Protein AF-Q08QF4-F1 (afdb_monomer_lite)

Structure (mmCIF, N/CA/C/O backbone):
data_AF-Q08QF4-F1
#
_entry.id   AF-Q08QF4-F1
#
loop_
_atom_site.group_PDB
_atom_site.id
_atom_site.type_symbol
_atom_site.label_atom_id
_atom_site.label_alt_id
_atom_site.label_comp_id
_atom_site.label_asym_id
_atom_site.label_entity_id
_atom_site.label_seq_id
_atom_site.pdbx_PDB_ins_code
_atom_site.Cartn_x
_atom_site.Cartn_y
_atom_site.Cartn_z
_atom_site.occupancy
_atom_site.B_iso_or_equiv
_atom_site.auth_seq_id
_atom_site.auth_comp_id
_atom_site.auth_asym_id
_atom_site.auth_atom_id
_atom_site.pdbx_PDB_model_num
ATOM 1 N N . MET A 1 1 ? -25.103 13.523 -52.549 1.00 41.84 1 MET A N 1
ATOM 2 C CA . MET A 1 1 ? -26.493 13.071 -52.297 1.00 41.84 1 MET A CA 1
ATOM 3 C C . MET A 1 1 ? -26.810 11.976 -53.314 1.00 41.84 1 MET A C 1
ATOM 5 O O . MET A 1 1 ? -26.203 12.042 -54.378 1.00 41.84 1 MET A O 1
ATOM 9 N N . PRO A 1 2 ? -27.697 11.005 -53.033 1.00 41.06 2 PRO A N 1
ATOM 10 C CA . PRO A 1 2 ? -28.594 10.922 -51.878 1.00 41.06 2 PRO A CA 1
ATOM 11 C C . PRO A 1 2 ? -28.184 9.858 -50.841 1.00 41.06 2 PRO A C 1
ATOM 13 O O . PRO A 1 2 ? -27.290 9.047 -51.066 1.00 41.06 2 PRO A O 1
ATOM 16 N N . ALA A 1 3 ? -28.857 9.886 -49.691 1.00 42.69 3 ALA A N 1
ATOM 17 C CA . ALA A 1 3 ? -28.915 8.760 -48.764 1.00 42.69 3 ALA A CA 1
ATOM 18 C C . ALA A 1 3 ? -29.987 7.750 -49.220 1.00 42.69 3 ALA A C 1
ATOM 20 O O . ALA A 1 3 ? -30.883 8.101 -49.987 1.00 42.69 3 ALA A O 1
ATOM 21 N N . CYS A 1 4 ? -29.951 6.528 -48.686 1.00 28.67 4 CYS A N 1
ATOM 22 C CA . CYS A 1 4 ? -31.119 5.647 -48.655 1.00 28.67 4 CYS A CA 1
ATOM 23 C C . CYS A 1 4 ? -31.286 5.030 -47.255 1.00 28.67 4 CYS A C 1
ATOM 25 O O . CYS A 1 4 ? -30.292 4.927 -46.530 1.00 28.67 4 CYS A O 1
ATOM 27 N N . PRO A 1 5 ? -32.525 4.717 -46.832 1.00 39.03 5 PRO A N 1
ATOM 28 C CA . PRO A 1 5 ? -32.904 4.759 -45.423 1.00 39.03 5 PRO A CA 1
ATOM 29 C C . PRO A 1 5 ? -33.363 3.392 -44.894 1.00 39.03 5 PRO A C 1
ATOM 31 O O . PRO A 1 5 ? -33.313 2.394 -45.607 1.00 39.03 5 PRO A O 1
ATOM 34 N N . THR A 1 6 ? -33.911 3.388 -43.670 1.00 35.53 6 THR A N 1
ATOM 35 C CA . THR A 1 6 ? -34.525 2.229 -42.983 1.00 35.53 6 THR A CA 1
ATOM 36 C C . THR A 1 6 ? -33.522 1.107 -42.658 1.00 35.53 6 THR A C 1
ATOM 38 O O . THR A 1 6 ? -32.454 1.005 -43.243 1.00 35.53 6 THR A O 1
ATOM 41 N N . GLY A 1 7 ? -33.727 0.254 -41.664 1.00 28.98 7 GLY A N 1
ATOM 42 C CA . GLY A 1 7 ? -34.868 0.037 -40.780 1.00 28.98 7 GLY A CA 1
ATOM 43 C C . GLY A 1 7 ? -34.825 -1.433 -40.359 1.00 28.98 7 GLY A C 1
ATOM 44 O O . GLY A 1 7 ? -34.439 -2.285 -41.148 1.00 28.98 7 GLY A O 1
ATOM 45 N N . LEU A 1 8 ? -35.132 -1.707 -39.095 1.00 36.28 8 LEU A N 1
ATOM 46 C CA . LEU A 1 8 ? -35.101 -3.026 -38.448 1.00 36.28 8 LEU A CA 1
ATOM 47 C C . LEU A 1 8 ? -35.517 -4.237 -39.321 1.00 36.28 8 LEU A C 1
ATOM 49 O O . LEU A 1 8 ? -36.585 -4.194 -39.919 1.00 36.28 8 LEU A O 1
ATOM 53 N N . GLN A 1 9 ? -34.754 -5.341 -39.180 1.00 30.97 9 GLN A N 1
ATOM 54 C CA . GLN A 1 9 ? -35.116 -6.785 -39.276 1.00 30.97 9 GLN A CA 1
ATOM 55 C C . GLN A 1 9 ? -34.252 -7.660 -40.237 1.00 30.97 9 GLN A C 1
ATOM 57 O O . GLN A 1 9 ? -33.510 -7.110 -41.051 1.00 30.97 9 GLN A O 1
ATOM 62 N N . PRO A 1 10 ? -34.161 -9.000 -40.017 1.00 42.47 10 PRO A N 1
ATOM 63 C CA . PRO A 1 10 ? -32.910 -9.743 -40.245 1.00 42.47 10 PRO A CA 1
ATOM 64 C C . PRO A 1 10 ? -32.880 -10.732 -41.432 1.00 42.47 10 PRO A C 1
ATOM 66 O O . PRO A 1 10 ? -33.903 -11.205 -41.903 1.00 42.47 10 PRO A O 1
ATOM 69 N N . MET A 1 11 ? -31.648 -11.137 -41.776 1.00 44.34 11 MET A N 1
ATOM 70 C CA . MET A 1 11 ? -31.238 -12.305 -42.585 1.00 44.34 11 MET A CA 1
ATOM 71 C C . MET A 1 11 ? -31.811 -12.473 -44.008 1.00 44.34 11 MET A C 1
ATOM 73 O O . MET A 1 11 ? -32.863 -13.068 -44.208 1.00 44.34 11 MET A O 1
ATOM 77 N N . ALA A 1 12 ? -30.971 -12.184 -45.009 1.00 33.22 12 ALA A N 1
ATOM 78 C CA . ALA A 1 12 ? -30.944 -12.931 -46.271 1.00 33.22 12 ALA A CA 1
ATOM 79 C C . ALA A 1 12 ? -29.510 -12.997 -46.837 1.00 33.22 12 ALA A C 1
ATOM 81 O O . ALA A 1 12 ? -28.703 -12.083 -46.652 1.00 33.22 12 ALA A O 1
ATOM 82 N N . LEU A 1 13 ? -29.178 -14.109 -47.495 1.00 48.22 13 LEU A N 1
ATOM 83 C CA . LEU A 1 13 ? -27.836 -14.431 -47.990 1.00 48.22 13 LEU A CA 1
ATOM 84 C C . LEU A 1 13 ? -27.493 -13.657 -49.277 1.00 48.22 13 LEU A C 1
ATOM 86 O O . LEU A 1 13 ? -28.022 -13.968 -50.338 1.00 48.22 13 LEU A O 1
ATOM 90 N N . CYS A 1 14 ? -26.523 -12.738 -49.222 1.00 33.28 14 CYS A N 1
ATOM 91 C CA . CYS A 1 14 ? -25.853 -12.209 -50.419 1.00 33.28 14 CYS A CA 1
ATOM 92 C C . CYS A 1 14 ? -24.468 -12.861 -50.581 1.00 33.28 14 CYS A C 1
ATOM 94 O O . CYS A 1 14 ? -23.457 -12.371 -50.079 1.00 33.28 14 CYS A O 1
ATOM 96 N N . GLY A 1 15 ? -24.429 -14.011 -51.257 1.00 44.53 15 GLY A N 1
ATOM 97 C CA . GLY A 1 15 ? -23.229 -14.838 -51.441 1.00 44.53 15 GLY A CA 1
ATOM 98 C C . GLY A 1 15 ? -22.377 -14.499 -52.672 1.00 44.53 15 GLY A C 1
ATOM 99 O O . GLY A 1 15 ? -21.827 -15.418 -53.267 1.00 44.53 15 GLY A O 1
ATOM 100 N N . GLY A 1 16 ? -22.298 -13.227 -53.088 1.00 42.19 16 GLY A N 1
ATOM 101 C CA . GLY A 1 16 ? -21.829 -12.846 -54.436 1.00 42.19 16 GLY A CA 1
ATOM 102 C C . GLY A 1 16 ? -20.759 -11.748 -54.536 1.00 42.19 16 GLY A C 1
ATOM 103 O O . GLY A 1 16 ? -20.582 -11.181 -55.606 1.00 42.19 16 GLY A O 1
ATOM 104 N N . CYS A 1 17 ? -20.052 -11.405 -53.454 1.00 37.75 17 CYS A N 1
ATOM 105 C CA . CYS A 1 17 ? -19.046 -10.331 -53.450 1.00 37.75 17 CYS A CA 1
ATOM 106 C C . CYS A 1 17 ? -17.627 -10.867 -53.190 1.00 37.75 17 CYS A C 1
ATOM 108 O O . CYS A 1 17 ? -17.416 -11.662 -52.273 1.00 37.75 17 CYS A O 1
ATOM 110 N N . ALA A 1 18 ? -16.627 -10.370 -53.932 1.00 43.38 18 ALA A N 1
ATOM 111 C CA . ALA A 1 18 ? -15.224 -10.796 -53.829 1.00 43.38 18 ALA A CA 1
ATOM 112 C C . ALA A 1 18 ? -14.609 -10.645 -52.416 1.00 43.38 18 ALA A C 1
ATOM 114 O O . ALA A 1 18 ? -13.664 -11.356 -52.073 1.00 43.38 18 ALA A O 1
ATOM 115 N N . ARG A 1 19 ? -15.176 -9.792 -51.547 1.00 44.31 19 ARG A N 1
ATOM 116 C CA . ARG A 1 19 ? -14.773 -9.699 -50.129 1.00 44.31 19 ARG A CA 1
ATOM 117 C C . ARG A 1 19 ? -15.109 -10.953 -49.309 1.00 44.31 19 ARG A C 1
ATOM 119 O O . ARG A 1 19 ? -14.430 -11.213 -48.322 1.00 44.31 19 ARG A O 1
ATOM 126 N N . CYS A 1 20 ? -16.103 -11.748 -49.709 1.00 37.00 20 CYS A N 1
ATOM 127 C CA . CYS A 1 20 ? -16.469 -12.987 -49.015 1.00 37.00 20 CYS A CA 1
ATOM 128 C C . CYS A 1 20 ? -15.503 -14.148 -49.316 1.00 37.00 20 CYS A C 1
ATOM 130 O O . CYS A 1 20 ? -15.352 -15.045 -48.486 1.00 37.00 20 CYS A O 1
ATOM 132 N N . ALA A 1 21 ? -14.814 -14.129 -50.463 1.00 37.09 21 ALA A N 1
ATOM 133 C CA . ALA A 1 21 ? -13.841 -15.162 -50.832 1.00 37.09 21 ALA A CA 1
ATOM 134 C C . ALA A 1 21 ? -12.573 -15.110 -49.956 1.00 37.09 21 ALA A C 1
ATOM 136 O O . ALA A 1 21 ? -12.067 -16.148 -49.530 1.00 37.09 21 ALA A O 1
ATOM 137 N N . ALA A 1 22 ? -12.122 -13.903 -49.594 1.00 39.97 22 ALA A N 1
ATOM 138 C CA . ALA A 1 22 ? -10.943 -13.678 -48.751 1.00 39.97 22 ALA A CA 1
ATOM 139 C C . ALA A 1 22 ? -11.076 -14.211 -47.306 1.00 39.97 22 ALA A C 1
ATOM 141 O O . ALA A 1 22 ? -10.091 -14.260 -46.574 1.00 39.97 22 ALA A O 1
ATOM 142 N N . MET A 1 23 ? -12.277 -14.624 -46.881 1.00 37.28 23 MET A N 1
ATOM 143 C CA . MET A 1 23 ? -12.546 -15.090 -45.514 1.00 37.28 23 MET A CA 1
ATOM 144 C C . MET A 1 23 ? -12.516 -16.623 -45.356 1.00 37.28 23 MET A C 1
ATOM 146 O O . MET A 1 23 ? -12.633 -17.117 -44.238 1.00 37.28 23 MET A O 1
ATOM 150 N N . LYS A 1 24 ? -12.343 -17.388 -46.449 1.00 35.53 24 LYS A N 1
ATOM 151 C CA . LYS A 1 24 ? -12.410 -18.867 -46.449 1.00 35.53 24 LYS A CA 1
ATOM 152 C C . LYS A 1 24 ? -11.062 -19.606 -46.353 1.00 35.53 24 LYS A C 1
ATOM 154 O O . LYS A 1 24 ? -11.065 -20.830 -46.362 1.00 35.53 24 LYS A O 1
ATOM 159 N N . GLN A 1 25 ? -9.923 -18.913 -46.246 1.00 37.56 25 GLN A N 1
ATOM 160 C CA . GLN A 1 25 ? -8.590 -19.551 -46.308 1.00 37.56 25 GLN A CA 1
ATOM 161 C C . GLN A 1 25 ? -7.866 -19.757 -44.960 1.00 37.56 25 GLN A C 1
ATOM 163 O O . GLN A 1 25 ? -6.747 -20.258 -44.951 1.00 37.56 25 GLN A O 1
ATOM 168 N N . PHE A 1 26 ? -8.485 -19.446 -43.813 1.00 42.53 26 PHE A N 1
ATOM 169 C CA . PHE A 1 26 ? -7.876 -19.672 -42.489 1.00 42.53 26 PHE A CA 1
ATOM 170 C C . PHE A 1 26 ? -8.820 -20.367 -41.495 1.00 42.53 26 PHE A C 1
ATOM 172 O O . PHE A 1 26 ? -9.200 -19.808 -40.468 1.00 42.53 26 PHE A O 1
ATOM 179 N N . THR A 1 27 ? -9.151 -21.631 -41.770 1.00 36.97 27 THR A N 1
ATOM 180 C CA . THR A 1 27 ? -9.816 -22.535 -40.811 1.00 36.97 27 THR A CA 1
ATOM 181 C C . THR A 1 27 ? -8.965 -23.774 -40.530 1.00 36.97 27 THR A C 1
ATOM 183 O O . THR A 1 27 ? -9.340 -24.898 -40.853 1.00 36.97 27 THR A O 1
ATOM 186 N N . GLY A 1 28 ? -7.808 -23.565 -39.895 1.00 32.91 28 GLY A N 1
ATOM 187 C CA . GLY A 1 28 ? -7.103 -24.629 -39.175 1.00 32.91 28 GLY A CA 1
ATOM 188 C C . GLY A 1 28 ? -7.802 -24.907 -37.839 1.00 32.91 28 GLY A C 1
ATOM 189 O O . GLY A 1 28 ? -8.152 -23.975 -37.111 1.00 32.91 28 GLY A O 1
ATOM 190 N N . ALA A 1 29 ? -8.049 -26.177 -37.516 1.00 42.62 29 ALA A N 1
ATOM 191 C CA . ALA A 1 29 ? -8.864 -26.552 -36.360 1.00 42.62 29 ALA A CA 1
ATOM 192 C C . ALA A 1 29 ? -8.253 -26.106 -35.010 1.00 42.62 29 ALA A C 1
ATOM 194 O O . ALA A 1 29 ? -7.067 -26.312 -34.759 1.00 42.62 29 ALA A O 1
ATOM 195 N N . ARG A 1 30 ? -9.114 -25.603 -34.104 1.00 47.78 30 ARG A N 1
ATOM 196 C CA . ARG A 1 30 ? -8.823 -25.121 -32.726 1.00 47.78 30 ARG A CA 1
ATOM 197 C C . ARG A 1 30 ? -8.232 -23.702 -32.575 1.00 47.78 30 ARG A C 1
ATOM 199 O O . ARG A 1 30 ? -7.441 -23.459 -31.667 1.00 47.78 30 ARG A O 1
ATOM 206 N N . GLY A 1 31 ? -8.691 -22.732 -33.372 1.00 35.97 31 GLY A N 1
ATOM 207 C CA . GLY A 1 31 ? -8.450 -21.297 -33.134 1.00 35.97 31 GLY A CA 1
ATOM 208 C C . GLY A 1 31 ? -9.698 -20.535 -32.664 1.00 35.97 31 GLY A C 1
ATOM 209 O O . GLY A 1 31 ? -10.625 -20.343 -33.445 1.00 35.97 31 GLY A O 1
ATOM 210 N N . VAL A 1 32 ? -9.721 -20.038 -31.419 1.00 40.94 32 VAL A N 1
ATOM 211 C CA . VAL A 1 32 ? -10.751 -19.076 -30.971 1.00 40.94 32 VAL A CA 1
ATOM 212 C C . VAL A 1 32 ? -10.412 -17.695 -31.535 1.00 40.94 32 VAL A C 1
ATOM 214 O O . VAL A 1 32 ? -9.489 -17.030 -31.062 1.00 40.94 32 VAL A O 1
ATOM 217 N N . TYR A 1 33 ? -11.158 -17.258 -32.546 1.00 36.91 33 TYR A N 1
ATOM 218 C CA . TYR A 1 33 ? -10.986 -15.948 -33.171 1.00 36.91 33 TYR A CA 1
ATOM 219 C C . TYR A 1 33 ? -11.383 -14.826 -32.191 1.00 36.91 33 TYR A C 1
ATOM 221 O O . TYR A 1 33 ? -12.546 -14.712 -31.809 1.00 36.91 33 TYR A O 1
ATOM 229 N N . GLN A 1 34 ? -10.423 -13.991 -31.772 1.00 47.25 34 GLN A N 1
ATOM 230 C CA . GLN A 1 34 ? -10.670 -12.798 -30.946 1.00 47.25 34 GLN A CA 1
ATOM 231 C C . GLN A 1 34 ? -10.383 -11.511 -31.745 1.00 47.25 34 GLN A C 1
ATOM 233 O O . GLN A 1 34 ? -9.274 -10.978 -31.654 1.00 47.25 34 GLN A O 1
ATOM 238 N N . PRO A 1 35 ? -11.361 -10.973 -32.502 1.00 43.06 35 PRO A N 1
ATOM 239 C CA . PRO A 1 35 ? -11.136 -9.868 -33.446 1.00 43.06 35 PRO A CA 1
ATOM 240 C C . PRO A 1 35 ? -10.785 -8.503 -32.823 1.00 43.06 35 PRO A C 1
ATOM 242 O O . PRO A 1 35 ? -10.539 -7.551 -33.555 1.00 43.06 35 PRO A O 1
ATOM 245 N N . TRP A 1 36 ? -10.739 -8.385 -31.491 1.00 48.31 36 TRP A N 1
ATOM 246 C CA . TRP A 1 36 ? -10.613 -7.101 -30.782 1.00 48.31 36 TRP A CA 1
ATOM 247 C C . TRP A 1 36 ? -9.480 -7.053 -29.747 1.00 48.31 36 TRP A C 1
ATOM 249 O O . TRP A 1 36 ? -9.473 -6.186 -28.871 1.00 48.31 36 TRP A O 1
ATOM 259 N N . ARG A 1 37 ? -8.507 -7.975 -29.801 1.00 60.03 37 ARG A N 1
ATOM 260 C CA . ARG A 1 37 ? -7.398 -7.985 -28.834 1.00 60.03 37 ARG A CA 1
ATOM 261 C C . ARG A 1 37 ? -6.398 -6.859 -29.121 1.00 60.03 37 ARG A C 1
ATOM 263 O O . ARG A 1 37 ? -5.383 -7.058 -29.785 1.00 60.03 37 ARG A O 1
ATOM 270 N N . VAL A 1 38 ? -6.678 -5.675 -28.574 1.00 69.44 38 VAL A N 1
ATOM 271 C CA . VAL A 1 38 ? -5.763 -4.524 -28.576 1.00 69.44 38 VAL A CA 1
ATOM 272 C C . VAL A 1 38 ? -4.421 -4.952 -27.978 1.00 69.44 38 VAL A C 1
ATOM 274 O O . VAL A 1 38 ? -4.347 -5.316 -26.804 1.00 69.44 38 VAL A O 1
ATOM 277 N N . MET A 1 39 ? -3.356 -4.902 -28.784 1.00 80.00 39 MET A N 1
ATOM 278 C CA . MET A 1 39 ? -2.005 -5.243 -28.332 1.00 80.00 39 MET A CA 1
ATOM 279 C C . MET A 1 39 ? -1.589 -4.385 -27.142 1.00 80.00 39 MET A C 1
ATOM 281 O O . MET A 1 39 ? -1.649 -3.150 -27.181 1.00 80.00 39 MET A O 1
ATOM 285 N N . THR A 1 40 ? -1.110 -5.056 -26.100 1.00 86.38 40 THR A N 1
ATOM 286 C CA . THR A 1 40 ? -0.555 -4.410 -24.916 1.00 86.38 40 THR A CA 1
ATOM 287 C C . THR A 1 40 ? 0.693 -3.599 -25.278 1.00 86.38 40 THR A C 1
ATOM 289 O O . THR A 1 40 ? 1.392 -3.881 -26.252 1.00 86.38 40 THR A O 1
ATOM 292 N N . HIS A 1 41 ? 1.038 -2.607 -24.451 1.00 83.56 41 HIS A N 1
ATOM 293 C CA . HIS A 1 41 ? 2.306 -1.882 -24.605 1.00 83.56 41 HIS A CA 1
ATOM 294 C C . HIS A 1 41 ? 3.538 -2.797 -24.535 1.00 83.56 41 HIS A C 1
ATOM 296 O O . HIS A 1 41 ? 4.570 -2.457 -25.106 1.00 83.56 41 HIS A O 1
ATOM 302 N N . LEU A 1 42 ? 3.428 -3.941 -23.850 1.00 88.06 42 LEU A N 1
ATOM 303 C CA . LEU A 1 42 ? 4.483 -4.943 -23.774 1.00 88.06 42 LEU A CA 1
ATOM 304 C C . LEU A 1 42 ? 4.672 -5.639 -25.125 1.00 88.06 42 LEU A C 1
ATOM 306 O O . LEU A 1 42 ? 5.769 -5.604 -25.665 1.00 88.06 42 LEU A O 1
ATOM 310 N N . GLU A 1 43 ? 3.600 -6.184 -25.701 1.00 88.19 43 GLU A N 1
ATOM 311 C CA . GLU A 1 43 ? 3.636 -6.854 -27.011 1.00 88.19 43 GLU A CA 1
ATOM 312 C C . GLU A 1 43 ? 4.064 -5.892 -28.121 1.00 88.19 43 GLU A C 1
ATOM 314 O O . GLU A 1 43 ? 4.874 -6.252 -28.969 1.00 88.19 43 GLU A O 1
ATOM 319 N N . ARG A 1 44 ? 3.592 -4.638 -28.071 1.00 90.06 44 ARG A N 1
ATOM 320 C CA . ARG A 1 44 ? 4.010 -3.600 -29.017 1.00 90.06 44 ARG A CA 1
ATOM 321 C C . ARG A 1 44 ? 5.508 -3.315 -28.926 1.00 90.06 44 ARG A C 1
ATOM 323 O O . ARG A 1 44 ? 6.184 -3.346 -29.945 1.00 90.06 44 ARG A O 1
ATOM 330 N N . LEU A 1 45 ? 6.051 -3.100 -27.723 1.00 91.88 45 LEU A N 1
ATOM 331 C CA . LEU A 1 45 ? 7.498 -2.913 -27.552 1.00 91.88 45 LEU A CA 1
ATOM 332 C C . LEU A 1 45 ? 8.296 -4.159 -27.948 1.00 91.88 45 LEU A C 1
ATOM 334 O O . LEU A 1 45 ? 9.364 -4.018 -28.526 1.00 91.88 45 LEU A O 1
ATOM 338 N N . GLN A 1 46 ? 7.791 -5.367 -27.687 1.00 92.25 46 GLN A N 1
ATOM 339 C CA . GLN A 1 46 ? 8.449 -6.600 -28.126 1.00 92.25 46 GLN A CA 1
ATOM 340 C C . GLN A 1 46 ? 8.450 -6.805 -29.650 1.00 92.25 46 GLN A C 1
ATOM 342 O O . GLN A 1 46 ? 9.222 -7.638 -30.117 1.00 92.25 46 GLN A O 1
ATOM 347 N N . ARG A 1 47 ? 7.610 -6.085 -30.403 1.00 91.00 47 ARG A N 1
ATOM 348 C CA . ARG A 1 47 ? 7.505 -6.179 -31.867 1.00 91.00 47 ARG A CA 1
ATOM 349 C C . ARG A 1 47 ? 8.153 -5.010 -32.612 1.00 91.00 47 ARG A C 1
ATOM 351 O O . ARG A 1 47 ? 8.708 -5.212 -33.680 1.00 91.00 47 ARG A O 1
ATOM 358 N N . GLU A 1 48 ? 8.026 -3.799 -32.078 1.00 92.69 48 GLU A N 1
ATOM 359 C CA . GLU A 1 48 ? 8.371 -2.527 -32.743 1.00 92.69 48 GLU A CA 1
ATOM 360 C C . GLU A 1 48 ? 9.485 -1.759 -32.007 1.00 92.69 48 GLU A C 1
ATOM 362 O O . GLU A 1 48 ? 9.812 -0.626 -32.357 1.00 92.69 48 GLU A O 1
ATOM 367 N N . GLY A 1 49 ? 10.019 -2.323 -30.922 1.00 93.94 49 GLY A N 1
ATOM 368 C CA . GLY A 1 49 ? 11.029 -1.681 -30.089 1.00 93.94 49 GLY A CA 1
ATOM 369 C C . GLY A 1 49 ? 12.462 -1.899 -30.570 1.00 93.94 49 GLY A C 1
ATOM 370 O O . GLY A 1 49 ? 12.766 -2.768 -31.380 1.00 93.94 49 GLY A O 1
ATOM 371 N N . ILE A 1 50 ? 13.374 -1.138 -29.972 1.00 96.94 50 ILE A N 1
ATOM 372 C CA . ILE A 1 50 ? 14.812 -1.388 -30.044 1.00 96.94 50 ILE A CA 1
ATOM 373 C C . ILE A 1 50 ? 15.147 -2.553 -29.106 1.00 96.94 50 ILE A C 1
ATOM 375 O O . ILE A 1 50 ? 14.880 -2.496 -27.903 1.00 96.94 50 ILE A O 1
ATOM 379 N N . HIS A 1 51 ? 15.773 -3.600 -29.630 1.00 97.25 51 HIS A N 1
ATOM 380 C CA . HIS A 1 51 ? 16.117 -4.815 -28.901 1.00 97.25 51 HIS A CA 1
ATOM 381 C C . HIS A 1 51 ? 17.569 -4.825 -28.430 1.00 97.25 51 HIS A C 1
ATOM 383 O O . HIS A 1 51 ? 18.496 -4.598 -29.211 1.00 97.25 51 HIS A O 1
ATOM 389 N N . ARG A 1 52 ? 17.790 -5.187 -27.159 1.00 96.88 52 ARG A N 1
ATOM 390 C CA . ARG A 1 52 ? 19.140 -5.457 -26.640 1.00 96.88 52 ARG A CA 1
ATOM 391 C C . ARG A 1 52 ? 19.572 -6.882 -26.988 1.00 96.88 52 ARG A C 1
ATOM 393 O O . ARG A 1 52 ? 18.874 -7.844 -26.675 1.00 96.88 52 ARG A O 1
ATOM 400 N N . LYS A 1 53 ? 20.757 -7.023 -27.575 1.00 94.75 53 LYS A N 1
ATOM 401 C CA . LYS A 1 53 ? 21.442 -8.295 -27.855 1.00 94.75 53 LYS A CA 1
ATOM 402 C C . LYS A 1 53 ? 22.810 -8.308 -27.162 1.00 94.75 53 LYS A C 1
ATOM 404 O O . LYS A 1 53 ? 23.377 -7.252 -26.892 1.00 94.75 53 LYS A O 1
ATOM 409 N N . GLY A 1 54 ? 23.367 -9.492 -26.909 1.00 91.81 54 GLY A N 1
ATOM 410 C CA . GLY A 1 54 ? 24.654 -9.650 -26.215 1.00 91.81 54 GLY A CA 1
ATOM 411 C C . GLY A 1 54 ? 24.516 -9.822 -24.700 1.00 91.81 54 GLY A C 1
ATOM 412 O O . GLY A 1 54 ? 23.428 -10.084 -24.189 1.00 91.81 54 GLY A O 1
ATOM 413 N N . THR A 1 55 ? 25.634 -9.725 -23.980 1.00 89.88 55 THR A N 1
ATOM 414 C CA . THR A 1 55 ? 25.716 -9.989 -22.533 1.00 89.88 55 THR A CA 1
ATOM 415 C C . THR A 1 55 ? 26.687 -9.026 -21.863 1.00 89.88 55 THR A C 1
ATOM 417 O O . THR A 1 55 ? 27.589 -8.501 -22.507 1.00 89.88 55 THR A O 1
ATOM 420 N N . ALA A 1 56 ? 26.582 -8.863 -20.542 1.00 87.50 56 ALA A N 1
ATOM 421 C 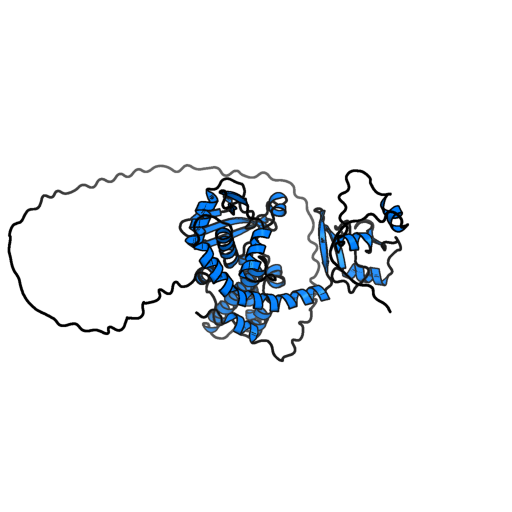CA . ALA A 1 56 ? 27.480 -7.996 -19.775 1.00 87.50 56 ALA A CA 1
ATOM 422 C C . ALA A 1 56 ? 28.980 -8.296 -19.992 1.00 87.50 56 ALA A C 1
ATOM 424 O O . ALA A 1 56 ? 29.792 -7.382 -19.941 1.00 87.50 56 ALA A O 1
ATOM 425 N N . LYS A 1 57 ? 29.341 -9.561 -20.267 1.00 89.69 57 LYS A N 1
ATOM 426 C CA . LYS A 1 57 ? 30.727 -9.991 -20.526 1.00 89.69 57 LYS A CA 1
ATOM 427 C C . LYS A 1 57 ? 31.222 -9.689 -21.947 1.00 89.69 57 LYS A C 1
ATOM 429 O O . LYS A 1 57 ? 32.421 -9.571 -22.143 1.00 89.69 57 LYS A O 1
ATOM 434 N N . ARG A 1 58 ? 30.324 -9.630 -22.939 1.00 90.88 58 ARG A N 1
ATOM 435 C CA . ARG A 1 58 ? 30.654 -9.439 -24.370 1.00 90.88 58 ARG A CA 1
ATOM 436 C C . ARG A 1 58 ? 30.250 -8.059 -24.906 1.00 90.88 58 ARG A C 1
ATOM 438 O O . ARG A 1 58 ? 30.364 -7.810 -26.101 1.00 90.88 58 ARG A O 1
ATOM 445 N N . GLY A 1 59 ? 29.734 -7.190 -24.038 1.00 91.50 59 GLY A N 1
ATOM 446 C CA . GLY A 1 59 ? 29.065 -5.955 -24.425 1.00 91.50 59 GLY A CA 1
ATOM 447 C C . GLY A 1 59 ? 27.630 -6.175 -24.918 1.00 91.50 59 GLY A C 1
ATOM 448 O O . GLY A 1 59 ? 27.200 -7.286 -25.253 1.00 91.50 59 GLY A O 1
ATOM 449 N N . PHE A 1 60 ? 26.877 -5.077 -24.958 1.00 95.06 60 PHE A N 1
ATOM 450 C CA . PHE A 1 60 ? 25.522 -5.038 -25.496 1.00 95.06 60 PHE A CA 1
ATOM 451 C C . PHE A 1 60 ? 25.499 -4.335 -26.852 1.00 95.06 60 PHE A C 1
ATOM 453 O O . PHE A 1 60 ? 26.184 -3.337 -27.066 1.00 95.06 60 PHE A O 1
ATOM 460 N N . ARG A 1 61 ? 24.668 -4.847 -27.757 1.00 94.75 61 ARG A N 1
ATOM 461 C CA . ARG A 1 61 ? 24.301 -4.199 -29.019 1.00 94.75 61 ARG A CA 1
ATOM 462 C C . ARG A 1 61 ? 22.811 -3.894 -28.988 1.00 94.75 61 ARG A C 1
ATOM 464 O O . ARG A 1 61 ? 22.039 -4.668 -28.422 1.00 94.75 61 ARG A O 1
ATOM 471 N N . TYR A 1 62 ? 22.422 -2.789 -29.605 1.00 97.00 62 TYR A N 1
ATOM 472 C CA . TYR A 1 62 ? 21.034 -2.361 -29.717 1.00 97.00 62 TYR A CA 1
ATOM 473 C C . TYR A 1 62 ? 20.679 -2.277 -31.197 1.00 97.00 62 TYR A C 1
ATOM 475 O O . TYR A 1 62 ? 21.411 -1.645 -31.962 1.00 97.00 62 TYR A O 1
ATOM 483 N N . LEU A 1 63 ? 19.601 -2.955 -31.581 1.00 96.88 63 LEU A N 1
ATOM 484 C CA . LEU A 1 63 ? 19.106 -3.039 -32.954 1.00 96.88 63 LEU A CA 1
ATOM 485 C C . LEU A 1 63 ? 17.643 -2.601 -32.980 1.00 96.88 63 LEU A C 1
ATOM 487 O O . LEU A 1 63 ? 16.904 -2.928 -32.051 1.00 96.88 63 LEU A O 1
ATOM 491 N N . HIS A 1 64 ? 17.225 -1.904 -34.028 1.00 95.81 64 HIS A N 1
ATOM 492 C CA . HIS A 1 64 ? 15.818 -1.641 -34.323 1.00 95.81 64 HIS A CA 1
ATOM 493 C C . HIS A 1 64 ? 15.077 -2.936 -34.701 1.00 95.81 64 HIS A C 1
ATOM 495 O O . HIS A 1 64 ? 15.687 -3.998 -34.859 1.00 95.81 64 HIS A O 1
ATOM 501 N N . ALA A 1 65 ? 13.747 -2.874 -34.801 1.00 91.94 65 ALA A N 1
ATOM 502 C CA . ALA A 1 65 ? 12.909 -4.036 -35.121 1.00 91.94 65 ALA A CA 1
ATOM 503 C C . ALA A 1 65 ? 13.158 -4.602 -36.537 1.00 91.94 65 ALA A C 1
ATOM 505 O O . ALA A 1 65 ? 12.940 -5.788 -36.772 1.00 91.94 65 ALA A O 1
ATOM 506 N N . ASP A 1 66 ? 13.663 -3.769 -37.449 1.00 91.00 66 ASP A N 1
ATOM 507 C CA . ASP A 1 66 ? 14.137 -4.122 -38.795 1.00 91.00 66 ASP A CA 1
ATOM 508 C C . ASP A 1 66 ? 15.543 -4.767 -38.813 1.00 91.00 66 ASP A C 1
ATOM 510 O O . ASP A 1 66 ? 15.989 -5.269 -39.842 1.00 91.00 66 ASP A O 1
ATOM 514 N N . GLY A 1 67 ? 16.240 -4.788 -37.671 1.00 90.44 67 GLY A N 1
ATOM 515 C CA . GLY A 1 67 ? 17.595 -5.315 -37.524 1.00 90.44 67 GLY A CA 1
ATOM 516 C C . GLY A 1 67 ? 18.720 -4.289 -37.700 1.00 90.44 67 GLY A C 1
ATOM 517 O O . GLY A 1 67 ? 19.872 -4.630 -37.412 1.00 90.44 67 GLY A O 1
ATOM 518 N N . HIS A 1 68 ? 18.437 -3.044 -38.098 1.00 93.75 68 HIS A N 1
ATOM 519 C CA . HIS A 1 68 ? 19.469 -2.018 -38.254 1.00 93.75 68 HIS A CA 1
ATOM 520 C C . HIS A 1 68 ? 20.051 -1.574 -36.896 1.00 93.75 68 HIS A C 1
ATOM 522 O O . HIS A 1 68 ? 19.340 -1.527 -35.886 1.00 93.75 68 HIS A O 1
ATOM 528 N N . PRO A 1 69 ? 21.358 -1.254 -36.820 1.00 95.25 69 PRO A N 1
ATOM 529 C CA . PRO A 1 69 ? 21.974 -0.773 -35.588 1.00 95.25 69 PRO A CA 1
ATOM 530 C C . PRO A 1 69 ? 21.452 0.617 -35.212 1.00 95.25 69 PRO A C 1
ATOM 532 O O . PRO A 1 69 ? 21.285 1.478 -36.072 1.00 95.25 69 PRO A O 1
ATOM 535 N N . VAL A 1 70 ? 21.255 0.859 -33.913 1.00 96.00 70 VAL A N 1
ATOM 536 C CA . VAL A 1 70 ? 20.907 2.206 -33.428 1.00 96.00 70 VAL A CA 1
ATOM 537 C C . VAL A 1 70 ? 22.026 3.211 -33.703 1.00 96.00 70 VAL A C 1
ATOM 539 O O . VAL A 1 70 ? 23.216 2.880 -33.627 1.00 96.00 70 VAL A O 1
ATOM 542 N N . SER A 1 71 ? 21.634 4.460 -33.936 1.00 94.94 71 SER A N 1
ATOM 543 C CA . SER A 1 71 ? 22.548 5.598 -34.051 1.00 94.94 71 SER A CA 1
ATOM 544 C C . SER A 1 71 ? 23.274 5.908 -32.729 1.00 94.94 71 SER A C 1
ATOM 546 O O . SER A 1 71 ? 22.923 5.409 -31.654 1.00 94.94 71 SER A O 1
ATOM 548 N N . ARG A 1 72 ? 24.307 6.762 -32.790 1.00 93.81 72 ARG A N 1
ATOM 549 C CA . ARG A 1 72 ? 25.066 7.189 -31.601 1.00 93.81 72 ARG A CA 1
ATOM 550 C C . ARG A 1 72 ? 24.178 7.909 -30.580 1.00 93.81 72 ARG A C 1
ATOM 552 O O . ARG A 1 72 ? 24.188 7.537 -29.414 1.00 93.81 72 ARG A O 1
ATOM 559 N N . THR A 1 73 ? 23.356 8.856 -31.028 1.00 93.75 73 THR A N 1
ATOM 560 C CA . THR A 1 73 ? 22.442 9.625 -30.165 1.00 93.75 73 THR A CA 1
ATOM 561 C C . THR A 1 73 ? 21.384 8.738 -29.503 1.00 93.75 73 THR A C 1
ATOM 563 O O . THR A 1 73 ? 21.068 8.910 -28.325 1.00 93.75 73 THR A O 1
ATOM 566 N N . GLU A 1 74 ? 20.873 7.731 -30.216 1.00 94.62 74 GLU A N 1
ATOM 567 C CA . GLU A 1 74 ? 19.981 6.726 -29.634 1.00 94.62 74 GLU A CA 1
ATOM 568 C C . GLU A 1 74 ? 20.679 5.854 -28.590 1.00 94.62 74 GLU A C 1
ATOM 570 O O . GLU A 1 74 ? 20.073 5.552 -27.561 1.00 94.62 74 GLU A O 1
ATOM 575 N N . ARG A 1 75 ? 21.940 5.464 -28.821 1.00 93.81 75 ARG A N 1
ATOM 576 C CA . ARG A 1 75 ? 22.735 4.710 -27.842 1.00 93.81 75 ARG A CA 1
ATOM 577 C C . ARG A 1 75 ? 22.973 5.519 -26.573 1.00 93.81 75 ARG A C 1
ATOM 579 O O . ARG A 1 75 ? 22.677 5.015 -25.493 1.00 93.81 75 ARG A O 1
ATOM 586 N N . ASP A 1 76 ? 23.410 6.768 -26.712 1.00 93.56 76 ASP A N 1
ATOM 587 C CA . ASP A 1 76 ? 23.653 7.667 -25.583 1.00 93.56 76 ASP A CA 1
ATOM 588 C C . ASP A 1 76 ? 22.373 7.807 -24.734 1.00 93.56 76 ASP A C 1
ATOM 590 O O . ASP A 1 76 ? 22.399 7.607 -23.516 1.00 93.56 76 ASP A O 1
ATOM 594 N N . ARG A 1 77 ? 21.209 8.009 -25.381 1.00 94.56 77 ARG A N 1
ATOM 595 C CA . ARG A 1 77 ? 19.891 7.996 -24.719 1.00 94.56 77 ARG A CA 1
ATOM 596 C C . ARG A 1 77 ? 19.607 6.671 -24.006 1.00 94.56 77 ARG A C 1
ATOM 598 O O . ARG A 1 77 ? 19.160 6.693 -22.859 1.00 94.56 77 ARG A O 1
ATOM 605 N N . ILE A 1 78 ? 19.830 5.526 -24.653 1.00 95.12 78 ILE A N 1
ATOM 606 C CA . ILE A 1 78 ? 19.587 4.197 -24.064 1.00 95.12 78 ILE A CA 1
ATOM 607 C C . ILE A 1 78 ? 20.429 3.990 -22.801 1.00 95.12 78 ILE A C 1
ATOM 609 O O . ILE A 1 78 ? 19.915 3.482 -21.800 1.00 95.12 78 ILE A O 1
ATOM 613 N N . ASP A 1 79 ? 21.685 4.428 -22.811 1.00 92.62 79 ASP A N 1
ATOM 614 C CA . ASP A 1 79 ? 22.579 4.278 -21.667 1.00 92.62 79 ASP A CA 1
ATOM 615 C C . ASP A 1 79 ? 22.151 5.178 -20.486 1.00 92.62 79 ASP A C 1
ATOM 617 O O . ASP A 1 79 ? 22.231 4.745 -19.328 1.00 92.62 79 ASP A O 1
ATOM 621 N N . THR A 1 80 ? 21.535 6.350 -20.736 1.00 93.25 80 THR A N 1
ATOM 622 C CA . THR A 1 80 ? 20.897 7.147 -19.659 1.00 93.25 80 THR A CA 1
ATOM 623 C C . THR A 1 80 ? 19.766 6.409 -18.931 1.00 93.25 80 THR A C 1
ATOM 625 O O . THR A 1 80 ? 19.563 6.638 -17.736 1.00 93.25 80 THR A O 1
ATOM 628 N N . LEU A 1 81 ? 19.074 5.460 -19.582 1.00 93.31 81 LEU A N 1
ATOM 629 C CA . LEU A 1 81 ? 18.008 4.666 -18.949 1.00 93.31 81 LEU A CA 1
ATOM 630 C C . LEU A 1 81 ? 18.543 3.696 -17.877 1.00 93.31 81 LEU A C 1
ATOM 632 O O . LEU A 1 81 ? 17.749 3.139 -17.107 1.00 93.31 81 LEU A O 1
ATOM 636 N N . ARG A 1 82 ? 19.868 3.469 -17.832 1.00 93.62 82 ARG A N 1
ATOM 637 C CA . ARG A 1 82 ? 20.577 2.607 -16.864 1.00 93.62 82 ARG A CA 1
ATOM 638 C C . ARG A 1 82 ? 19.885 1.247 -16.688 1.00 93.62 82 ARG A C 1
ATOM 640 O O . ARG A 1 82 ? 19.542 0.818 -15.578 1.00 93.62 82 ARG A O 1
ATOM 647 N N . LEU A 1 83 ? 19.624 0.580 -17.816 1.00 94.75 83 LEU A N 1
ATOM 648 C CA . LEU A 1 83 ? 18.948 -0.718 -17.857 1.00 94.75 83 LEU A CA 1
ATOM 649 C C . LEU A 1 83 ? 19.846 -1.804 -17.240 1.00 94.75 83 LEU A C 1
ATOM 651 O O . LEU A 1 83 ? 20.937 -2.036 -17.763 1.00 94.75 83 LEU A O 1
ATOM 655 N N . PRO A 1 84 ? 19.415 -2.513 -16.177 1.00 94.69 84 PRO A N 1
ATOM 656 C CA . PRO A 1 84 ? 20.260 -3.492 -15.503 1.00 94.69 84 PRO A CA 1
ATOM 657 C C . PRO A 1 84 ? 20.852 -4.527 -16.476 1.00 94.69 84 PRO A C 1
ATOM 659 O O . PRO A 1 84 ? 20.122 -5.066 -17.316 1.00 94.69 84 PRO A O 1
ATOM 662 N N . PRO A 1 85 ? 22.156 -4.843 -16.379 1.00 93.50 85 PRO A N 1
ATOM 663 C CA . PRO A 1 85 ? 22.820 -5.750 -17.317 1.00 93.50 85 PRO A CA 1
ATOM 664 C C . PRO A 1 85 ? 22.285 -7.187 -17.227 1.00 93.50 85 PRO A C 1
ATOM 666 O O . PRO A 1 85 ? 22.312 -7.915 -18.210 1.00 93.50 85 PRO A O 1
ATOM 669 N N . ALA A 1 86 ? 21.734 -7.575 -16.074 1.00 93.00 86 ALA A N 1
ATOM 670 C CA . ALA A 1 86 ? 21.115 -8.880 -15.853 1.00 93.00 86 ALA A CA 1
ATOM 671 C C . ALA A 1 86 ? 19.710 -9.041 -16.474 1.00 93.00 86 ALA A C 1
ATOM 673 O O . ALA A 1 86 ? 19.127 -10.112 -16.344 1.00 93.00 86 ALA A O 1
ATOM 674 N N . TRP A 1 87 ? 19.128 -8.002 -17.094 1.00 95.69 87 TRP A N 1
ATOM 675 C CA . TRP A 1 87 ? 17.820 -8.146 -17.748 1.00 95.69 87 TRP A CA 1
ATOM 676 C C . TRP A 1 87 ? 17.917 -8.879 -19.093 1.00 95.69 87 TRP A C 1
ATOM 678 O O . TRP A 1 87 ? 18.758 -8.539 -19.932 1.00 95.69 87 TRP A O 1
ATOM 688 N N . THR A 1 88 ? 17.008 -9.823 -19.322 1.00 94.56 88 THR A N 1
ATOM 689 C CA . THR A 1 88 ? 16.801 -10.510 -20.608 1.00 94.56 88 THR A CA 1
ATOM 690 C C . THR A 1 88 ? 15.564 -9.960 -21.324 1.00 94.56 88 THR A C 1
ATOM 692 O O . THR A 1 88 ? 14.834 -9.141 -20.765 1.00 94.56 88 THR A O 1
ATOM 695 N N . ASP A 1 89 ? 15.353 -10.349 -22.585 1.00 94.38 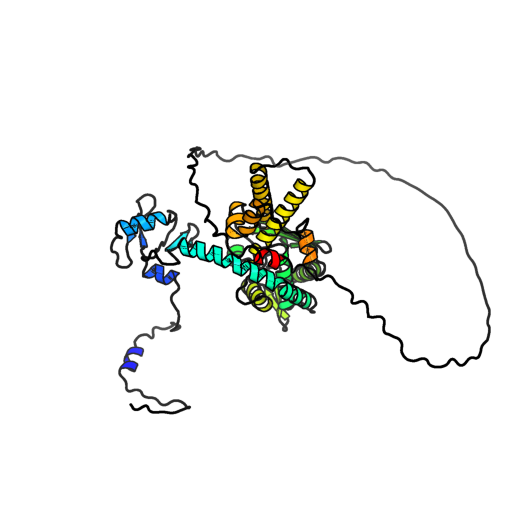89 ASP A N 1
ATOM 696 C CA . ASP A 1 89 ? 14.207 -9.945 -23.421 1.00 94.38 89 ASP A CA 1
ATOM 697 C C . ASP A 1 89 ? 13.928 -8.431 -23.415 1.00 94.38 89 ASP A C 1
ATOM 699 O O . ASP A 1 89 ? 12.782 -7.979 -23.365 1.00 94.38 89 ASP A O 1
ATOM 703 N N . VAL A 1 90 ? 15.000 -7.632 -23.411 1.00 97.12 90 VAL A N 1
ATOM 704 C CA . VAL A 1 90 ? 14.899 -6.177 -23.291 1.00 97.12 90 VAL A CA 1
ATOM 705 C C . VAL A 1 90 ? 14.456 -5.569 -24.615 1.00 97.12 90 VAL A C 1
ATOM 707 O O . VAL A 1 90 ? 15.124 -5.738 -25.640 1.00 97.12 90 VAL A O 1
ATOM 710 N N . ALA A 1 91 ? 13.366 -4.810 -24.550 1.00 97.12 91 ALA A N 1
ATOM 711 C CA . ALA A 1 91 ? 12.855 -3.998 -25.642 1.00 97.12 91 ALA A CA 1
ATOM 712 C C . ALA A 1 91 ? 12.631 -2.557 -25.165 1.00 97.12 91 ALA A C 1
ATOM 714 O O . ALA A 1 91 ? 12.123 -2.319 -24.066 1.00 97.12 91 ALA A O 1
ATOM 715 N N . ILE A 1 92 ? 13.046 -1.594 -25.980 1.00 97.50 92 ILE A N 1
ATOM 716 C CA . ILE A 1 92 ? 13.155 -0.176 -25.637 1.00 97.50 92 ILE A CA 1
ATOM 717 C C . ILE A 1 92 ? 12.320 0.624 -26.638 1.00 97.50 92 ILE A C 1
ATOM 719 O O . ILE A 1 92 ? 12.291 0.308 -27.823 1.00 97.50 92 ILE A O 1
ATOM 723 N N . SER A 1 93 ? 11.626 1.663 -26.183 1.00 96.25 93 SER A N 1
ATOM 724 C CA . SER A 1 93 ? 10.898 2.551 -27.085 1.00 96.25 93 SER A CA 1
ATOM 725 C C . SER A 1 93 ? 11.879 3.320 -27.980 1.00 96.25 93 SER A C 1
ATOM 727 O O . SER A 1 93 ? 12.824 3.915 -27.444 1.00 96.25 93 SER A O 1
ATOM 729 N N . PRO A 1 94 ? 11.652 3.382 -29.307 1.00 92.00 94 PRO A N 1
ATOM 730 C CA . PRO A 1 94 ? 12.412 4.278 -30.176 1.00 92.00 94 PRO A CA 1
ATOM 731 C C . PRO A 1 94 ? 12.139 5.752 -29.828 1.00 92.00 94 PRO A C 1
ATOM 733 O O . PRO A 1 94 ? 13.036 6.584 -29.901 1.00 92.00 94 PRO A O 1
ATOM 736 N N . SER A 1 95 ? 10.933 6.080 -29.343 1.00 91.50 95 SER A N 1
ATOM 737 C CA . SER A 1 95 ? 10.573 7.445 -28.951 1.00 91.50 95 SER A CA 1
ATOM 738 C C . SER A 1 95 ? 10.995 7.780 -27.516 1.00 91.50 95 SER A C 1
ATOM 740 O O . SER A 1 95 ? 10.496 7.216 -26.541 1.00 91.50 95 SER A O 1
ATOM 742 N N . GLU A 1 96 ? 11.833 8.803 -27.366 1.00 89.94 96 GLU A N 1
ATOM 743 C CA . GLU A 1 96 ? 12.175 9.408 -26.071 1.00 89.94 96 GLU A CA 1
ATOM 744 C C . GLU A 1 96 ? 10.947 9.962 -25.322 1.00 89.94 96 GLU A C 1
ATOM 746 O O . GLU A 1 96 ? 10.851 9.877 -24.097 1.00 89.94 96 GLU A O 1
ATOM 751 N N . LYS A 1 97 ? 9.948 10.470 -26.055 1.00 89.50 97 LYS A N 1
ATOM 752 C CA . LYS A 1 97 ? 8.721 11.044 -25.476 1.00 89.50 97 LYS A CA 1
ATOM 753 C C . LYS A 1 97 ? 7.754 9.974 -24.938 1.00 89.50 97 LYS A C 1
ATOM 755 O O . LYS A 1 97 ? 6.759 10.313 -24.294 1.00 89.50 97 LYS A O 1
ATOM 760 N N . ALA A 1 98 ? 8.016 8.684 -25.170 1.00 91.38 98 ALA A N 1
ATOM 761 C CA . ALA A 1 98 ? 7.145 7.605 -24.713 1.00 91.38 98 ALA A CA 1
ATOM 762 C C . ALA A 1 98 ? 7.085 7.503 -23.178 1.00 91.38 98 ALA A C 1
ATOM 764 O O . ALA A 1 98 ? 8.095 7.571 -22.474 1.00 91.38 98 ALA A O 1
ATOM 765 N N . LYS A 1 99 ? 5.877 7.271 -22.646 1.00 91.75 99 LYS A N 1
ATOM 766 C CA . LYS A 1 99 ? 5.634 7.092 -21.200 1.00 91.75 99 LYS A CA 1
ATOM 767 C C . LYS A 1 99 ? 6.384 5.876 -20.649 1.00 91.75 99 LYS A C 1
ATOM 769 O O . LYS A 1 99 ? 6.973 5.956 -19.575 1.00 91.75 99 LYS A O 1
ATOM 774 N N . LEU A 1 100 ? 6.357 4.767 -21.390 1.00 93.88 100 LEU A N 1
ATOM 775 C CA . LEU A 1 100 ? 7.113 3.546 -21.122 1.00 93.88 100 LEU A CA 1
ATOM 776 C C . LEU A 1 100 ? 8.346 3.543 -22.035 1.00 93.88 100 LEU A C 1
ATOM 778 O O . LEU A 1 100 ? 8.204 3.478 -23.252 1.00 93.88 100 LEU A O 1
ATOM 782 N N . GLN A 1 101 ? 9.530 3.648 -21.436 1.00 96.38 101 GLN A N 1
ATOM 783 C CA . GLN A 1 101 ? 10.813 3.743 -22.131 1.00 96.38 101 GLN A CA 1
ATOM 784 C C . GLN A 1 101 ? 11.437 2.378 -22.407 1.00 96.38 101 GLN A C 1
ATOM 786 O O . GLN A 1 101 ? 12.006 2.195 -23.474 1.00 96.38 101 GLN A O 1
ATOM 791 N N . ALA A 1 102 ? 11.327 1.411 -21.492 1.00 96.50 102 ALA A N 1
ATOM 792 C CA . ALA A 1 102 ? 11.824 0.057 -21.734 1.00 96.50 102 ALA A CA 1
ATOM 793 C C . ALA A 1 102 ? 11.076 -1.004 -20.923 1.00 96.50 102 ALA A C 1
ATOM 795 O O . ALA A 1 102 ? 10.507 -0.721 -19.865 1.00 96.50 102 ALA A O 1
ATOM 796 N N . ILE A 1 103 ? 11.159 -2.240 -21.398 1.00 97.00 103 ILE A N 1
ATOM 797 C CA . ILE A 1 103 ? 10.780 -3.465 -20.698 1.00 97.00 103 ILE A CA 1
ATOM 798 C C . ILE A 1 103 ? 11.939 -4.464 -20.731 1.00 97.00 103 ILE A C 1
ATOM 800 O O . ILE A 1 103 ? 12.848 -4.341 -21.547 1.00 97.00 103 ILE A O 1
ATOM 804 N N . GLY A 1 104 ? 11.906 -5.452 -19.844 1.00 95.88 104 GLY A N 1
ATOM 805 C CA . GLY A 1 104 ? 12.823 -6.594 -19.836 1.00 95.88 104 GLY A CA 1
ATOM 806 C C . GLY A 1 104 ? 12.493 -7.537 -18.686 1.00 95.88 104 GLY A C 1
ATOM 807 O O . GLY A 1 104 ? 11.849 -7.122 -17.724 1.00 95.88 104 GLY A O 1
ATOM 808 N N . LYS A 1 105 ? 12.905 -8.798 -18.757 1.00 94.88 105 LYS A N 1
ATOM 809 C CA . LYS A 1 105 ? 12.748 -9.753 -17.653 1.00 94.88 105 LYS A CA 1
ATOM 810 C C . LYS A 1 105 ? 13.913 -9.624 -16.676 1.00 94.88 105 LYS A C 1
ATOM 812 O O . LYS A 1 105 ? 15.054 -9.471 -17.100 1.00 94.88 105 LYS A O 1
ATOM 817 N N . ASP A 1 106 ? 13.647 -9.679 -15.373 1.00 93.12 106 ASP A N 1
ATOM 818 C CA . ASP A 1 106 ? 14.708 -9.804 -14.368 1.00 93.12 106 ASP A CA 1
ATOM 819 C C . ASP A 1 106 ? 15.273 -11.235 -14.289 1.00 93.12 106 ASP A C 1
ATOM 821 O O . ASP A 1 106 ? 14.796 -12.147 -14.960 1.00 93.12 106 ASP A O 1
ATOM 825 N N . ALA A 1 107 ? 16.281 -11.446 -13.436 1.00 88.06 107 ALA A N 1
ATOM 826 C CA . ALA A 1 107 ? 16.897 -12.760 -13.222 1.00 88.06 107 ALA A CA 1
ATOM 827 C C . ALA A 1 107 ? 15.932 -13.837 -12.670 1.00 88.06 107 ALA A C 1
ATOM 829 O O . ALA A 1 107 ? 16.286 -15.009 -12.649 1.00 88.06 107 ALA A O 1
ATOM 830 N N . ALA A 1 108 ? 14.723 -13.457 -12.237 1.00 83.38 108 ALA A N 1
ATOM 831 C CA . ALA A 1 108 ? 13.646 -14.368 -11.845 1.00 83.38 108 ALA A CA 1
ATOM 832 C C . ALA A 1 108 ? 12.569 -14.508 -12.947 1.00 83.38 108 ALA A C 1
ATOM 834 O O . ALA A 1 108 ? 11.452 -14.935 -12.671 1.00 83.38 108 ALA A O 1
ATOM 835 N N . GLY A 1 109 ? 12.869 -14.096 -14.186 1.00 86.12 109 GLY A N 1
ATOM 836 C CA . GLY A 1 109 ? 11.978 -14.186 -15.346 1.00 86.12 109 GLY A CA 1
ATOM 837 C C . GLY A 1 109 ? 10.834 -13.166 -15.376 1.00 86.12 109 GLY A C 1
ATOM 838 O O . GLY A 1 109 ? 10.003 -13.208 -16.284 1.00 86.12 109 GLY A O 1
ATOM 839 N N . ARG A 1 110 ? 10.758 -12.237 -14.413 1.00 87.81 110 ARG A N 1
ATOM 840 C CA . ARG A 1 110 ? 9.602 -11.339 -14.257 1.00 87.81 110 ARG A CA 1
ATOM 841 C C . ARG A 1 110 ? 9.765 -10.077 -15.085 1.00 87.81 110 ARG A C 1
ATOM 843 O O . ARG A 1 110 ? 10.791 -9.407 -14.985 1.00 87.81 110 ARG A O 1
ATOM 850 N N . TRP A 1 111 ? 8.717 -9.692 -15.807 1.00 92.94 111 TRP A N 1
ATOM 851 C CA . TRP A 1 111 ? 8.682 -8.431 -16.546 1.00 92.94 111 TRP A CA 1
ATOM 852 C C . TRP A 1 111 ? 8.848 -7.209 -15.633 1.00 92.94 111 TRP A C 1
ATOM 854 O O . TRP A 1 111 ? 8.029 -6.938 -14.752 1.00 92.94 111 TRP A O 1
ATOM 864 N N . GLN A 1 112 ? 9.907 -6.455 -15.899 1.00 95.19 112 GLN A N 1
ATOM 865 C CA . GLN A 1 112 ? 10.234 -5.157 -15.337 1.00 95.19 112 GLN A CA 1
ATOM 866 C C . GLN A 1 112 ? 10.011 -4.059 -16.379 1.00 95.19 112 GLN A C 1
ATOM 868 O O . GLN A 1 112 ? 10.046 -4.298 -17.585 1.00 95.19 112 GLN A O 1
ATOM 873 N N . TYR A 1 113 ? 9.788 -2.839 -15.891 1.00 95.00 113 TYR A N 1
ATOM 874 C CA . TYR A 1 113 ? 9.373 -1.690 -16.694 1.00 95.00 113 TYR A CA 1
ATOM 875 C C . TYR A 1 113 ? 10.189 -0.455 -16.295 1.00 95.00 113 TYR A C 1
ATOM 877 O O . TYR A 1 113 ? 10.365 -0.181 -15.104 1.00 95.00 113 TYR A O 1
ATOM 885 N N . ARG A 1 114 ? 10.647 0.325 -17.276 1.00 94.81 114 ARG A N 1
ATOM 886 C CA . ARG A 1 114 ? 11.218 1.666 -17.093 1.00 94.81 114 ARG A CA 1
ATOM 887 C C . ARG A 1 114 ? 10.315 2.691 -17.750 1.00 94.81 114 ARG A C 1
ATOM 889 O O . ARG A 1 114 ? 10.019 2.584 -18.934 1.00 94.81 114 ARG A O 1
ATOM 896 N N . TYR A 1 115 ? 9.896 3.683 -16.979 1.00 93.12 115 TYR A N 1
ATOM 897 C CA . TYR A 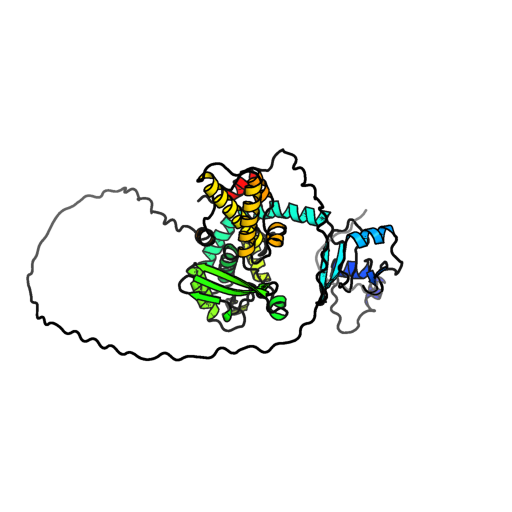1 115 ? 9.082 4.801 -17.445 1.00 93.12 115 TYR A CA 1
ATOM 898 C C . TYR A 1 115 ? 9.949 6.051 -17.597 1.00 93.12 115 TYR A C 1
ATOM 900 O O . TYR A 1 115 ? 10.982 6.150 -16.936 1.00 93.12 115 TYR A O 1
ATOM 908 N N . SER A 1 116 ? 9.526 7.006 -18.427 1.00 91.12 116 SER A N 1
ATOM 909 C CA . SER A 1 116 ? 10.221 8.293 -18.541 1.00 91.12 116 SER A CA 1
ATOM 910 C C . SER A 1 116 ? 10.151 9.091 -17.234 1.00 91.12 116 SER A C 1
ATOM 912 O O . SER A 1 116 ? 9.216 8.948 -16.432 1.00 91.12 116 SER A O 1
ATOM 914 N N . GLU A 1 117 ? 11.139 9.958 -17.007 1.00 86.62 117 GLU A N 1
ATOM 915 C CA . GLU A 1 117 ? 11.183 10.811 -15.815 1.00 86.62 117 GLU A CA 1
ATOM 916 C C . GLU A 1 117 ? 9.997 11.777 -15.773 1.00 86.62 117 GLU A C 1
ATOM 918 O O . GLU A 1 117 ? 9.344 11.904 -14.739 1.00 86.62 117 GLU A O 1
ATOM 923 N N . ALA A 1 118 ? 9.638 12.371 -16.917 1.00 86.06 118 ALA A N 1
ATOM 924 C CA . ALA A 1 118 ? 8.480 13.253 -17.046 1.00 86.06 118 ALA A CA 1
ATOM 925 C C . ALA A 1 118 ? 7.167 12.557 -16.639 1.00 86.06 118 ALA A C 1
ATOM 927 O O . ALA A 1 118 ? 6.397 13.108 -15.849 1.00 86.06 118 ALA A O 1
ATOM 928 N N . PHE A 1 119 ? 6.931 11.320 -17.101 1.00 86.69 119 PHE A N 1
ATOM 929 C CA . PHE A 1 119 ? 5.763 10.538 -16.681 1.00 86.69 119 PHE A CA 1
ATOM 930 C C . PHE A 1 119 ? 5.833 10.167 -15.196 1.00 86.69 119 PHE A C 1
ATOM 932 O O . PHE A 1 119 ? 4.833 10.253 -14.485 1.00 86.69 119 PHE A O 1
ATOM 939 N N . THR A 1 120 ? 7.014 9.799 -14.697 1.00 83.50 120 THR A N 1
ATOM 940 C CA . THR A 1 120 ? 7.217 9.474 -13.278 1.00 83.50 120 THR A CA 1
ATOM 941 C C . THR A 1 120 ? 6.910 10.679 -12.383 1.00 83.50 120 THR A C 1
ATOM 943 O O . THR A 1 120 ? 6.161 10.531 -11.417 1.00 83.50 120 THR A O 1
ATOM 946 N N . ARG A 1 121 ? 7.387 11.877 -12.745 1.00 80.38 121 ARG A N 1
ATOM 947 C CA . ARG A 1 121 ? 7.095 13.155 -12.079 1.00 80.38 121 ARG A CA 1
ATOM 948 C C . ARG A 1 121 ? 5.603 13.485 -12.125 1.00 80.38 121 ARG A C 1
ATOM 950 O O . ARG A 1 121 ? 5.005 13.722 -11.081 1.00 80.38 121 ARG A O 1
ATOM 957 N N . GLN A 1 122 ? 4.963 13.390 -13.292 1.00 82.94 122 GLN A N 1
ATOM 958 C CA . GLN A 1 122 ? 3.516 13.615 -13.428 1.00 82.94 122 GLN A CA 1
ATOM 959 C C . GLN A 1 122 ? 2.691 12.637 -12.570 1.00 82.94 122 GLN A C 1
ATOM 961 O O . GLN A 1 122 ? 1.694 13.023 -11.964 1.00 82.94 122 GLN A O 1
ATOM 966 N N . ARG A 1 123 ? 3.108 11.367 -12.465 1.00 81.81 123 ARG A N 1
ATOM 967 C CA . ARG A 1 123 ? 2.454 10.364 -11.604 1.00 81.81 123 ARG A CA 1
ATOM 968 C C . ARG A 1 123 ? 2.727 10.574 -10.113 1.00 81.81 123 ARG A C 1
ATOM 970 O O . ARG A 1 123 ? 1.892 10.168 -9.305 1.00 81.81 123 ARG A O 1
ATOM 977 N N . GLN A 1 124 ? 3.859 11.174 -9.746 1.00 74.00 124 GLN A N 1
ATOM 978 C CA . GLN A 1 124 ? 4.130 11.617 -8.376 1.00 74.00 124 GLN A CA 1
ATOM 979 C C . GLN A 1 124 ? 3.258 12.820 -8.002 1.00 74.00 124 GLN A C 1
ATOM 981 O O . GLN A 1 124 ? 2.707 12.815 -6.907 1.00 74.00 124 GLN A O 1
ATOM 986 N N . GLU A 1 125 ? 3.045 13.772 -8.912 1.00 75.50 125 GLU A N 1
ATOM 987 C CA . GLU A 1 125 ? 2.166 14.921 -8.668 1.00 75.50 125 GLU A CA 1
ATOM 988 C C . GLU A 1 125 ? 0.686 14.512 -8.619 1.00 75.50 125 GLU A C 1
ATOM 990 O O . GLU A 1 125 ? -0.008 14.774 -7.644 1.00 75.50 125 GLU A O 1
ATOM 995 N N . ALA A 1 126 ? 0.203 13.717 -9.581 1.00 79.12 126 ALA A N 1
ATOM 996 C CA . ALA A 1 126 ? -1.178 13.213 -9.576 1.00 79.12 126 ALA A CA 1
ATOM 997 C C . ALA A 1 126 ? -1.537 12.388 -8.315 1.00 79.12 126 ALA A C 1
ATOM 999 O O . ALA A 1 126 ? -2.712 12.235 -7.971 1.00 79.12 126 ALA A O 1
ATOM 1000 N N . LYS A 1 127 ? -0.535 11.860 -7.595 1.00 75.56 127 LYS A N 1
ATOM 1001 C CA . LYS A 1 127 ? -0.708 11.193 -6.294 1.00 75.56 127 LYS A CA 1
ATOM 1002 C C . LYS A 1 127 ? -1.200 12.163 -5.205 1.00 75.56 127 LYS A C 1
ATOM 1004 O O . LYS A 1 127 ? -1.862 11.697 -4.280 1.00 75.56 127 LYS A O 1
ATOM 1009 N N . TYR A 1 128 ? -0.909 13.465 -5.301 1.00 72.00 128 TYR A N 1
ATOM 1010 C CA . TYR A 1 128 ? -1.377 14.485 -4.358 1.00 72.00 128 TYR A CA 1
ATOM 1011 C C . TYR A 1 128 ? -2.901 14.632 -4.394 1.00 72.00 128 TYR A C 1
ATOM 1013 O O . TYR A 1 128 ? -3.572 14.299 -3.417 1.00 72.00 128 TYR A O 1
ATOM 1021 N N . GLN A 1 129 ? -3.466 15.054 -5.528 1.00 78.44 129 GLN A N 1
ATOM 1022 C CA . GLN A 1 129 ? -4.915 15.266 -5.640 1.00 78.44 129 GLN A CA 1
ATOM 1023 C C . GLN A 1 129 ? -5.695 13.983 -5.322 1.00 78.44 129 GLN A C 1
ATOM 1025 O O . GLN A 1 129 ? -6.690 13.999 -4.599 1.00 78.44 129 GLN A O 1
ATOM 1030 N N . ARG A 1 130 ? -5.154 12.836 -5.747 1.00 88.38 130 ARG A N 1
ATOM 1031 C CA . ARG A 1 130 ? -5.673 11.510 -5.409 1.00 88.38 130 ARG A CA 1
ATOM 1032 C C . ARG A 1 130 ? -5.700 11.224 -3.905 1.00 88.38 130 ARG A C 1
ATOM 1034 O O . ARG A 1 130 ? -6.658 10.608 -3.445 1.00 88.38 130 ARG A O 1
ATOM 1041 N N . ILE A 1 131 ? -4.687 11.624 -3.127 1.00 88.88 131 ILE A N 1
ATOM 1042 C CA . ILE A 1 131 ? -4.684 11.359 -1.679 1.00 88.88 131 ILE A CA 1
ATOM 1043 C C . ILE A 1 131 ? -5.614 12.307 -0.909 1.00 88.88 131 ILE A C 1
ATOM 1045 O O . ILE A 1 131 ? -6.204 11.893 0.087 1.00 88.88 131 ILE A O 1
ATOM 1049 N N . VAL A 1 132 ? -5.823 13.529 -1.412 1.00 87.81 132 VAL A N 1
ATOM 1050 C CA . VAL A 1 132 ? -6.844 14.464 -0.902 1.00 87.81 132 VAL A CA 1
ATOM 1051 C C . VAL A 1 132 ? -8.255 13.929 -1.168 1.00 87.81 132 VAL A C 1
ATOM 1053 O O . VAL A 1 132 ? -9.071 13.878 -0.248 1.00 87.81 132 VAL A O 1
ATOM 1056 N N . GLY A 1 133 ? -8.536 13.472 -2.394 1.00 91.19 133 GLY A N 1
ATOM 1057 C CA . GLY A 1 133 ? -9.806 12.825 -2.745 1.00 91.19 133 GLY A CA 1
ATOM 1058 C C . GLY A 1 133 ? -10.077 11.580 -1.896 1.00 91.19 133 GLY A C 1
ATOM 1059 O O . GLY A 1 133 ? -11.138 11.465 -1.282 1.00 91.19 133 GLY A O 1
ATOM 1060 N N . PHE A 1 134 ? -9.070 10.712 -1.742 1.00 93.06 134 PHE A N 1
ATOM 1061 C CA . PHE A 1 134 ? -9.157 9.526 -0.887 1.00 93.06 134 PHE A CA 1
ATOM 1062 C C . PHE A 1 134 ? -9.521 9.886 0.561 1.00 93.06 134 PHE A C 1
ATOM 1064 O O . PHE A 1 134 ? -10.423 9.272 1.129 1.00 93.06 134 PHE A O 1
ATOM 1071 N N . ALA A 1 135 ? -8.876 10.905 1.144 1.00 90.50 135 ALA A N 1
ATOM 1072 C CA . ALA A 1 135 ? -9.177 11.380 2.495 1.00 90.50 135 ALA A CA 1
ATOM 1073 C C . ALA A 1 135 ? -10.631 11.867 2.633 1.00 90.50 135 ALA A C 1
ATOM 1075 O O . ALA A 1 135 ? -11.318 11.485 3.582 1.00 90.50 135 ALA A O 1
ATOM 1076 N N . ARG A 1 136 ? -11.133 12.630 1.650 1.00 90.81 136 ARG A N 1
ATOM 1077 C CA . ARG A 1 136 ? -12.534 13.092 1.589 1.00 90.81 136 ARG A CA 1
ATOM 1078 C C . ARG A 1 136 ? -13.542 11.942 1.449 1.00 90.81 136 ARG A C 1
ATOM 1080 O O . ARG A 1 136 ? -14.657 12.053 1.949 1.00 90.81 136 ARG A O 1
ATOM 1087 N N . ALA A 1 137 ? -13.159 10.823 0.831 1.00 92.75 137 ALA A N 1
ATOM 1088 C CA . ALA A 1 137 ? -14.004 9.632 0.706 1.00 92.75 137 ALA A CA 1
ATOM 1089 C C . ALA A 1 137 ? -14.058 8.761 1.986 1.00 92.75 137 ALA A C 1
ATOM 1091 O O . ALA A 1 137 ? -15.017 8.001 2.175 1.00 92.75 137 ALA A O 1
ATOM 1092 N N . LEU A 1 138 ? -13.082 8.874 2.902 1.00 91.25 138 LEU A N 1
ATOM 1093 C CA . LEU A 1 138 ? -13.011 8.043 4.117 1.00 91.25 138 LEU A CA 1
ATOM 1094 C C . LEU A 1 138 ? -14.275 8.098 5.004 1.00 91.25 138 LEU A C 1
ATOM 1096 O O . LEU A 1 138 ? -14.705 7.027 5.437 1.00 91.25 138 LEU A O 1
ATOM 1100 N N . PRO A 1 139 ? -14.928 9.249 5.277 1.00 90.06 139 PRO A N 1
ATOM 1101 C CA . PRO A 1 139 ? -16.142 9.284 6.103 1.00 90.06 139 PRO A CA 1
ATOM 1102 C C . PRO A 1 139 ? -17.334 8.529 5.489 1.00 90.06 139 PRO A C 1
ATOM 1104 O O . PRO A 1 139 ? -18.102 7.888 6.212 1.00 90.06 139 PRO A O 1
ATOM 1107 N N . LYS A 1 140 ? -17.493 8.550 4.155 1.00 92.06 140 LYS A N 1
ATOM 1108 C CA . LYS A 1 140 ? -18.510 7.750 3.440 1.00 92.06 140 LYS A CA 1
ATOM 1109 C C . LYS A 1 140 ? -18.211 6.255 3.590 1.00 92.06 140 LYS A C 1
ATOM 1111 O O . LYS A 1 140 ? -19.075 5.495 4.031 1.00 92.06 140 LYS A O 1
ATOM 1116 N N . MET A 1 141 ? -16.967 5.859 3.321 1.00 94.06 141 MET A N 1
ATOM 1117 C CA . MET A 1 141 ? -16.506 4.474 3.446 1.00 94.06 141 MET A CA 1
ATOM 1118 C C . MET A 1 141 ? -16.651 3.934 4.871 1.00 94.06 141 MET A C 1
ATOM 1120 O O . MET A 1 141 ? -17.225 2.862 5.056 1.00 94.06 141 MET A O 1
ATOM 1124 N N . ARG A 1 142 ? -16.224 4.692 5.891 1.00 91.81 142 ARG A N 1
ATOM 1125 C CA . ARG A 1 142 ? -16.369 4.323 7.310 1.00 91.81 142 ARG A CA 1
ATOM 1126 C C . ARG A 1 142 ? -17.832 4.049 7.663 1.00 91.81 142 ARG A C 1
ATOM 1128 O O . ARG A 1 142 ? -18.119 3.021 8.275 1.00 91.81 142 ARG A O 1
ATOM 1135 N N . ARG A 1 143 ? -18.772 4.910 7.245 1.00 92.19 143 ARG A N 1
ATOM 1136 C CA . ARG A 1 143 ? -20.219 4.700 7.462 1.00 92.19 143 ARG A CA 1
ATOM 1137 C C . ARG A 1 143 ? -20.715 3.394 6.825 1.00 92.19 143 ARG A C 1
ATOM 1139 O O . ARG A 1 143 ? -21.362 2.610 7.519 1.00 92.19 143 ARG A O 1
ATOM 1146 N N . ARG A 1 144 ? -20.351 3.117 5.566 1.00 95.44 144 ARG A N 1
ATOM 1147 C CA . ARG A 1 144 ? -20.712 1.873 4.853 1.00 95.44 144 ARG A CA 1
ATOM 1148 C C . ARG A 1 144 ? -20.097 0.626 5.504 1.00 95.44 144 ARG A C 1
ATOM 1150 O O . ARG A 1 144 ? -20.829 -0.294 5.851 1.00 95.44 144 ARG A O 1
ATOM 1157 N N . VAL A 1 145 ? -18.795 0.635 5.800 1.00 95.00 145 VAL A N 1
ATOM 1158 C CA . VAL A 1 145 ? -18.097 -0.442 6.534 1.00 95.00 145 VAL A CA 1
ATOM 1159 C C . VAL A 1 145 ? -18.757 -0.727 7.888 1.00 95.00 145 VAL A C 1
ATOM 1161 O O . VAL A 1 145 ? -18.930 -1.884 8.268 1.00 95.00 145 VAL A O 1
ATOM 1164 N N . ASN A 1 146 ? -19.176 0.310 8.616 1.00 92.56 146 ASN A N 1
ATOM 1165 C CA . ASN A 1 146 ? -19.860 0.153 9.899 1.00 92.56 146 ASN A CA 1
ATOM 1166 C C . ASN A 1 146 ? -21.270 -0.439 9.774 1.00 92.56 146 ASN A C 1
ATOM 1168 O O . ASN A 1 146 ? -21.703 -1.123 10.703 1.00 92.56 146 ASN A O 1
ATOM 1172 N N . ALA A 1 147 ? -21.977 -0.185 8.670 1.00 95.88 147 ALA A N 1
ATOM 1173 C CA . ALA A 1 147 ? -23.248 -0.833 8.366 1.00 95.88 147 ALA A CA 1
ATOM 1174 C C . ALA A 1 147 ? -23.048 -2.308 8.006 1.00 95.88 147 ALA A C 1
ATOM 1176 O O . ALA A 1 147 ? -23.700 -3.177 8.584 1.00 95.88 147 ALA A O 1
ATOM 1177 N N . ASP A 1 148 ? -22.077 -2.604 7.150 1.00 97.69 148 ASP A N 1
ATOM 1178 C CA . ASP A 1 148 ? -21.895 -3.949 6.608 1.00 97.69 148 ASP A CA 1
ATOM 1179 C C . ASP A 1 148 ? -21.315 -4.925 7.637 1.00 97.69 148 ASP A C 1
ATOM 1181 O O . ASP A 1 148 ? -21.740 -6.079 7.706 1.00 97.69 148 ASP A O 1
ATOM 1185 N N . LEU A 1 149 ? -20.485 -4.437 8.567 1.00 96.12 149 LEU A N 1
ATOM 1186 C CA . LEU A 1 149 ? -20.073 -5.186 9.761 1.00 96.12 149 LEU A CA 1
ATOM 1187 C C . LEU A 1 149 ? -21.237 -5.577 10.696 1.00 96.12 149 LEU A C 1
ATOM 1189 O O . LEU A 1 149 ? -21.057 -6.480 11.518 1.00 96.12 149 LEU A O 1
ATOM 1193 N N . ARG A 1 150 ? -22.412 -4.929 10.606 1.00 95.62 150 ARG A N 1
ATOM 1194 C CA . ARG A 1 150 ? -23.615 -5.280 11.394 1.00 95.62 150 ARG A CA 1
ATOM 1195 C C . ARG A 1 150 ? -24.507 -6.333 10.727 1.00 95.62 150 ARG A C 1
ATOM 1197 O O . ARG A 1 150 ? -25.378 -6.865 11.410 1.00 95.62 150 ARG A O 1
ATOM 1204 N N . ARG A 1 151 ? -24.311 -6.658 9.441 1.00 96.00 151 ARG A N 1
ATOM 1205 C CA . ARG A 1 151 ? -25.132 -7.661 8.731 1.00 96.00 151 ARG A CA 1
ATOM 1206 C C . ARG A 1 151 ? -25.046 -9.039 9.412 1.00 96.00 151 ARG A C 1
ATOM 1208 O O . ARG A 1 151 ? -24.058 -9.358 10.083 1.00 96.00 151 ARG A O 1
ATOM 1215 N N . LYS A 1 152 ? -26.065 -9.889 9.240 1.00 94.19 152 LYS A N 1
ATOM 1216 C CA . LYS A 1 152 ? -26.040 -11.299 9.688 1.00 94.19 152 LYS A CA 1
ATOM 1217 C C . LYS A 1 152 ? -25.083 -12.136 8.806 1.00 94.19 152 LYS A C 1
ATOM 1219 O O . LYS A 1 152 ? -24.411 -11.597 7.930 1.00 94.19 152 LYS A O 1
ATOM 1224 N N . GLY A 1 153 ? -24.929 -13.429 9.102 1.00 94.44 153 GLY A N 1
ATOM 1225 C CA . GLY A 1 153 ? -24.130 -14.353 8.276 1.00 94.44 153 GLY A CA 1
ATOM 1226 C C . GLY A 1 153 ? -22.638 -14.001 8.126 1.00 94.44 153 GLY A C 1
ATOM 1227 O O . GLY A 1 153 ? -22.047 -13.358 9.008 1.00 94.44 153 GLY A O 1
ATOM 1228 N N . LEU A 1 154 ? -22.059 -14.470 7.011 1.00 97.00 154 LEU A N 1
ATOM 1229 C CA . LEU A 1 154 ? -20.670 -14.290 6.548 1.00 97.00 154 LEU A CA 1
ATOM 1230 C C . LEU A 1 154 ? -20.610 -13.907 5.046 1.00 97.00 154 LEU A C 1
ATOM 1232 O O . LEU A 1 154 ? -19.661 -14.264 4.352 1.00 97.00 154 LEU A O 1
ATOM 1236 N N . GLY A 1 155 ? -21.633 -13.212 4.541 1.00 97.69 155 GLY A N 1
ATOM 1237 C CA . GLY A 1 155 ? -21.712 -12.800 3.134 1.00 97.69 155 GLY A CA 1
ATOM 1238 C C . GLY A 1 155 ? -20.651 -11.770 2.724 1.00 97.69 155 GLY A C 1
ATOM 1239 O O . GLY A 1 155 ? -20.044 -11.112 3.580 1.00 97.69 155 GLY A O 1
ATOM 1240 N N . ARG A 1 156 ? -20.462 -11.619 1.403 1.00 97.69 156 ARG A N 1
ATOM 1241 C CA . ARG A 1 156 ? -19.434 -10.788 0.736 1.00 97.69 156 ARG A CA 1
ATOM 1242 C C . ARG A 1 156 ? -19.153 -9.466 1.451 1.00 97.69 156 ARG A C 1
ATOM 1244 O O . ARG A 1 156 ? -18.073 -9.299 2.018 1.00 97.69 156 ARG A O 1
ATOM 1251 N N . ASP A 1 157 ? -20.124 -8.555 1.470 1.00 97.88 157 ASP A N 1
ATOM 1252 C CA . ASP A 1 157 ? -19.960 -7.182 1.967 1.00 97.88 157 ASP A CA 1
ATOM 1253 C C . ASP A 1 157 ? -19.480 -7.123 3.421 1.00 97.88 157 ASP A C 1
ATOM 1255 O O . ASP A 1 157 ? -18.644 -6.296 3.773 1.00 97.88 157 ASP A O 1
ATOM 1259 N N . LYS A 1 158 ? -19.942 -8.035 4.282 1.00 98.25 158 LYS A N 1
ATOM 1260 C CA . LYS A 1 158 ? -19.533 -8.076 5.693 1.00 98.25 158 LYS A CA 1
ATOM 1261 C C . LYS A 1 158 ? -18.066 -8.472 5.853 1.00 98.25 158 LYS A C 1
ATOM 1263 O O . LYS A 1 158 ? -17.353 -7.918 6.694 1.00 98.25 158 LYS A O 1
ATOM 1268 N N . VAL A 1 159 ? -17.613 -9.430 5.047 1.00 98.31 159 VAL A N 1
ATOM 1269 C CA . VAL A 1 159 ? -16.213 -9.869 5.020 1.00 98.31 159 VAL A CA 1
ATOM 1270 C C . VAL A 1 159 ? -15.340 -8.790 4.384 1.00 98.31 159 VAL A C 1
ATOM 1272 O O . VAL A 1 159 ? -14.293 -8.462 4.940 1.00 98.31 159 VAL A O 1
ATOM 1275 N N . MET A 1 160 ? -15.790 -8.158 3.295 1.00 98.31 160 MET A N 1
ATOM 1276 C CA . MET A 1 160 ? -15.081 -7.029 2.686 1.00 98.31 160 MET A CA 1
ATOM 1277 C C . MET A 1 160 ? -14.975 -5.839 3.648 1.00 98.31 160 MET A C 1
ATOM 1279 O O . MET A 1 160 ? -13.893 -5.286 3.821 1.00 98.31 160 MET A O 1
ATOM 1283 N N . ALA A 1 161 ? -16.039 -5.495 4.374 1.00 97.62 161 ALA A N 1
ATOM 1284 C CA . ALA A 1 161 ? -16.021 -4.449 5.393 1.00 97.62 161 ALA A CA 1
ATOM 1285 C C . ALA A 1 161 ? -15.015 -4.738 6.522 1.00 97.62 161 ALA A C 1
ATOM 1287 O O . ALA A 1 161 ? -14.295 -3.840 6.964 1.00 97.62 161 ALA A O 1
ATOM 1288 N N . CYS A 1 162 ? -14.900 -5.997 6.952 1.00 97.62 162 CYS A N 1
ATOM 1289 C CA . CYS A 1 162 ? -13.864 -6.432 7.890 1.00 97.62 162 CYS A CA 1
ATOM 1290 C C . CYS A 1 162 ? -12.450 -6.288 7.312 1.00 97.62 162 CYS A C 1
ATOM 1292 O O . CYS A 1 162 ? -11.537 -5.849 8.010 1.00 97.62 162 CYS A O 1
ATOM 1294 N N . ILE A 1 163 ? -12.261 -6.620 6.037 1.00 97.31 163 ILE A N 1
ATOM 1295 C CA . ILE A 1 163 ? -10.983 -6.465 5.337 1.00 97.31 163 ILE A CA 1
ATOM 1296 C C . ILE A 1 163 ? -10.606 -4.988 5.206 1.00 97.31 163 ILE A C 1
ATOM 1298 O O . ILE A 1 163 ? -9.478 -4.635 5.532 1.00 97.31 163 ILE A O 1
ATOM 1302 N N . LEU A 1 164 ? -11.529 -4.106 4.809 1.00 95.81 164 LEU A N 1
ATOM 1303 C CA . LEU A 1 164 ? -11.263 -2.666 4.712 1.00 95.81 164 LEU A CA 1
ATOM 1304 C C . LEU A 1 164 ? -10.987 -2.045 6.084 1.00 95.81 164 LEU A C 1
ATOM 1306 O O . LEU A 1 164 ? -10.100 -1.202 6.193 1.00 95.81 164 LEU A O 1
ATOM 1310 N N . ARG A 1 165 ? -11.656 -2.514 7.145 1.00 93.44 165 ARG A N 1
ATOM 1311 C CA . ARG A 1 165 ? -11.325 -2.159 8.533 1.00 93.44 165 ARG A CA 1
ATOM 1312 C C . ARG A 1 165 ? -9.880 -2.545 8.891 1.00 93.44 165 ARG A C 1
ATOM 1314 O O . ARG A 1 165 ? -9.171 -1.738 9.481 1.00 93.44 165 ARG A O 1
ATOM 1321 N N . ILE A 1 166 ? -9.413 -3.730 8.489 1.00 94.56 166 ILE A N 1
ATOM 1322 C CA . ILE A 1 166 ? -8.017 -4.161 8.695 1.00 94.56 166 ILE A CA 1
ATOM 1323 C C . ILE A 1 166 ? -7.038 -3.358 7.816 1.00 94.56 166 ILE A C 1
ATOM 1325 O O . ILE A 1 166 ? -5.965 -2.984 8.287 1.00 94.56 166 ILE A O 1
ATOM 1329 N N . LEU A 1 167 ? -7.384 -3.050 6.561 1.00 92.94 167 LEU A N 1
ATOM 1330 C CA . LEU A 1 167 ? -6.555 -2.228 5.666 1.00 92.94 167 LEU A CA 1
ATOM 1331 C C . LEU A 1 167 ? -6.407 -0.786 6.171 1.00 92.94 167 LEU A C 1
ATOM 1333 O O . LEU A 1 167 ? -5.306 -0.239 6.101 1.00 92.94 167 LEU A O 1
ATOM 1337 N N . GLY A 1 168 ? -7.490 -0.198 6.691 1.00 89.62 168 GLY A N 1
ATOM 1338 C CA . GLY A 1 168 ? -7.537 1.160 7.239 1.00 89.62 168 GLY A CA 1
ATOM 1339 C C . GLY A 1 168 ? -6.660 1.369 8.467 1.00 89.62 168 GLY A C 1
ATOM 1340 O O . GLY A 1 168 ? -6.096 2.446 8.620 1.00 89.62 168 GLY A O 1
ATOM 1341 N N . THR A 1 169 ? -6.489 0.334 9.293 1.00 87.50 169 THR A N 1
ATOM 1342 C CA . THR A 1 169 ? -5.708 0.422 10.534 1.00 87.50 169 THR A CA 1
ATOM 1343 C C . THR A 1 169 ? -4.321 -0.222 10.434 1.00 87.50 169 THR A C 1
ATOM 1345 O O . THR A 1 169 ? -3.317 0.376 10.815 1.00 87.50 169 THR A O 1
ATOM 1348 N N . CYS A 1 170 ? -4.231 -1.461 9.942 1.00 90.25 170 CYS A N 1
ATOM 1349 C CA . CYS A 1 170 ? -2.983 -2.232 9.948 1.00 90.25 170 CYS A CA 1
ATOM 1350 C C . CYS A 1 170 ? -2.124 -1.996 8.695 1.00 90.25 170 CYS A C 1
ATOM 1352 O O . CYS A 1 170 ? -1.003 -2.500 8.622 1.00 90.25 170 CYS A O 1
ATOM 1354 N N . PHE A 1 171 ? -2.662 -1.305 7.681 1.00 90.75 171 PHE A N 1
ATOM 1355 C CA . PHE A 1 171 ? -2.014 -1.002 6.396 1.00 90.75 171 PHE A CA 1
ATOM 1356 C C . PHE A 1 171 ? -1.397 -2.220 5.683 1.00 90.75 171 PHE A C 1
ATOM 1358 O O . PHE A 1 171 ? -0.453 -2.090 4.895 1.00 90.75 171 PHE A O 1
ATOM 1365 N N . ILE A 1 172 ? -1.916 -3.424 5.941 1.00 92.19 172 ILE A N 1
ATOM 1366 C CA . ILE A 1 172 ? -1.422 -4.671 5.350 1.00 92.19 172 ILE A CA 1
ATOM 1367 C C . ILE A 1 172 ? -1.574 -4.604 3.820 1.00 92.19 172 ILE A C 1
ATOM 1369 O O . ILE A 1 172 ? -2.511 -4.018 3.285 1.00 92.19 172 ILE A O 1
ATOM 1373 N N . ARG A 1 173 ? -0.626 -5.181 3.073 1.00 93.25 173 ARG A N 1
ATOM 1374 C CA . ARG A 1 173 ? -0.747 -5.281 1.608 1.00 93.25 173 ARG A CA 1
ATOM 1375 C C . ARG A 1 173 ? -1.884 -6.252 1.257 1.00 93.25 173 ARG A C 1
ATOM 1377 O O . ARG A 1 173 ? -1.926 -7.317 1.863 1.00 93.25 173 ARG A O 1
ATOM 1384 N N . PRO A 1 174 ? -2.736 -5.981 0.249 1.00 89.00 174 PRO A N 1
ATOM 1385 C CA . PRO A 1 174 ? -3.856 -6.867 -0.095 1.00 89.00 174 PRO A CA 1
ATOM 1386 C C . PRO A 1 174 ? -3.417 -8.294 -0.467 1.00 89.00 174 PRO A C 1
ATOM 1388 O O . PRO A 1 174 ? -4.170 -9.232 -0.247 1.00 89.00 174 PRO A O 1
ATOM 1391 N N . GLY A 1 175 ? -2.188 -8.469 -0.966 1.00 81.56 175 GLY A N 1
ATOM 1392 C CA . GLY A 1 175 ? -1.635 -9.763 -1.375 1.00 81.56 175 GLY A CA 1
ATOM 1393 C C . GLY A 1 175 ? -1.886 -10.094 -2.848 1.00 81.56 175 GLY A C 1
ATOM 1394 O O . GLY A 1 175 ? -2.646 -9.415 -3.539 1.00 81.56 175 GLY A O 1
ATOM 1395 N N . SER A 1 176 ? -1.202 -11.128 -3.328 1.00 78.12 176 SER A N 1
ATOM 1396 C CA . SER A 1 176 ? -1.473 -11.809 -4.597 1.00 78.12 176 SER A CA 1
ATOM 1397 C C . SER A 1 176 ? -1.204 -13.288 -4.377 1.00 78.12 176 SER A C 1
ATOM 1399 O O . SER A 1 176 ? -0.212 -13.617 -3.728 1.00 78.12 176 SER A O 1
ATOM 1401 N N . GLN A 1 177 ? -2.055 -14.154 -4.919 1.00 77.75 177 GLN A N 1
ATOM 1402 C CA . GLN A 1 177 ? -1.914 -15.599 -4.758 1.00 77.75 177 GLN A CA 1
ATOM 1403 C C . GLN A 1 177 ? -0.587 -16.101 -5.355 1.00 77.75 177 GLN A C 1
ATOM 1405 O O . GLN A 1 177 ? 0.172 -16.761 -4.655 1.00 77.75 177 GLN A O 1
ATOM 1410 N N . VAL A 1 178 ? -0.246 -15.626 -6.559 1.00 72.94 178 VAL A N 1
ATOM 1411 C CA . VAL A 1 178 ? 1.033 -15.873 -7.251 1.00 72.94 178 VAL A CA 1
ATOM 1412 C C . VAL A 1 178 ? 2.245 -15.592 -6.344 1.00 72.94 178 VAL A C 1
ATOM 1414 O O . VAL A 1 178 ? 3.057 -16.474 -6.088 1.00 72.94 178 VAL A O 1
ATOM 1417 N N . TYR A 1 179 ? 2.324 -14.400 -5.732 1.00 68.19 179 TYR A N 1
ATOM 1418 C CA . TYR A 1 179 ? 3.435 -14.058 -4.825 1.00 68.19 179 TYR A CA 1
ATOM 1419 C C . TYR A 1 179 ? 3.470 -14.911 -3.541 1.00 68.19 179 TYR A C 1
ATOM 1421 O O . TYR A 1 179 ? 4.550 -15.132 -2.989 1.00 68.19 179 TYR A O 1
ATOM 1429 N N . ALA A 1 180 ? 2.316 -15.377 -3.058 1.00 72.06 180 ALA A N 1
ATOM 1430 C CA . ALA A 1 180 ? 2.221 -16.224 -1.870 1.00 72.06 180 ALA A CA 1
ATOM 1431 C C . ALA A 1 180 ? 2.587 -17.695 -2.146 1.00 72.06 180 ALA A C 1
ATOM 1433 O O . ALA A 1 180 ? 2.938 -18.416 -1.212 1.00 72.06 180 ALA A O 1
ATOM 1434 N N . GLU A 1 181 ? 2.496 -18.130 -3.404 1.00 76.56 181 GLU A N 1
ATOM 1435 C CA . GLU A 1 181 ? 2.892 -19.459 -3.881 1.00 76.56 181 GLU A CA 1
ATOM 1436 C C . GLU A 1 181 ? 4.379 -19.498 -4.229 1.00 76.56 181 GLU A C 1
ATOM 1438 O O . GLU A 1 181 ? 5.118 -20.270 -3.630 1.00 76.56 181 GLU A O 1
ATOM 1443 N N . GLU A 1 182 ? 4.832 -18.603 -5.104 1.00 75.12 182 GLU A N 1
ATOM 1444 C CA . GLU A 1 182 ? 6.210 -18.572 -5.611 1.00 75.12 182 GLU A CA 1
ATOM 1445 C C . GLU A 1 182 ? 7.252 -18.109 -4.578 1.00 75.12 182 GLU A C 1
ATOM 1447 O O . GLU A 1 182 ? 8.385 -18.574 -4.584 1.00 75.12 182 GLU A O 1
ATOM 1452 N N . ASN A 1 183 ? 6.909 -17.134 -3.723 1.00 73.19 183 ASN A N 1
ATOM 1453 C CA . ASN A 1 183 ? 7.893 -16.402 -2.904 1.00 73.19 183 ASN A CA 1
ATOM 1454 C C . ASN A 1 183 ? 7.646 -16.549 -1.390 1.00 73.19 183 ASN A C 1
ATOM 1456 O O . ASN A 1 183 ? 8.184 -15.763 -0.604 1.00 73.19 183 ASN A O 1
ATOM 1460 N N . GLY A 1 184 ? 6.739 -17.445 -0.973 1.00 80.62 184 GLY A N 1
ATOM 1461 C CA . GLY A 1 184 ? 6.327 -17.617 0.430 1.00 80.62 184 GLY A CA 1
ATOM 1462 C C . GLY A 1 184 ? 5.851 -16.330 1.129 1.00 80.62 184 GLY A C 1
ATOM 1463 O O . GLY A 1 184 ? 5.860 -16.255 2.355 1.00 80.62 184 GLY A O 1
ATOM 1464 N N . SER A 1 185 ? 5.486 -15.297 0.360 1.00 87.06 185 SER A N 1
ATOM 1465 C CA . SER A 1 185 ? 5.296 -13.921 0.830 1.00 87.06 185 SER A CA 1
ATOM 1466 C C . SER A 1 185 ? 3.812 -13.561 0.840 1.00 87.06 185 SER A C 1
ATOM 1468 O O . SER A 1 185 ? 3.195 -13.410 -0.215 1.00 87.06 185 SER A O 1
ATOM 1470 N N . PHE A 1 186 ? 3.226 -13.380 2.022 1.00 92.12 186 PHE A N 1
ATOM 1471 C CA . PHE A 1 186 ? 1.778 -13.228 2.170 1.00 92.12 186 PHE A CA 1
ATOM 1472 C C . PHE A 1 186 ? 1.312 -11.762 2.192 1.00 92.12 186 PHE A C 1
ATOM 1474 O O . PHE A 1 186 ? 2.040 -10.833 2.554 1.00 92.12 186 PHE A O 1
ATOM 1481 N N . GLY A 1 187 ? 0.049 -11.557 1.816 1.00 93.06 187 GLY A N 1
ATOM 1482 C CA . GLY A 1 187 ? -0.731 -10.356 2.115 1.00 93.06 187 GLY A CA 1
ATOM 1483 C C . GLY A 1 187 ? -2.123 -10.735 2.619 1.00 93.06 187 GLY A C 1
ATOM 1484 O O . GLY A 1 187 ? -2.419 -11.914 2.780 1.00 93.06 187 GLY A O 1
ATOM 1485 N N . LEU A 1 188 ? -2.981 -9.743 2.863 1.00 94.44 188 LEU A N 1
ATOM 1486 C CA . LEU A 1 188 ? -4.247 -9.907 3.586 1.00 94.44 188 LEU A CA 1
ATOM 1487 C C . LEU A 1 188 ? -5.159 -11.003 3.003 1.00 94.44 188 LEU A C 1
ATOM 1489 O O . LEU A 1 188 ? -5.630 -11.853 3.749 1.00 94.44 188 LEU A O 1
ATOM 1493 N N . ALA A 1 189 ? -5.343 -11.030 1.679 1.00 94.81 189 ALA A N 1
ATOM 1494 C CA . ALA A 1 189 ? -6.166 -12.023 0.980 1.00 94.81 189 ALA A CA 1
ATOM 1495 C C . ALA A 1 189 ? -5.567 -13.444 0.953 1.00 94.81 189 ALA A C 1
ATOM 1497 O O . ALA A 1 189 ? -6.253 -14.376 0.562 1.00 94.81 189 ALA A O 1
ATOM 1498 N N . THR A 1 190 ? -4.297 -13.610 1.334 1.00 94.94 190 THR A N 1
ATOM 1499 C CA . THR A 1 190 ? -3.565 -14.890 1.302 1.00 94.94 190 THR A CA 1
ATOM 1500 C C . THR A 1 190 ? -3.040 -15.285 2.688 1.00 94.94 190 THR A C 1
ATOM 1502 O O . THR A 1 190 ? -2.107 -16.083 2.803 1.00 94.94 190 THR A O 1
ATOM 1505 N N . LEU A 1 191 ? -3.527 -14.655 3.765 1.00 96.19 191 LEU A N 1
ATOM 1506 C CA . LEU A 1 191 ? -3.169 -15.070 5.120 1.00 96.19 191 LEU A CA 1
ATOM 1507 C C . LEU A 1 191 ? -3.787 -16.438 5.398 1.00 96.19 191 LEU A C 1
ATOM 1509 O O . LEU A 1 191 ? -4.944 -16.659 5.068 1.00 96.19 191 LEU A O 1
ATOM 1513 N N . ARG A 1 192 ? -3.029 -17.333 6.036 1.00 95.19 192 ARG A N 1
ATOM 1514 C CA . ARG A 1 192 ? -3.464 -18.678 6.443 1.00 95.19 192 ARG A CA 1
ATOM 1515 C C . ARG A 1 192 ? -3.697 -18.707 7.953 1.00 95.19 192 ARG A C 1
ATOM 1517 O O . ARG A 1 192 ? -3.188 -17.832 8.649 1.00 95.19 192 ARG A O 1
ATOM 1524 N N . ALA A 1 193 ? -4.409 -19.710 8.471 1.00 96.19 193 ALA A N 1
ATOM 1525 C CA . ALA A 1 193 ? -4.789 -19.772 9.892 1.00 96.19 193 ALA A CA 1
ATOM 1526 C C . ALA A 1 193 ? -3.603 -19.567 10.859 1.00 96.19 193 ALA A C 1
ATOM 1528 O O . ALA A 1 193 ? -3.684 -18.749 11.769 1.00 96.19 193 ALA A O 1
ATOM 1529 N N . ARG A 1 194 ? -2.453 -20.200 10.585 1.00 95.38 194 ARG A N 1
ATOM 1530 C CA . ARG A 1 194 ? -1.197 -20.036 11.348 1.00 95.38 194 ARG A CA 1
ATOM 1531 C C . ARG A 1 194 ? -0.653 -18.597 11.438 1.00 95.38 194 ARG A C 1
ATOM 1533 O O . ARG A 1 194 ? 0.177 -18.331 12.293 1.00 95.38 194 ARG A O 1
ATOM 1540 N N . HIS A 1 195 ? -1.075 -17.687 10.556 1.00 97.19 195 HIS A N 1
ATOM 1541 C CA . HIS A 1 195 ? -0.639 -16.284 10.545 1.00 97.19 195 HIS A CA 1
ATOM 1542 C C . HIS A 1 195 ? -1.541 -15.365 11.383 1.00 97.19 195 HIS A C 1
ATOM 1544 O O . HIS A 1 195 ? -1.273 -14.166 11.463 1.00 97.19 195 HIS A O 1
ATOM 1550 N N . VAL A 1 196 ? -2.652 -15.876 11.931 1.00 98.12 196 VAL A N 1
ATOM 1551 C CA . VAL A 1 196 ? -3.700 -15.058 12.553 1.00 98.12 196 VAL A CA 1
ATOM 1552 C C . VAL A 1 196 ? -4.117 -15.651 13.896 1.00 98.12 196 VAL A C 1
ATOM 1554 O O . VAL A 1 196 ? -4.691 -16.734 13.956 1.00 98.12 196 VAL A O 1
ATOM 1557 N N . LYS A 1 197 ? -3.887 -14.911 14.984 1.00 98.06 197 LYS A N 1
ATOM 1558 C CA . LYS A 1 197 ? -4.317 -15.288 16.339 1.00 98.06 197 LYS A CA 1
ATOM 1559 C C . LYS A 1 197 ? -5.315 -14.263 16.863 1.00 98.06 197 LYS A C 1
ATOM 1561 O O . LYS A 1 197 ? -5.091 -13.064 16.740 1.00 98.06 197 LYS A O 1
ATOM 1566 N N . VAL A 1 198 ? -6.409 -14.718 17.471 1.00 98.19 198 VAL A N 1
ATOM 1567 C CA . VAL A 1 198 ? -7.394 -13.832 18.111 1.00 98.19 198 VAL A CA 1
ATOM 1568 C C . VAL A 1 198 ? -7.342 -14.036 19.620 1.00 98.19 198 VAL A C 1
ATOM 1570 O O . VAL A 1 198 ? -7.491 -15.159 20.090 1.00 98.19 198 VAL A O 1
ATOM 1573 N N . VAL A 1 199 ? -7.136 -12.955 20.372 1.00 96.56 199 VAL A N 1
ATOM 1574 C CA . VAL A 1 199 ? -7.053 -12.948 21.840 1.00 96.56 199 VAL A CA 1
ATOM 1575 C C . VAL A 1 199 ? -8.014 -11.881 22.357 1.00 96.56 199 VAL A C 1
ATOM 1577 O O . VAL A 1 199 ? -7.793 -10.689 22.148 1.00 96.56 199 VAL A O 1
ATOM 1580 N N . GLY A 1 200 ? -9.123 -12.300 22.972 1.00 96.31 200 GLY A N 1
ATOM 1581 C CA . GLY A 1 200 ? -10.208 -11.392 23.355 1.00 96.31 200 GLY A CA 1
ATOM 1582 C C . GLY A 1 200 ? -10.734 -10.590 22.155 1.00 96.31 200 GLY A C 1
ATOM 1583 O O . GLY A 1 200 ? -11.210 -11.163 21.168 1.00 96.31 200 GLY A O 1
ATOM 1584 N N . GLU A 1 201 ? -10.632 -9.262 22.234 1.00 95.56 201 GLU A N 1
ATOM 1585 C CA . GLU A 1 201 ? -10.987 -8.322 21.157 1.00 95.56 201 GLU A CA 1
ATOM 1586 C C . GLU A 1 201 ? -9.841 -7.999 20.183 1.00 95.56 201 GLU A C 1
ATOM 1588 O O . GLU A 1 201 ? -10.047 -7.244 19.233 1.00 95.56 201 GLU A O 1
ATOM 1593 N N . THR A 1 202 ? -8.640 -8.531 20.408 1.00 95.19 202 THR A N 1
ATOM 1594 C CA . THR A 1 202 ? -7.458 -8.237 19.593 1.00 95.19 202 THR A CA 1
ATOM 1595 C C . THR A 1 202 ? -7.227 -9.327 18.553 1.00 95.19 202 THR A C 1
ATOM 1597 O O . THR A 1 202 ? -7.152 -10.512 18.880 1.00 95.19 202 THR A O 1
ATOM 1600 N N . VAL A 1 203 ? -7.067 -8.926 17.292 1.00 97.06 203 VAL A N 1
ATOM 1601 C CA . VAL A 1 203 ? -6.542 -9.777 16.218 1.00 97.06 203 VAL A CA 1
ATOM 1602 C C . VAL A 1 203 ? -5.067 -9.459 16.019 1.00 97.06 203 VAL A C 1
ATOM 1604 O O . VAL A 1 203 ? -4.708 -8.303 15.810 1.00 97.06 203 VAL A O 1
ATOM 1607 N N . ARG A 1 204 ? -4.229 -10.492 16.079 1.00 97.38 204 ARG A N 1
ATOM 1608 C CA . ARG A 1 204 ? -2.790 -10.457 15.819 1.00 97.38 204 ARG A CA 1
ATOM 1609 C C . ARG A 1 204 ? -2.507 -11.105 14.472 1.00 97.38 204 ARG A C 1
ATOM 1611 O O . ARG A 1 204 ? -2.991 -12.206 14.211 1.00 97.38 204 ARG A O 1
ATOM 1618 N N . PHE A 1 205 ? -1.704 -10.438 13.657 1.00 96.94 205 PHE A N 1
ATOM 1619 C CA . PHE A 1 205 ? -1.205 -10.930 12.381 1.00 96.94 205 PHE A CA 1
ATOM 1620 C C . PHE A 1 205 ? 0.318 -11.062 12.467 1.00 96.94 205 PHE A C 1
ATOM 1622 O O . PHE A 1 205 ? 0.987 -10.070 12.756 1.00 96.94 205 PHE A O 1
ATOM 1629 N N . ASP A 1 206 ? 0.849 -12.256 12.202 1.00 96.25 206 ASP A N 1
ATOM 1630 C CA . ASP A 1 206 ? 2.289 -12.537 12.130 1.00 96.25 206 ASP A CA 1
ATOM 1631 C C . ASP A 1 206 ? 2.579 -13.394 10.892 1.00 96.25 206 ASP A C 1
ATOM 1633 O O . ASP A 1 206 ? 2.095 -14.521 10.768 1.00 96.25 206 ASP A O 1
ATOM 1637 N N . PHE A 1 207 ? 3.290 -12.830 9.915 1.00 94.38 207 PHE A N 1
ATOM 1638 C CA . PHE A 1 207 ? 3.558 -13.494 8.636 1.00 94.38 207 PHE A CA 1
ATOM 1639 C C . PHE A 1 207 ? 4.794 -12.928 7.925 1.00 94.38 207 PHE A C 1
ATOM 1641 O O . PHE A 1 207 ? 5.074 -11.731 8.040 1.00 94.38 207 PHE A O 1
ATOM 1648 N N . PRO A 1 208 ? 5.503 -13.731 7.110 1.00 93.25 208 PRO A N 1
ATOM 1649 C CA . PRO A 1 208 ? 6.468 -13.201 6.154 1.00 93.25 208 PRO A CA 1
ATOM 1650 C C . PRO A 1 208 ? 5.719 -12.425 5.061 1.00 93.25 208 PRO A C 1
ATOM 1652 O O . PRO A 1 208 ? 4.913 -12.977 4.310 1.00 93.25 208 PRO A O 1
ATOM 1655 N N . GLY A 1 209 ? 5.940 -11.111 5.010 1.00 90.50 209 GLY A N 1
ATOM 1656 C CA . GLY A 1 209 ? 5.378 -10.224 3.995 1.00 90.50 209 GLY A CA 1
ATOM 1657 C C . GLY A 1 209 ? 6.215 -10.189 2.715 1.00 90.50 209 GLY A C 1
ATOM 1658 O O . GLY A 1 209 ? 7.067 -11.041 2.476 1.00 90.50 209 GLY A O 1
ATOM 1659 N N . LYS A 1 210 ? 5.995 -9.160 1.883 1.00 85.81 210 LYS A N 1
ATOM 1660 C CA . LYS A 1 210 ? 6.777 -8.943 0.651 1.00 85.81 210 LYS A CA 1
ATOM 1661 C C . LYS A 1 210 ? 8.285 -8.956 0.952 1.00 85.81 210 LYS A C 1
ATOM 1663 O O . LYS A 1 210 ? 8.733 -8.235 1.842 1.00 85.81 210 LYS A O 1
ATOM 1668 N N . SER A 1 211 ? 9.044 -9.704 0.147 1.00 82.50 211 SER A N 1
ATOM 1669 C CA . SER A 1 211 ? 10.502 -9.854 0.283 1.00 82.50 211 SER A CA 1
ATOM 1670 C C . SER A 1 211 ? 10.915 -10.458 1.633 1.00 82.50 211 SER A C 1
ATOM 1672 O O . SER A 1 211 ? 11.905 -10.034 2.217 1.00 82.50 211 SER A O 1
ATOM 1674 N N . GLY A 1 212 ? 10.114 -11.390 2.165 1.00 83.12 212 GLY A N 1
ATOM 1675 C CA . GLY A 1 212 ? 10.383 -12.099 3.422 1.00 83.12 212 GLY A CA 1
ATOM 1676 C C . GLY A 1 212 ? 10.245 -11.262 4.701 1.00 83.12 212 GLY A C 1
ATOM 1677 O O . GLY A 1 212 ? 10.328 -11.813 5.794 1.00 83.12 212 GLY A O 1
ATOM 1678 N N . GLN A 1 213 ? 10.004 -9.948 4.609 1.00 86.12 213 GLN A N 1
ATOM 1679 C CA . GLN A 1 213 ? 9.953 -9.065 5.779 1.00 86.12 213 GLN A CA 1
ATOM 1680 C C . GLN A 1 213 ? 8.796 -9.445 6.710 1.00 86.12 213 GLN A C 1
ATOM 1682 O O . GLN A 1 213 ? 7.630 -9.199 6.375 1.00 86.12 213 GLN A O 1
ATOM 1687 N N . ARG A 1 214 ? 9.113 -9.987 7.894 1.00 91.81 214 ARG A N 1
ATOM 1688 C CA . ARG A 1 214 ? 8.132 -10.328 8.935 1.00 91.81 214 ARG A CA 1
ATOM 1689 C C . ARG A 1 214 ? 7.252 -9.118 9.259 1.00 91.81 214 ARG A C 1
ATOM 1691 O O . ARG A 1 214 ? 7.746 -8.029 9.541 1.00 91.81 214 ARG A O 1
ATOM 1698 N N . GLN A 1 215 ? 5.940 -9.305 9.177 1.00 92.56 215 GLN A N 1
ATOM 1699 C CA . GLN A 1 215 ? 4.934 -8.309 9.520 1.00 92.56 215 GLN A CA 1
ATOM 1700 C C . GLN A 1 215 ? 4.247 -8.741 10.808 1.00 92.56 215 GLN A C 1
ATOM 1702 O O . GLN A 1 215 ? 3.492 -9.707 10.789 1.00 92.56 215 GLN A O 1
ATOM 1707 N N . LEU A 1 216 ? 4.472 -7.990 11.886 1.00 92.75 216 LEU A N 1
ATOM 1708 C CA . LEU A 1 216 ? 3.691 -8.087 13.114 1.00 92.75 216 LEU A CA 1
ATOM 1709 C C . LEU A 1 216 ? 2.711 -6.908 13.156 1.00 92.75 216 LEU A C 1
ATOM 1711 O O . LEU A 1 216 ? 3.136 -5.752 13.085 1.00 92.75 216 LEU A O 1
ATOM 1715 N N . ARG A 1 217 ? 1.405 -7.183 13.209 1.00 92.38 217 ARG A N 1
ATOM 1716 C CA . ARG A 1 217 ? 0.343 -6.161 13.281 1.00 92.38 217 ARG A CA 1
ATOM 1717 C C . ARG A 1 217 ? -0.742 -6.589 14.259 1.00 92.38 217 ARG A C 1
ATOM 1719 O O . ARG A 1 217 ? -1.112 -7.759 14.286 1.00 92.38 217 ARG A O 1
ATOM 1726 N N . GLU A 1 218 ? -1.303 -5.633 14.990 1.00 91.75 218 GLU A N 1
ATOM 1727 C CA . GLU A 1 218 ? -2.447 -5.862 15.875 1.00 91.75 218 GLU A CA 1
ATOM 1728 C C . GLU A 1 218 ? -3.626 -4.944 15.524 1.00 91.75 218 GLU A C 1
ATOM 1730 O O . GLU A 1 218 ? -3.451 -3.865 14.957 1.00 91.75 218 GLU A O 1
ATOM 1735 N N . LEU A 1 219 ? -4.838 -5.390 15.860 1.00 90.56 219 LEU A N 1
ATOM 1736 C CA . LEU A 1 219 ? -6.075 -4.616 15.770 1.00 90.56 219 LEU A CA 1
ATOM 1737 C C . LEU A 1 219 ? -7.017 -5.005 16.912 1.00 90.56 219 LEU A C 1
ATOM 1739 O O . LEU A 1 219 ? -7.532 -6.123 16.933 1.00 90.56 219 LEU A O 1
ATOM 1743 N N . LYS A 1 220 ? -7.283 -4.073 17.835 1.00 92.12 220 LYS A N 1
ATOM 1744 C CA . LYS A 1 220 ? -8.280 -4.242 18.904 1.00 92.12 220 LYS A CA 1
ATOM 1745 C C . LYS A 1 220 ? -9.661 -3.777 18.437 1.00 92.12 220 LYS A C 1
ATOM 1747 O O . LYS A 1 220 ? -10.010 -2.602 18.566 1.00 92.12 220 LYS A O 1
ATOM 1752 N N . ASP A 1 221 ? -10.472 -4.693 17.918 1.00 91.12 221 ASP A N 1
ATOM 1753 C CA . ASP A 1 221 ? -11.857 -4.441 17.508 1.00 91.12 221 ASP A CA 1
ATOM 1754 C C . ASP A 1 221 ? -12.739 -5.681 17.734 1.00 91.12 221 ASP A C 1
ATOM 1756 O O . ASP A 1 221 ? -12.568 -6.714 17.088 1.00 91.12 221 ASP A O 1
ATOM 1760 N N . ARG A 1 222 ? -13.735 -5.556 18.625 1.00 94.31 222 ARG A N 1
ATOM 1761 C CA . ARG A 1 222 ? -14.670 -6.630 19.003 1.00 94.31 222 ARG A CA 1
ATOM 1762 C C . ARG A 1 222 ? -15.388 -7.278 17.817 1.00 94.31 222 ARG A C 1
ATOM 1764 O O . ARG A 1 222 ? -15.590 -8.496 17.823 1.00 94.31 222 ARG A O 1
ATOM 1771 N N . ARG A 1 223 ? -15.803 -6.492 16.814 1.00 94.44 223 ARG A N 1
ATOM 1772 C CA . ARG A 1 223 ? -16.544 -6.993 15.643 1.00 94.44 223 ARG A CA 1
ATOM 1773 C C . ARG A 1 223 ? -15.607 -7.737 14.701 1.00 94.44 223 ARG A C 1
ATOM 1775 O O . ARG A 1 223 ? -15.936 -8.850 14.298 1.00 94.44 223 ARG A O 1
ATOM 1782 N N . VAL A 1 224 ? -14.432 -7.172 14.419 1.00 96.00 224 VAL A N 1
ATOM 1783 C CA . VAL A 1 224 ? -13.399 -7.825 13.598 1.00 96.00 224 VAL A CA 1
ATOM 1784 C C . VAL A 1 224 ? -12.911 -9.107 14.262 1.00 96.00 224 VAL A C 1
ATOM 1786 O O . VAL A 1 224 ? -12.943 -10.157 13.630 1.00 96.00 224 VAL A O 1
ATOM 1789 N N . ALA A 1 225 ? -12.548 -9.069 15.545 1.00 97.50 225 ALA A N 1
ATOM 1790 C CA . ALA A 1 225 ? -12.097 -10.243 16.290 1.00 97.50 225 ALA A CA 1
ATOM 1791 C C . ALA A 1 225 ? -13.143 -11.364 16.301 1.00 97.50 225 ALA A C 1
ATOM 1793 O O . ALA A 1 225 ? -12.802 -12.531 16.115 1.00 97.50 225 ALA A O 1
ATOM 1794 N N . THR A 1 226 ? -14.424 -11.018 16.447 1.00 97.56 226 THR A N 1
ATOM 1795 C CA . THR A 1 226 ? -15.522 -11.993 16.387 1.00 97.56 226 THR A CA 1
ATOM 1796 C C . THR A 1 226 ? -15.723 -12.558 14.983 1.00 97.56 226 THR A C 1
ATOM 1798 O O . THR A 1 226 ? -15.949 -13.761 14.848 1.00 97.56 226 THR A O 1
ATOM 1801 N N . LEU A 1 227 ? -15.599 -11.743 13.930 1.00 98.00 227 LEU A N 1
ATOM 1802 C CA . LEU A 1 227 ? -15.704 -12.234 12.556 1.00 98.00 227 LEU A CA 1
ATOM 1803 C C . LEU A 1 227 ? -14.515 -13.124 12.178 1.00 98.00 227 LEU A C 1
ATOM 1805 O O . LEU A 1 227 ? -14.721 -14.228 11.685 1.00 98.00 227 LEU A O 1
ATOM 1809 N N . VAL A 1 228 ? -13.288 -12.696 12.476 1.00 98.19 228 VAL A N 1
ATOM 1810 C CA . VAL A 1 228 ? -12.062 -13.465 12.219 1.00 98.19 228 VAL A CA 1
ATOM 1811 C C . VAL A 1 228 ? -12.078 -14.790 12.990 1.00 98.19 228 VAL A C 1
ATOM 1813 O O . VAL A 1 228 ? -11.754 -15.820 12.406 1.00 98.19 228 VAL A O 1
ATOM 1816 N N . ARG A 1 229 ? -12.564 -14.822 14.244 1.00 98.06 229 ARG A N 1
ATOM 1817 C CA . ARG A 1 229 ? -12.793 -16.082 14.986 1.00 98.06 229 ARG A CA 1
ATOM 1818 C C . ARG A 1 229 ? -13.747 -17.044 14.275 1.00 98.06 229 ARG A C 1
ATOM 1820 O O . ARG A 1 229 ? -13.558 -18.249 14.384 1.00 98.06 229 ARG A O 1
ATOM 1827 N N . ARG A 1 230 ? -14.767 -16.544 13.568 1.00 97.69 230 ARG A N 1
ATOM 1828 C CA . ARG A 1 230 ? -15.679 -17.382 12.769 1.00 97.69 230 ARG A CA 1
ATOM 1829 C C . ARG A 1 230 ? -15.023 -17.853 11.473 1.00 97.69 230 ARG A C 1
ATOM 1831 O O . ARG A 1 230 ? -15.127 -19.028 11.150 1.00 97.69 230 ARG A O 1
ATOM 1838 N N . LEU A 1 231 ? -14.321 -16.963 10.773 1.00 97.81 231 LEU A N 1
ATOM 1839 C CA . LEU A 1 231 ? -13.610 -17.282 9.532 1.00 97.81 231 LEU A CA 1
ATOM 1840 C C . LEU A 1 231 ? -12.532 -18.359 9.738 1.00 97.81 231 LEU A C 1
ATOM 1842 O O . LEU A 1 231 ? -12.438 -19.286 8.940 1.00 97.81 231 LEU A O 1
ATOM 1846 N N . LEU A 1 232 ? -11.799 -18.305 10.857 1.00 97.44 232 LEU A N 1
ATOM 1847 C CA . LEU A 1 232 ? -10.804 -19.315 11.244 1.00 97.44 232 LEU A CA 1
ATOM 1848 C C . LEU A 1 232 ? -11.386 -20.723 11.483 1.00 97.44 232 LEU A C 1
ATOM 1850 O O . LEU A 1 232 ? -10.625 -21.685 11.463 1.00 97.44 232 LEU A O 1
ATOM 1854 N N . LYS A 1 233 ? -12.704 -20.864 11.693 1.00 95.88 233 LYS A N 1
ATOM 1855 C CA . LYS A 1 233 ? -13.372 -22.173 11.824 1.00 95.88 233 LYS A CA 1
ATOM 1856 C C . LYS A 1 233 ? -13.768 -22.795 10.478 1.00 95.88 233 LYS A C 1
ATOM 1858 O O . LYS A 1 233 ? -14.084 -23.979 10.436 1.00 95.88 233 LYS A O 1
ATOM 1863 N N . ILE A 1 234 ? -13.769 -22.031 9.384 1.00 94.31 234 ILE A N 1
ATOM 1864 C CA . ILE A 1 234 ? -14.129 -22.541 8.053 1.00 94.31 234 ILE A CA 1
ATOM 1865 C C . ILE A 1 234 ? -12.914 -23.260 7.461 1.00 94.31 234 ILE A C 1
ATOM 1867 O O . ILE A 1 234 ? -11.856 -22.645 7.306 1.00 94.31 234 ILE A O 1
ATOM 1871 N N . ARG A 1 235 ? -13.062 -24.532 7.065 1.00 91.06 235 ARG A N 1
ATOM 1872 C CA . ARG A 1 235 ? -11.994 -25.304 6.395 1.00 91.06 235 ARG A CA 1
ATOM 1873 C C . ARG A 1 235 ? -11.561 -24.636 5.082 1.00 91.06 235 ARG A C 1
ATOM 1875 O O . ARG A 1 235 ? -12.333 -23.922 4.448 1.00 91.06 235 ARG A O 1
ATOM 1882 N N . GLY A 1 236 ? -10.298 -24.801 4.695 1.00 88.56 236 GLY A N 1
ATOM 1883 C CA . GLY A 1 236 ? -9.708 -24.205 3.485 1.00 88.56 236 GLY A CA 1
ATOM 1884 C C . GLY A 1 236 ? -8.418 -23.429 3.766 1.00 88.56 236 GLY A C 1
ATOM 1885 O O . GLY A 1 236 ? -8.050 -23.229 4.921 1.00 88.56 236 GLY A O 1
ATOM 1886 N N . ARG A 1 237 ? -7.728 -23.016 2.700 1.00 88.12 237 ARG A N 1
ATOM 1887 C CA . ARG A 1 237 ? -6.322 -22.578 2.732 1.00 88.12 237 ARG A CA 1
ATOM 1888 C C . ARG A 1 237 ? -6.092 -21.197 3.346 1.00 88.12 237 ARG A C 1
ATOM 1890 O O . ARG A 1 237 ? -5.205 -21.047 4.190 1.00 88.12 237 ARG A O 1
ATOM 1897 N N . ASP A 1 238 ? -6.857 -20.208 2.898 1.00 94.00 238 ASP A N 1
ATOM 1898 C CA . ASP A 1 238 ? -6.741 -18.820 3.346 1.00 94.00 238 ASP A CA 1
ATOM 1899 C C . ASP A 1 238 ? -7.720 -18.541 4.504 1.00 94.00 238 ASP A C 1
ATOM 1901 O O . ASP A 1 238 ? -8.598 -19.346 4.797 1.00 94.00 238 ASP A O 1
ATOM 1905 N N . VAL A 1 239 ? -7.560 -17.429 5.225 1.00 96.88 239 VAL A N 1
ATOM 1906 C CA . VAL A 1 239 ? -8.431 -17.046 6.356 1.00 96.88 239 VAL A CA 1
ATOM 1907 C C . VAL A 1 239 ? -9.659 -16.291 5.870 1.00 96.88 239 VAL A C 1
ATOM 1909 O O . VAL A 1 239 ? -10.755 -16.497 6.380 1.00 96.88 239 VAL A O 1
ATOM 1912 N N . PHE A 1 240 ? -9.491 -15.396 4.900 1.00 97.56 240 PHE A N 1
ATOM 1913 C CA . PHE A 1 240 ? -10.566 -14.521 4.452 1.00 97.56 240 PHE A CA 1
ATOM 1914 C C . PHE A 1 240 ? -11.365 -15.181 3.333 1.00 97.56 240 PHE A C 1
ATOM 1916 O O . PHE A 1 240 ? -10.855 -15.397 2.236 1.00 97.56 240 PHE A O 1
ATOM 1923 N N . LYS A 1 241 ? -12.631 -15.468 3.634 1.00 96.75 241 LYS A N 1
ATOM 1924 C CA . LYS A 1 241 ? -13.612 -16.136 2.770 1.00 96.75 241 LYS A CA 1
ATOM 1925 C C . LYS A 1 241 ? -14.968 -15.497 3.005 1.00 96.75 241 LYS A C 1
ATOM 1927 O O . LYS A 1 241 ? -15.211 -15.027 4.116 1.00 96.75 241 LYS A O 1
ATOM 1932 N N . PHE A 1 242 ? -15.851 -15.524 2.022 1.00 97.44 242 PHE A N 1
ATOM 1933 C CA . PHE A 1 242 ? -17.269 -15.239 2.228 1.00 97.44 242 PHE A CA 1
ATOM 1934 C C . PHE A 1 242 ? -18.127 -16.408 1.758 1.00 97.44 242 PHE A C 1
ATOM 1936 O O . PHE A 1 242 ? -17.655 -17.270 1.019 1.00 97.44 242 PHE A O 1
ATOM 1943 N N . LEU A 1 243 ? -19.368 -16.442 2.233 1.00 96.44 243 LEU A N 1
ATOM 1944 C CA . LEU A 1 243 ? -20.383 -17.372 1.750 1.00 96.44 243 LEU A CA 1
ATOM 1945 C C . LEU A 1 243 ? -21.249 -16.673 0.699 1.00 96.44 243 LEU A C 1
ATOM 1947 O O . LEU A 1 243 ? -21.549 -15.483 0.854 1.00 96.44 243 LEU A O 1
ATOM 1951 N N . LEU A 1 244 ? -21.619 -17.409 -0.342 1.00 95.12 244 LEU A N 1
ATOM 1952 C CA . LEU A 1 244 ? -22.749 -17.093 -1.214 1.00 95.12 244 LEU A CA 1
ATOM 1953 C C . LEU A 1 244 ? -24.064 -17.529 -0.541 1.00 95.12 244 LEU A C 1
ATOM 1955 O O . LEU A 1 244 ? -24.043 -18.168 0.516 1.00 95.12 244 LEU A O 1
ATOM 1959 N N . ASP A 1 245 ? -25.201 -17.154 -1.126 1.00 91.56 245 ASP A N 1
ATOM 1960 C CA . ASP A 1 245 ? -26.526 -17.415 -0.542 1.00 91.56 245 ASP A CA 1
ATOM 1961 C C . ASP A 1 245 ? -26.914 -18.908 -0.589 1.00 91.56 245 ASP A C 1
ATOM 1963 O O . ASP A 1 245 ? -27.629 -19.387 0.287 1.00 91.56 245 ASP A O 1
ATOM 1967 N N . ASP A 1 246 ? -26.343 -19.662 -1.534 1.00 92.00 246 ASP A N 1
ATOM 1968 C CA . ASP A 1 246 ? -26.371 -21.134 -1.624 1.00 92.00 246 ASP A CA 1
ATOM 1969 C C . ASP A 1 246 ? -25.439 -21.845 -0.610 1.00 92.00 246 ASP A C 1
ATOM 1971 O O . ASP A 1 246 ? -25.414 -23.072 -0.516 1.00 92.00 246 ASP A O 1
ATOM 1975 N N . GLY A 1 247 ? -24.661 -21.085 0.170 1.00 90.75 247 GLY A N 1
ATOM 1976 C CA . GLY A 1 247 ? -23.697 -21.600 1.141 1.00 90.75 247 GLY A CA 1
ATOM 1977 C C . GLY A 1 247 ? -22.302 -21.915 0.584 1.00 90.75 247 GLY A C 1
ATOM 1978 O O . GLY A 1 247 ? -21.412 -22.251 1.374 1.00 90.75 247 GLY A O 1
ATOM 1979 N N . HIS A 1 248 ? -22.048 -21.769 -0.721 1.00 94.31 248 HIS A N 1
ATOM 1980 C CA . HIS A 1 248 ? -20.722 -21.994 -1.296 1.00 94.31 248 HIS A CA 1
ATOM 1981 C C . HIS A 1 248 ? -19.677 -21.017 -0.732 1.00 94.31 248 HIS A C 1
ATOM 1983 O O . HIS A 1 248 ? -19.892 -19.809 -0.598 1.00 94.31 248 HIS A O 1
ATOM 1989 N N . VAL A 1 249 ? -18.502 -21.561 -0.401 1.00 96.19 249 VAL A N 1
ATOM 1990 C CA . VAL A 1 249 ? -17.384 -20.819 0.194 1.00 96.19 249 VAL A CA 1
ATOM 1991 C C . VAL A 1 249 ? -16.503 -20.232 -0.906 1.00 96.19 249 VAL A C 1
ATOM 1993 O O . VAL A 1 249 ? -15.867 -20.968 -1.657 1.00 96.19 249 VAL A O 1
ATOM 1996 N N . VAL A 1 250 ? -16.386 -18.906 -0.946 1.00 95.88 250 VAL A N 1
ATOM 1997 C CA . VAL A 1 250 ? -15.516 -18.189 -1.885 1.00 95.88 250 VAL A CA 1
ATOM 1998 C C . VAL A 1 250 ? -14.333 -17.578 -1.138 1.00 95.88 250 VAL A C 1
ATOM 2000 O O . VAL A 1 250 ? -14.493 -16.682 -0.304 1.00 95.88 250 VAL A O 1
ATOM 2003 N N . ASP A 1 251 ? -13.122 -18.036 -1.462 1.00 95.25 251 ASP A N 1
ATOM 2004 C CA . ASP A 1 251 ? -11.883 -17.416 -0.988 1.00 95.25 251 ASP A CA 1
ATOM 2005 C C . ASP A 1 251 ? -11.779 -15.959 -1.474 1.00 95.25 251 ASP A C 1
ATOM 2007 O O . ASP A 1 251 ? -12.034 -15.622 -2.638 1.00 95.25 251 ASP A O 1
ATOM 2011 N N . VAL A 1 252 ? -11.315 -15.068 -0.599 1.00 96.19 252 VAL A N 1
ATOM 2012 C CA . VAL A 1 252 ? -11.082 -13.678 -0.981 1.00 96.19 252 VAL A CA 1
ATOM 2013 C C . VAL A 1 252 ? -9.843 -13.567 -1.866 1.00 96.19 252 VAL A C 1
ATOM 2015 O O . VAL A 1 252 ? -8.781 -14.126 -1.598 1.00 96.19 252 VAL A O 1
ATOM 2018 N N . ARG A 1 253 ? -9.968 -12.783 -2.939 1.00 94.00 253 ARG A N 1
ATOM 2019 C CA . ARG A 1 253 ? -8.887 -12.457 -3.869 1.00 94.00 253 ARG A CA 1
ATOM 2020 C C . ARG A 1 253 ? -8.737 -10.942 -3.967 1.00 94.00 253 ARG A C 1
ATOM 2022 O O . ARG A 1 253 ? -9.658 -10.188 -3.658 1.00 94.00 253 ARG A O 1
ATOM 2029 N N . ARG A 1 254 ? -7.572 -10.477 -4.432 1.00 92.75 254 ARG A N 1
ATOM 2030 C CA . ARG A 1 254 ? -7.255 -9.040 -4.559 1.00 92.75 254 ARG A CA 1
ATOM 2031 C C . ARG A 1 254 ? -8.277 -8.259 -5.402 1.00 92.75 254 ARG A C 1
ATOM 2033 O O . ARG A 1 254 ? -8.424 -7.063 -5.164 1.00 92.75 254 ARG A O 1
ATOM 2040 N N . ARG A 1 255 ? -8.944 -8.911 -6.364 1.00 93.88 255 ARG A N 1
ATOM 2041 C CA . ARG A 1 255 ? -10.015 -8.319 -7.181 1.00 93.88 255 ARG A CA 1
ATOM 2042 C C . ARG A 1 255 ? -11.229 -7.938 -6.315 1.00 93.88 255 ARG A C 1
ATOM 2044 O O . ARG A 1 255 ? -11.477 -6.745 -6.195 1.00 93.88 255 ARG A O 1
ATOM 2051 N N . HIS A 1 256 ? -11.777 -8.876 -5.529 1.00 96.31 256 HIS A N 1
ATOM 2052 C CA . HIS A 1 256 ? -12.927 -8.664 -4.630 1.00 96.31 256 HIS A CA 1
ATOM 2053 C C . HIS A 1 256 ? -12.703 -7.492 -3.657 1.00 96.31 256 HIS A C 1
ATOM 2055 O O . HIS A 1 256 ? -13.604 -6.704 -3.387 1.00 96.31 256 HIS A O 1
ATOM 2061 N N . ILE A 1 257 ? -11.467 -7.344 -3.162 1.00 96.94 257 ILE A N 1
ATOM 2062 C CA . ILE A 1 257 ? -11.082 -6.230 -2.285 1.00 96.94 257 ILE A CA 1
ATOM 2063 C C . ILE A 1 257 ? -11.118 -4.883 -3.024 1.00 96.94 257 ILE A C 1
ATOM 2065 O O . ILE A 1 257 ? -11.566 -3.901 -2.442 1.00 96.94 257 ILE A O 1
ATOM 2069 N N . ASN A 1 258 ? -10.625 -4.802 -4.267 1.00 96.06 258 ASN A N 1
ATOM 2070 C CA . ASN A 1 258 ? -10.651 -3.538 -5.013 1.00 96.06 258 ASN A CA 1
ATOM 2071 C C . ASN A 1 258 ? -12.060 -3.220 -5.524 1.00 96.06 258 ASN A C 1
ATOM 2073 O O . ASN A 1 258 ? -12.457 -2.076 -5.375 1.00 96.06 258 ASN A O 1
ATOM 2077 N N . GLU A 1 259 ? -12.812 -4.209 -6.019 1.00 97.00 259 GLU A N 1
ATOM 2078 C CA . GLU A 1 259 ? -14.227 -4.066 -6.411 1.00 97.00 259 GLU A CA 1
ATOM 2079 C C . GLU A 1 259 ? -15.028 -3.395 -5.284 1.00 97.00 259 GLU A C 1
ATOM 2081 O O . GLU A 1 259 ? -15.597 -2.322 -5.464 1.00 97.00 259 GLU A O 1
ATOM 2086 N N . TYR A 1 260 ? -14.952 -3.940 -4.065 1.00 97.75 260 TYR A N 1
ATOM 2087 C CA . TYR A 1 260 ? -15.638 -3.355 -2.915 1.00 97.75 260 TYR A CA 1
ATOM 2088 C C . TYR A 1 260 ? -15.067 -1.989 -2.485 1.00 97.75 260 TYR A C 1
ATOM 2090 O O . TYR A 1 260 ? -15.809 -1.143 -1.999 1.00 97.75 260 TYR A O 1
ATOM 2098 N N . ILE A 1 261 ? -13.766 -1.714 -2.668 1.00 97.00 261 ILE A N 1
ATOM 2099 C CA . ILE A 1 261 ? -13.226 -0.354 -2.458 1.00 97.00 261 ILE A CA 1
ATOM 2100 C C . ILE A 1 261 ? -13.845 0.627 -3.457 1.00 97.00 261 ILE A C 1
ATOM 2102 O O . ILE A 1 261 ? -14.225 1.725 -3.055 1.00 97.00 261 ILE A O 1
ATOM 2106 N N . GLN A 1 262 ? -13.980 0.231 -4.720 1.00 96.12 262 GLN A N 1
ATOM 2107 C CA . GLN A 1 262 ? -14.554 1.057 -5.777 1.00 96.12 262 GLN A CA 1
ATOM 2108 C C . GLN A 1 262 ? -16.044 1.327 -5.512 1.00 96.12 262 GLN A C 1
ATOM 2110 O O . GLN A 1 262 ? -16.452 2.486 -5.513 1.00 96.12 262 GLN A O 1
ATOM 2115 N N . GLU A 1 263 ? -16.813 0.306 -5.118 1.00 96.31 263 GLU A N 1
ATOM 2116 C CA . GLU A 1 263 ? -18.220 0.430 -4.690 1.00 96.31 263 GLU A CA 1
ATOM 2117 C C . GLU A 1 263 ? -18.434 1.443 -3.550 1.00 96.31 263 GLU A C 1
ATOM 2119 O O . GLU A 1 263 ? -19.442 2.153 -3.524 1.00 96.31 263 GLU A O 1
ATOM 2124 N N . VAL A 1 264 ? -17.518 1.510 -2.572 1.00 95.69 264 VAL A N 1
ATOM 2125 C CA . VAL A 1 264 ? -17.716 2.325 -1.355 1.00 95.69 264 VAL A CA 1
ATOM 2126 C C . VAL A 1 264 ? -16.942 3.648 -1.336 1.00 95.69 264 VAL A C 1
ATOM 2128 O O . VAL A 1 264 ? -17.278 4.518 -0.525 1.00 95.69 264 VAL A O 1
ATOM 2131 N N . MET A 1 265 ? -15.934 3.822 -2.201 1.00 93.44 265 MET A N 1
ATOM 2132 C CA . MET A 1 265 ? -15.088 5.026 -2.275 1.00 93.44 265 MET A CA 1
ATOM 2133 C C . MET A 1 265 ? -15.111 5.747 -3.627 1.00 93.44 265 MET A C 1
ATOM 2135 O O . MET A 1 265 ? -14.945 6.963 -3.619 1.00 93.44 265 MET A O 1
ATOM 2139 N N . GLY A 1 266 ? -15.308 5.040 -4.742 1.00 91.62 266 GLY A N 1
ATOM 2140 C CA . GLY A 1 266 ? -15.127 5.555 -6.106 1.00 91.62 266 GLY A CA 1
ATOM 2141 C C . GLY A 1 266 ? -14.146 4.703 -6.920 1.00 91.62 266 GLY A C 1
ATOM 2142 O O . GLY A 1 266 ? -13.174 4.168 -6.373 1.00 91.62 266 GLY A O 1
ATOM 2143 N N . GLU A 1 267 ? -14.413 4.558 -8.223 1.00 87.62 267 GLU A N 1
ATOM 2144 C CA . GLU A 1 267 ? -13.655 3.699 -9.148 1.00 87.62 267 GLU A CA 1
ATOM 2145 C C . GLU A 1 267 ? -12.161 4.014 -9.201 1.00 87.62 267 GLU A C 1
ATOM 2147 O O . GLU A 1 267 ? -11.341 3.133 -9.479 1.00 87.62 267 GLU A O 1
ATOM 2152 N N . GLU A 1 268 ? -11.787 5.259 -8.915 1.00 89.62 268 GLU A N 1
ATOM 2153 C CA . GLU A 1 268 ? -10.406 5.678 -8.947 1.00 89.62 268 GLU A CA 1
ATOM 2154 C C . GLU A 1 268 ? -9.570 5.006 -7.848 1.00 89.62 268 GLU A C 1
ATOM 2156 O O . GLU A 1 268 ? -8.366 4.843 -8.056 1.00 89.62 268 GLU A O 1
ATOM 2161 N N . TYR A 1 269 ? -10.137 4.595 -6.705 1.00 93.81 269 TYR A N 1
ATOM 2162 C CA . TYR A 1 269 ? -9.379 4.136 -5.528 1.00 93.81 269 TYR A CA 1
ATOM 2163 C C . TYR A 1 269 ? -9.098 2.627 -5.481 1.00 93.81 269 TYR A C 1
ATOM 2165 O O . TYR A 1 269 ? -9.719 1.804 -6.143 1.00 93.81 269 TYR A O 1
ATOM 2173 N N . SER A 1 270 ? -8.104 2.244 -4.673 1.00 93.31 270 SER A N 1
ATOM 2174 C CA . SER A 1 270 ? -7.649 0.859 -4.535 1.00 93.31 270 SER A CA 1
ATOM 2175 C C . SER A 1 270 ? -7.056 0.569 -3.153 1.00 93.31 270 SER A C 1
ATOM 2177 O O . SER A 1 270 ? -6.696 1.474 -2.398 1.00 93.31 270 SER A O 1
ATOM 2179 N N . ALA A 1 271 ? -6.802 -0.709 -2.853 1.00 92.38 271 ALA A N 1
ATOM 2180 C CA . ALA A 1 271 ? -6.122 -1.117 -1.618 1.00 92.38 271 ALA A CA 1
ATOM 2181 C C . ALA A 1 271 ? -4.688 -0.547 -1.460 1.00 92.38 271 ALA A C 1
ATOM 2183 O O . ALA A 1 271 ? -4.110 -0.611 -0.374 1.00 92.38 271 ALA A O 1
ATOM 2184 N N . LYS A 1 272 ? -4.083 0.015 -2.521 1.00 90.75 272 LYS A N 1
ATOM 2185 C CA . LYS A 1 272 ? -2.790 0.718 -2.433 1.00 90.75 272 LYS A CA 1
ATOM 2186 C C . LYS A 1 272 ? -2.924 2.056 -1.701 1.00 90.75 272 LYS A C 1
ATOM 2188 O O . LYS A 1 272 ? -2.004 2.443 -0.981 1.00 90.75 272 LYS A O 1
ATOM 2193 N N . ASP A 1 273 ? -4.039 2.753 -1.888 1.00 92.94 273 ASP A N 1
ATOM 2194 C CA . ASP A 1 273 ? -4.209 4.143 -1.461 1.00 92.94 273 ASP A CA 1
ATOM 2195 C C . ASP A 1 273 ? -4.295 4.257 0.068 1.00 92.94 273 ASP A C 1
ATOM 2197 O O . ASP A 1 273 ? -3.643 5.124 0.647 1.00 92.94 273 ASP A O 1
ATOM 2201 N N . PHE A 1 274 ? -4.900 3.264 0.732 1.00 93.06 274 PHE A N 1
ATOM 2202 C CA . PHE A 1 274 ? -4.846 3.066 2.189 1.00 93.06 274 PHE A CA 1
ATOM 2203 C C . PHE A 1 274 ? -3.422 3.123 2.766 1.00 93.06 274 PHE A C 1
ATOM 2205 O O . PHE A 1 274 ? -3.197 3.732 3.808 1.00 93.06 274 PHE A O 1
ATOM 2212 N N . ARG A 1 275 ? -2.432 2.526 2.086 1.00 93.31 275 ARG A N 1
ATOM 2213 C CA . ARG A 1 275 ? -1.029 2.532 2.542 1.00 93.31 275 ARG A CA 1
ATOM 2214 C C . ARG A 1 275 ? -0.339 3.877 2.321 1.00 93.31 275 ARG A C 1
ATOM 2216 O O . ARG A 1 275 ? 0.558 4.228 3.082 1.00 93.31 275 ARG A O 1
ATOM 2223 N N . THR A 1 276 ? -0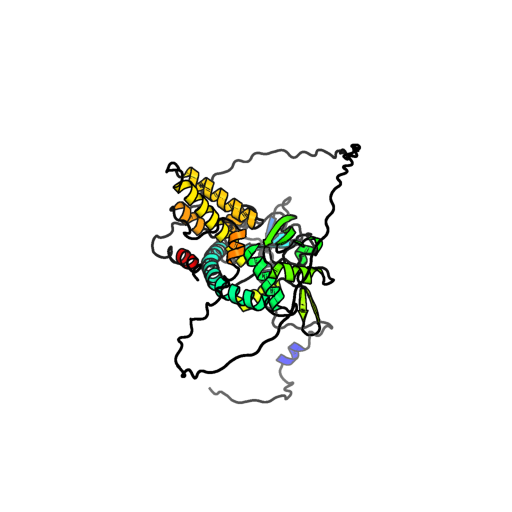.726 4.611 1.281 1.00 92.62 276 THR A N 1
ATOM 2224 C CA . THR A 1 276 ? -0.253 5.985 1.046 1.00 92.62 276 THR A CA 1
ATOM 2225 C C . THR A 1 276 ? -0.833 6.931 2.097 1.00 92.62 276 THR A C 1
ATOM 2227 O O . THR A 1 276 ? -0.103 7.730 2.681 1.00 92.62 276 THR A O 1
ATOM 2230 N N . TRP A 1 277 ? -2.127 6.792 2.396 1.00 93.19 277 TRP A N 1
ATOM 2231 C CA . TRP A 1 277 ? -2.803 7.564 3.434 1.00 93.19 277 TRP A CA 1
ATOM 2232 C C . TRP A 1 277 ? -2.184 7.286 4.802 1.00 93.19 277 TRP A C 1
ATOM 2234 O O . TRP A 1 277 ? -1.697 8.209 5.444 1.00 93.19 277 TRP A O 1
ATOM 2244 N N . GLY A 1 278 ? -2.086 6.010 5.189 1.00 91.50 278 GLY A N 1
ATOM 2245 C CA . GLY A 1 278 ? -1.481 5.589 6.451 1.00 91.50 278 GLY A CA 1
ATOM 2246 C C . GLY A 1 278 ? -0.044 6.070 6.629 1.00 91.50 278 GLY A C 1
ATOM 2247 O O . GLY A 1 278 ? 0.282 6.647 7.660 1.00 91.50 278 GLY A O 1
ATOM 2248 N N . GLY A 1 279 ? 0.811 5.909 5.612 1.00 93.56 279 GLY A N 1
ATOM 2249 C CA . GLY A 1 279 ? 2.192 6.403 5.667 1.00 93.56 279 GLY A CA 1
ATOM 2250 C C . GLY A 1 279 ? 2.285 7.916 5.851 1.00 93.56 279 GLY A C 1
ATOM 2251 O O . GLY A 1 279 ? 3.112 8.397 6.621 1.00 93.56 279 GLY A O 1
ATOM 2252 N N . THR A 1 280 ? 1.417 8.660 5.166 1.00 93.81 280 THR A N 1
ATOM 2253 C CA . THR A 1 280 ? 1.345 10.121 5.265 1.00 93.81 280 THR A CA 1
ATOM 2254 C C . THR A 1 280 ? 0.833 10.569 6.635 1.00 93.81 280 THR A C 1
ATOM 2256 O O . THR A 1 280 ? 1.449 11.430 7.257 1.00 93.81 280 THR A O 1
ATOM 2259 N N . LEU A 1 281 ? -0.246 9.956 7.127 1.00 92.75 281 LEU A N 1
ATOM 2260 C CA . LEU A 1 281 ? -0.873 10.278 8.407 1.00 92.75 281 LEU A CA 1
ATOM 2261 C C . LEU A 1 281 ? 0.046 9.949 9.592 1.00 92.75 281 LEU A C 1
ATOM 2263 O O . LEU A 1 281 ? 0.261 10.808 10.439 1.00 92.75 281 LEU A O 1
ATOM 2267 N N . VAL A 1 282 ? 0.656 8.758 9.617 1.00 93.44 282 VAL A N 1
ATOM 2268 C CA . VAL A 1 282 ? 1.619 8.366 10.666 1.00 93.44 282 VAL A CA 1
ATOM 2269 C C . VAL A 1 282 ? 2.808 9.329 10.699 1.00 93.44 282 VAL A C 1
ATOM 2271 O O . VAL A 1 282 ? 3.188 9.795 11.770 1.00 93.44 282 VAL A O 1
ATOM 2274 N N . CYS A 1 283 ? 3.349 9.703 9.533 1.00 95.38 283 CYS A N 1
ATOM 2275 C CA . CYS A 1 283 ? 4.427 10.689 9.457 1.00 95.38 283 CYS A CA 1
ATOM 2276 C C . CYS A 1 283 ? 3.984 12.065 9.991 1.00 95.38 283 CYS A C 1
ATOM 2278 O O . CYS A 1 283 ? 4.693 12.653 10.805 1.00 95.38 283 CYS A O 1
ATOM 2280 N N . ALA A 1 284 ? 2.799 12.552 9.605 1.00 94.19 284 ALA A N 1
ATOM 2281 C CA . ALA A 1 284 ? 2.259 13.824 10.088 1.00 94.19 284 ALA A CA 1
ATOM 2282 C C . ALA A 1 284 ? 2.053 13.833 11.615 1.00 94.19 284 ALA A C 1
ATOM 2284 O O . ALA A 1 284 ? 2.455 14.788 12.279 1.00 94.19 284 ALA A O 1
ATOM 2285 N N . CYS A 1 285 ? 1.500 12.757 12.188 1.00 93.19 285 CYS A N 1
ATOM 2286 C CA . CYS A 1 285 ? 1.321 12.639 13.636 1.00 93.19 285 CYS A CA 1
ATOM 2287 C C . CYS A 1 285 ? 2.659 12.578 14.387 1.00 93.19 285 CYS A C 1
ATOM 2289 O O . CYS A 1 285 ? 2.813 13.242 15.409 1.00 93.19 285 CYS A O 1
ATOM 2291 N N . ALA A 1 286 ? 3.654 11.852 13.868 1.00 93.38 286 ALA A N 1
ATOM 2292 C CA . ALA A 1 286 ? 4.987 11.794 14.467 1.00 93.38 286 ALA A CA 1
ATOM 2293 C C . ALA A 1 286 ? 5.680 13.170 14.506 1.00 93.38 286 ALA A C 1
ATOM 2295 O O . ALA A 1 286 ? 6.284 13.532 15.518 1.00 93.38 286 ALA A O 1
ATOM 2296 N N . LEU A 1 287 ? 5.542 13.968 13.440 1.00 93.06 287 LEU A N 1
ATOM 2297 C CA . LEU A 1 287 ? 6.053 15.342 13.380 1.00 93.06 287 LEU A CA 1
ATOM 2298 C C . LEU A 1 287 ? 5.321 16.275 14.357 1.00 93.06 287 LEU A C 1
ATOM 2300 O O . LEU A 1 287 ? 5.970 17.063 15.046 1.00 93.06 287 LEU A O 1
ATOM 2304 N N . ALA A 1 288 ? 3.993 16.157 14.468 1.00 91.44 288 ALA A N 1
ATOM 2305 C CA . ALA A 1 288 ? 3.191 16.932 15.416 1.00 91.44 288 ALA A CA 1
ATOM 2306 C C . ALA A 1 288 ? 3.570 16.636 16.879 1.00 91.44 288 ALA A C 1
ATOM 2308 O O . ALA A 1 288 ? 3.869 17.565 17.633 1.00 91.44 288 ALA A O 1
ATOM 2309 N N . ARG A 1 289 ? 3.689 15.352 17.255 1.00 90.62 289 ARG A N 1
ATOM 2310 C CA . ARG A 1 289 ? 4.183 14.930 18.582 1.00 90.62 289 ARG A CA 1
ATOM 2311 C C . ARG A 1 289 ? 5.567 15.487 18.886 1.00 90.62 289 ARG A C 1
ATOM 2313 O O . ARG A 1 289 ? 5.795 16.012 19.974 1.00 90.62 289 ARG A O 1
ATOM 2320 N N . ALA A 1 290 ? 6.494 15.396 17.933 1.00 87.75 290 ALA A N 1
ATOM 2321 C CA . ALA A 1 290 ? 7.842 15.923 18.113 1.00 87.75 290 ALA A CA 1
ATOM 2322 C C . ALA A 1 290 ? 7.841 17.452 18.299 1.00 87.75 290 ALA A C 1
ATOM 2324 O O . ALA A 1 290 ? 8.521 17.958 19.189 1.00 87.75 290 ALA A O 1
ATOM 2325 N N . ARG A 1 291 ? 7.028 18.188 17.527 1.00 83.62 291 ARG A N 1
ATOM 2326 C CA . ARG A 1 291 ? 6.883 19.647 17.665 1.00 83.62 291 ARG A CA 1
ATOM 2327 C C . ARG A 1 291 ? 6.287 20.045 19.017 1.00 83.62 291 ARG A C 1
ATOM 2329 O O . ARG A 1 291 ? 6.757 21.022 19.593 1.00 83.62 291 ARG A O 1
ATOM 2336 N N . ARG A 1 292 ? 5.308 19.292 19.538 1.00 81.50 292 ARG A N 1
ATOM 2337 C CA . ARG A 1 292 ? 4.730 19.517 20.876 1.00 81.50 292 ARG A CA 1
ATOM 2338 C C . ARG A 1 292 ? 5.772 19.331 21.979 1.00 81.50 292 ARG A C 1
ATOM 2340 O O . ARG A 1 292 ? 5.908 20.219 22.809 1.00 81.50 292 ARG A O 1
ATOM 2347 N N . ARG A 1 293 ? 6.555 18.246 21.933 1.00 79.75 293 ARG A N 1
ATOM 2348 C CA . ARG A 1 293 ? 7.631 17.980 22.908 1.00 79.75 293 ARG A CA 1
ATOM 2349 C C . ARG A 1 293 ? 8.693 19.083 22.920 1.00 79.75 293 ARG A C 1
ATOM 2351 O O . ARG A 1 293 ? 9.093 19.510 23.990 1.00 79.75 293 ARG A O 1
ATOM 2358 N N . VAL A 1 294 ? 9.096 19.591 21.750 1.00 73.12 294 VAL A N 1
ATOM 2359 C CA . VAL A 1 294 ? 10.045 20.720 21.661 1.00 73.12 294 VAL A CA 1
ATOM 2360 C C . VAL A 1 294 ? 9.432 22.020 22.196 1.00 73.12 294 VAL A C 1
ATOM 2362 O O . VAL A 1 294 ? 10.096 22.737 22.930 1.00 73.12 294 VAL A O 1
ATOM 2365 N N . LYS A 1 295 ? 8.152 22.311 21.914 1.00 65.38 295 LYS A N 1
ATOM 2366 C CA . LYS A 1 295 ? 7.458 23.476 22.503 1.00 65.38 295 LYS A CA 1
ATOM 2367 C C . LYS A 1 295 ? 7.362 23.430 24.037 1.00 65.38 295 LYS A C 1
ATOM 2369 O O . LYS A 1 295 ? 7.156 24.473 24.638 1.00 65.38 295 LYS A O 1
ATOM 2374 N N . GLN A 1 296 ? 7.472 22.250 24.649 1.00 57.72 296 GLN A N 1
ATOM 2375 C CA . GLN A 1 296 ? 7.408 22.049 26.102 1.00 57.72 296 GLN A CA 1
ATOM 2376 C C . GLN A 1 296 ? 8.788 22.043 26.788 1.00 57.72 296 GLN A C 1
ATOM 2378 O O . GLN A 1 296 ? 8.835 21.917 28.004 1.00 57.72 296 GLN A O 1
ATOM 2383 N N . ALA A 1 297 ? 9.890 22.148 26.035 1.00 57.88 297 ALA A N 1
ATOM 2384 C CA . ALA A 1 297 ? 11.261 21.975 26.536 1.00 57.88 297 ALA A CA 1
ATOM 2385 C C . ALA A 1 297 ? 12.170 23.203 26.297 1.00 57.88 297 ALA A C 1
ATOM 2387 O O . ALA A 1 297 ? 13.389 23.070 26.306 1.00 57.88 297 ALA A O 1
ATOM 2388 N N . GLU A 1 298 ? 11.561 24.367 26.050 1.00 50.97 298 GLU A N 1
ATOM 2389 C CA . GLU A 1 298 ? 12.204 25.626 25.638 1.00 50.97 298 GLU A CA 1
ATOM 2390 C C . GLU A 1 298 ? 13.053 25.570 24.345 1.00 50.97 298 GLU A C 1
ATOM 2392 O O . GLU A 1 298 ? 13.229 24.543 23.684 1.00 50.97 298 GLU A O 1
ATOM 2397 N N . ALA A 1 299 ? 13.429 26.753 23.856 1.00 46.97 299 ALA A N 1
ATOM 2398 C CA . ALA A 1 299 ? 13.605 27.020 22.430 1.00 46.97 299 ALA A CA 1
ATOM 2399 C C . ALA A 1 299 ? 15.055 26.948 21.904 1.00 46.97 299 ALA A C 1
ATOM 2401 O O . ALA A 1 299 ? 15.446 27.765 21.070 1.00 46.97 299 ALA A O 1
ATOM 2402 N N . GLN A 1 300 ? 15.841 25.931 22.272 1.00 49.22 300 GLN A N 1
ATOM 2403 C CA . GLN A 1 300 ? 17.135 25.654 21.622 1.00 49.22 300 GLN A CA 1
ATOM 2404 C C . GLN A 1 300 ? 17.036 24.481 20.635 1.00 49.22 300 GLN A C 1
ATOM 2406 O O . GLN A 1 300 ? 17.354 23.333 20.950 1.00 49.22 300 GLN A O 1
ATOM 2411 N N . SER A 1 301 ? 16.633 24.738 19.382 1.00 51.16 301 SER A N 1
ATOM 2412 C CA . SER A 1 301 ? 16.847 23.765 18.291 1.00 51.16 301 SER A CA 1
ATOM 2413 C C . SER A 1 301 ? 16.919 24.397 16.892 1.00 51.16 301 SER A C 1
ATOM 2415 O O . SER A 1 301 ? 15.903 24.616 16.235 1.00 51.16 301 SER A O 1
ATOM 2417 N N . GLY A 1 302 ? 18.135 24.622 16.385 1.00 57.31 302 GLY A N 1
ATOM 2418 C CA . GLY A 1 302 ? 18.361 25.034 14.992 1.00 57.31 302 GLY A CA 1
ATOM 2419 C C . GLY A 1 302 ? 18.136 23.916 13.956 1.00 57.31 302 GLY A C 1
ATOM 2420 O O . GLY A 1 302 ? 17.838 22.766 14.289 1.00 57.31 302 GLY A O 1
ATOM 2421 N N . VAL A 1 303 ? 18.366 24.236 12.676 1.00 56.81 303 VAL A N 1
ATOM 2422 C CA . VAL A 1 303 ? 18.058 23.420 11.471 1.00 56.81 303 VAL A CA 1
ATOM 2423 C C . VAL A 1 303 ? 18.475 21.934 11.550 1.00 56.81 303 VAL A C 1
ATOM 2425 O O . VAL A 1 303 ? 17.811 21.065 10.974 1.00 56.81 303 VAL A O 1
ATOM 2428 N N . LYS A 1 304 ? 19.554 21.599 12.276 1.00 58.66 304 LYS A N 1
ATOM 2429 C CA . LYS A 1 304 ? 20.010 20.206 12.471 1.00 58.66 304 LYS A CA 1
ATOM 2430 C C . LYS A 1 304 ? 18.974 19.337 13.212 1.00 58.66 304 LYS A C 1
ATOM 2432 O O . LYS A 1 304 ? 18.817 18.163 12.870 1.00 58.66 304 LYS A O 1
ATOM 2437 N N . ALA A 1 305 ? 18.231 19.897 14.170 1.00 67.19 305 ALA A N 1
ATOM 2438 C CA . ALA A 1 305 ? 17.203 19.172 14.918 1.00 67.19 305 ALA A CA 1
ATOM 2439 C C . ALA A 1 305 ? 15.983 18.833 14.046 1.00 67.19 305 ALA A C 1
ATOM 2441 O O . ALA A 1 305 ? 15.485 17.707 14.092 1.00 67.19 305 ALA A O 1
ATOM 2442 N N . THR A 1 306 ? 15.561 19.760 13.178 1.00 79.50 306 THR A N 1
ATOM 2443 C CA . THR A 1 306 ? 14.463 19.567 12.217 1.00 79.50 306 THR A CA 1
ATOM 2444 C C . THR A 1 306 ? 14.714 18.344 11.332 1.00 79.50 306 THR A C 1
ATOM 2446 O O . THR A 1 306 ? 13.880 17.437 11.274 1.00 79.50 306 THR A O 1
ATOM 2449 N N . LYS A 1 307 ? 15.909 18.239 10.730 1.00 84.81 307 LYS A N 1
ATOM 2450 C CA . LYS A 1 307 ? 16.279 17.099 9.869 1.00 84.81 307 LYS A CA 1
ATOM 2451 C C . LYS A 1 307 ? 16.283 15.763 10.628 1.00 84.81 307 LYS A C 1
ATOM 2453 O O . LYS A 1 307 ? 15.756 14.775 10.114 1.00 84.81 307 LYS A O 1
ATOM 2458 N N . LYS A 1 308 ? 16.814 15.720 11.861 1.00 87.38 308 LYS A N 1
ATOM 2459 C CA . LYS A 1 308 ? 16.798 14.514 12.718 1.00 87.38 308 LYS A CA 1
ATOM 2460 C C . LYS A 1 308 ? 15.363 14.060 13.018 1.00 87.38 308 LYS A C 1
ATOM 2462 O O . LYS A 1 308 ? 15.056 12.874 12.882 1.00 87.38 308 LYS A O 1
ATOM 2467 N N . THR A 1 309 ? 14.477 15.001 13.342 1.00 90.31 309 THR A N 1
ATOM 2468 C CA . THR A 1 309 ? 13.054 14.745 13.614 1.00 90.31 309 THR A CA 1
ATOM 2469 C C . THR A 1 309 ? 12.315 14.200 12.391 1.00 90.31 309 THR A C 1
ATOM 2471 O O . THR A 1 309 ? 11.603 13.202 12.497 1.00 90.31 309 THR A O 1
ATOM 2474 N N . MET A 1 310 ? 12.542 14.770 11.205 1.00 92.94 310 MET A N 1
ATOM 2475 C CA . MET A 1 310 ? 11.956 14.263 9.957 1.00 92.94 310 MET A CA 1
ATOM 2476 C C . MET A 1 310 ? 12.405 12.833 9.645 1.00 92.94 310 MET A C 1
ATOM 2478 O O . MET A 1 310 ? 11.587 11.999 9.260 1.00 92.94 310 MET A O 1
ATOM 2482 N N . VAL A 1 311 ? 13.689 12.517 9.843 1.00 94.38 311 VAL A N 1
ATOM 2483 C CA . VAL A 1 311 ? 14.206 11.151 9.664 1.00 94.38 311 VAL A CA 1
ATOM 2484 C C . VAL A 1 311 ? 13.543 10.174 10.641 1.00 94.38 311 VAL A C 1
ATOM 2486 O O . VAL A 1 311 ? 13.210 9.060 10.236 1.00 94.38 311 VAL A O 1
ATOM 2489 N N . ALA A 1 312 ? 13.299 10.575 11.893 1.00 94.44 312 ALA A N 1
ATOM 2490 C CA . ALA A 1 312 ? 12.577 9.753 12.865 1.00 94.44 312 ALA A CA 1
ATOM 2491 C C . ALA A 1 312 ? 11.113 9.504 12.445 1.00 94.44 312 ALA A C 1
ATOM 2493 O O . ALA A 1 312 ? 10.687 8.351 12.388 1.00 94.44 312 ALA A O 1
ATOM 2494 N N . ALA A 1 313 ? 10.376 10.545 12.043 1.00 95.38 313 ALA A N 1
ATOM 2495 C CA . ALA A 1 313 ? 8.994 10.417 11.569 1.00 95.38 313 ALA A CA 1
ATOM 2496 C C . ALA A 1 313 ? 8.868 9.542 10.304 1.00 95.38 313 ALA A C 1
ATOM 2498 O O . ALA A 1 313 ? 7.936 8.746 10.171 1.00 95.38 313 ALA A O 1
ATOM 2499 N N . VAL A 1 314 ? 9.834 9.637 9.380 1.00 96.88 314 VAL A N 1
ATOM 2500 C CA . VAL A 1 314 ? 9.913 8.757 8.201 1.00 96.88 314 VAL A CA 1
ATOM 2501 C C . VAL A 1 314 ? 10.200 7.305 8.608 1.00 96.88 314 VAL A C 1
ATOM 2503 O O . VAL A 1 314 ? 9.611 6.394 8.024 1.00 96.88 314 VAL A O 1
ATOM 2506 N N . LYS A 1 315 ? 11.076 7.065 9.596 1.00 95.94 315 LYS A N 1
ATOM 2507 C CA . LYS A 1 315 ? 11.356 5.715 10.125 1.00 95.94 315 LYS A CA 1
ATOM 2508 C C . LYS A 1 315 ? 10.114 5.086 10.763 1.00 95.94 315 LYS A C 1
ATOM 2510 O O . LYS A 1 315 ? 9.828 3.931 10.461 1.00 95.94 315 LYS A O 1
ATOM 2515 N N . GLU A 1 316 ? 9.352 5.839 11.554 1.00 94.06 316 GLU A N 1
ATOM 2516 C CA . GLU A 1 316 ? 8.103 5.367 12.171 1.00 94.06 316 GLU A CA 1
ATOM 2517 C C . GLU A 1 316 ? 7.075 4.938 11.109 1.00 94.06 316 GLU A C 1
ATOM 2519 O O . GLU A 1 316 ? 6.601 3.799 11.104 1.00 94.06 316 GLU A O 1
ATOM 2524 N N . ALA A 1 317 ? 6.811 5.800 10.120 1.00 94.25 317 ALA A N 1
ATOM 2525 C CA . ALA A 1 317 ? 5.931 5.468 8.999 1.00 94.25 317 ALA A CA 1
ATOM 2526 C C . ALA A 1 317 ? 6.441 4.263 8.179 1.00 94.25 317 ALA A C 1
ATOM 2528 O O . ALA A 1 317 ? 5.648 3.456 7.687 1.00 94.25 317 ALA A O 1
ATOM 2529 N N . ALA A 1 318 ? 7.760 4.096 8.038 1.00 93.94 318 ALA A N 1
ATOM 2530 C CA . ALA A 1 318 ? 8.354 2.951 7.348 1.00 93.94 318 ALA A CA 1
ATOM 2531 C C . ALA A 1 318 ? 8.157 1.631 8.115 1.00 93.94 318 ALA A C 1
ATOM 2533 O O . ALA A 1 318 ? 7.753 0.630 7.513 1.00 93.94 318 ALA A O 1
ATOM 2534 N N . GLN A 1 319 ? 8.366 1.646 9.435 1.00 91.25 319 GLN A N 1
ATOM 2535 C CA . GLN A 1 319 ? 8.137 0.515 10.337 1.00 91.25 319 GLN A CA 1
ATOM 2536 C C . GLN A 1 319 ? 6.662 0.092 10.333 1.00 91.25 319 GLN A C 1
ATOM 2538 O O . GLN A 1 319 ? 6.353 -1.095 10.167 1.00 91.25 319 GLN A O 1
ATOM 2543 N N . GLN A 1 320 ? 5.743 1.059 10.420 1.00 89.44 320 GLN A N 1
ATOM 2544 C CA . GLN A 1 320 ? 4.305 0.792 10.398 1.00 89.44 320 GLN A CA 1
ATOM 2545 C C . GLN A 1 320 ? 3.824 0.238 9.048 1.00 89.44 320 GLN A C 1
ATOM 2547 O O . GLN A 1 320 ? 2.922 -0.596 8.996 1.00 89.44 320 GLN A O 1
ATOM 2552 N N . LEU A 1 321 ? 4.459 0.632 7.941 1.00 90.62 321 LEU A N 1
ATOM 2553 C CA . LEU A 1 321 ? 4.132 0.117 6.612 1.00 90.62 321 LEU A CA 1
ATOM 2554 C C . LEU A 1 321 ? 4.843 -1.192 6.232 1.00 90.62 321 LEU A C 1
ATOM 2556 O O . LEU A 1 321 ? 4.443 -1.803 5.234 1.00 90.62 321 LEU A O 1
ATOM 2560 N N . GLY A 1 322 ? 5.898 -1.610 6.936 1.00 89.06 322 GLY A N 1
ATOM 2561 C CA . GLY A 1 322 ? 6.765 -2.704 6.480 1.00 89.06 322 GLY A CA 1
ATOM 2562 C C . GLY A 1 322 ? 7.461 -2.336 5.164 1.00 89.06 322 GLY A C 1
ATOM 2563 O O . GLY A 1 322 ? 7.156 -2.890 4.100 1.00 89.06 322 GLY A O 1
ATOM 2564 N N . ASN A 1 323 ? 8.292 -1.295 5.232 1.00 90.69 323 ASN A N 1
ATOM 2565 C CA . ASN A 1 323 ? 9.065 -0.703 4.140 1.00 90.69 323 ASN A CA 1
ATOM 2566 C C . ASN A 1 323 ? 10.428 -0.224 4.672 1.00 90.69 323 ASN A C 1
ATOM 2568 O O . ASN A 1 323 ? 10.564 0.058 5.859 1.00 90.69 323 ASN A O 1
ATOM 2572 N N . THR A 1 324 ? 11.406 -0.005 3.789 1.00 92.38 324 THR A N 1
ATOM 2573 C CA . THR A 1 324 ? 12.589 0.798 4.148 1.00 92.38 324 THR A CA 1
ATOM 2574 C C . THR A 1 324 ? 12.225 2.292 4.246 1.00 92.38 324 THR A C 1
ATOM 2576 O O . THR A 1 324 ? 11.302 2.732 3.548 1.00 92.38 324 THR A O 1
ATOM 2579 N N . PRO A 1 325 ? 12.948 3.109 5.042 1.00 95.25 325 PRO A N 1
ATOM 2580 C CA . PRO A 1 325 ? 12.714 4.556 5.140 1.00 95.25 325 PRO A CA 1
ATOM 2581 C C . PRO A 1 325 ? 12.740 5.286 3.790 1.00 95.25 325 PRO A C 1
ATOM 2583 O O . PRO A 1 325 ? 11.878 6.122 3.525 1.00 95.25 325 PRO A O 1
ATOM 2586 N N . ALA A 1 326 ? 13.666 4.918 2.898 1.00 93.62 326 ALA A N 1
ATOM 2587 C CA . ALA A 1 326 ? 13.756 5.481 1.550 1.00 93.62 326 ALA A CA 1
ATOM 2588 C C . ALA A 1 326 ? 12.490 5.196 0.718 1.00 93.62 326 ALA A C 1
ATOM 2590 O O . ALA A 1 326 ? 11.912 6.109 0.128 1.00 93.62 326 ALA A O 1
ATOM 2591 N N . VAL A 1 327 ? 12.000 3.949 0.734 1.00 91.81 327 VAL A N 1
ATOM 2592 C CA . VAL A 1 327 ? 10.763 3.562 0.035 1.00 91.81 327 VAL A CA 1
ATOM 2593 C C . VAL A 1 327 ? 9.538 4.233 0.661 1.00 91.81 327 VAL A C 1
ATOM 2595 O O . VAL A 1 327 ? 8.643 4.661 -0.067 1.00 91.81 327 VAL A O 1
ATOM 2598 N N . ALA A 1 328 ? 9.484 4.364 1.990 1.00 93.56 328 ALA A N 1
ATOM 2599 C CA . ALA A 1 328 ? 8.406 5.078 2.671 1.00 93.56 328 ALA A CA 1
ATOM 2600 C C . ALA A 1 328 ? 8.357 6.556 2.247 1.00 93.56 328 ALA A C 1
ATOM 2602 O O . ALA A 1 328 ? 7.311 7.001 1.768 1.00 93.56 328 ALA A O 1
ATOM 2603 N N . LYS A 1 329 ? 9.492 7.271 2.321 1.00 93.62 329 LYS A N 1
ATOM 2604 C CA . LYS A 1 329 ? 9.622 8.680 1.911 1.00 93.62 329 LYS A CA 1
ATOM 2605 C C . LYS A 1 329 ? 9.250 8.896 0.443 1.00 93.62 329 LYS A C 1
ATOM 2607 O O . LYS A 1 329 ? 8.433 9.758 0.153 1.00 93.62 329 LYS A O 1
ATOM 2612 N N . ALA A 1 330 ? 9.806 8.099 -0.471 1.00 88.94 330 ALA A N 1
ATOM 2613 C CA . ALA A 1 330 ? 9.603 8.291 -1.907 1.00 88.94 330 ALA A CA 1
ATOM 2614 C C . ALA A 1 330 ? 8.214 7.846 -2.404 1.00 88.94 330 ALA A C 1
ATOM 2616 O O . ALA A 1 330 ? 7.662 8.440 -3.325 1.00 88.94 330 ALA A O 1
ATOM 2617 N N . SER A 1 331 ? 7.640 6.774 -1.839 1.00 88.12 331 SER A N 1
ATOM 2618 C CA . SER A 1 331 ? 6.444 6.130 -2.414 1.00 88.12 331 SER A CA 1
ATOM 2619 C C . SER A 1 331 ? 5.169 6.244 -1.584 1.00 88.12 331 SER A C 1
ATOM 2621 O O . SER A 1 331 ? 4.092 6.177 -2.176 1.00 88.12 331 SER A O 1
ATOM 2623 N N . TYR A 1 332 ? 5.235 6.448 -0.264 1.00 91.69 332 TYR A N 1
ATOM 2624 C CA . TYR A 1 332 ? 4.053 6.356 0.613 1.00 91.69 332 TYR A CA 1
ATOM 2625 C C . TYR A 1 332 ? 3.745 7.640 1.383 1.00 91.69 332 TYR A C 1
ATOM 2627 O O . TYR A 1 332 ? 2.577 7.985 1.487 1.00 91.69 332 TYR A O 1
ATOM 2635 N N . ILE A 1 333 ? 4.752 8.378 1.840 1.00 92.50 333 ILE A N 1
ATOM 2636 C CA . ILE A 1 333 ? 4.568 9.687 2.479 1.00 92.50 333 ILE A CA 1
ATOM 2637 C C . ILE A 1 333 ? 4.253 10.733 1.390 1.00 92.50 333 ILE A C 1
ATOM 2639 O O . ILE A 1 333 ? 4.741 10.626 0.258 1.00 92.50 333 ILE A O 1
ATOM 2643 N N . TYR A 1 334 ? 3.389 11.704 1.689 1.00 90.88 334 TYR A N 1
ATOM 2644 C CA . TYR A 1 334 ? 3.152 12.873 0.839 1.00 90.88 334 TYR A CA 1
ATOM 2645 C C . TYR A 1 334 ? 4.214 13.954 1.141 1.00 90.88 334 TYR A C 1
ATOM 2647 O O . TYR A 1 334 ? 4.312 14.365 2.300 1.00 90.88 334 TYR A O 1
ATOM 2655 N N . PRO A 1 335 ? 5.024 14.415 0.160 1.00 89.06 335 PRO A N 1
ATOM 2656 C CA . PRO A 1 335 ? 6.170 15.291 0.428 1.00 89.06 335 PRO A CA 1
ATOM 2657 C C . PRO A 1 335 ? 5.843 16.585 1.178 1.00 89.06 335 PRO A C 1
ATOM 2659 O O . PRO A 1 335 ? 6.631 17.003 2.022 1.00 89.06 335 PRO A O 1
ATOM 2662 N N . SER A 1 336 ? 4.671 17.183 0.957 1.00 88.19 336 SER A N 1
ATOM 2663 C CA . SER A 1 336 ? 4.307 18.453 1.598 1.00 88.19 336 SER A CA 1
ATOM 2664 C C . SER A 1 336 ? 4.117 18.347 3.113 1.00 88.19 336 SER A C 1
ATOM 2666 O O . SER A 1 336 ? 4.250 19.351 3.798 1.00 88.19 336 SER A O 1
ATOM 2668 N N . VAL A 1 337 ? 3.906 17.147 3.675 1.00 90.62 337 VAL A N 1
ATOM 2669 C CA . VAL A 1 337 ? 3.958 16.938 5.138 1.00 90.62 337 VAL A CA 1
ATOM 2670 C C . VAL A 1 337 ? 5.359 17.228 5.690 1.00 90.62 337 VAL A C 1
ATOM 2672 O O . VAL A 1 337 ? 5.493 17.781 6.778 1.00 90.62 337 VAL A O 1
ATOM 2675 N N . LEU A 1 338 ? 6.405 16.900 4.925 1.00 91.06 338 LEU A N 1
ATOM 2676 C CA . LEU A 1 338 ? 7.791 17.194 5.283 1.00 91.06 338 LEU A CA 1
ATOM 2677 C C . LEU A 1 338 ? 8.115 18.680 5.060 1.00 91.06 338 LEU A C 1
ATOM 2679 O O . LEU A 1 338 ? 8.653 19.312 5.963 1.00 91.06 338 LEU A O 1
ATOM 2683 N N . ALA A 1 339 ? 7.712 19.252 3.920 1.00 89.62 339 ALA A N 1
ATOM 2684 C CA . ALA A 1 339 ? 7.963 20.664 3.610 1.00 89.62 339 ALA A CA 1
ATOM 2685 C C . ALA A 1 339 ? 7.238 21.631 4.571 1.00 89.62 339 ALA A C 1
ATOM 2687 O O . ALA A 1 339 ? 7.802 22.641 4.984 1.00 89.62 339 ALA A O 1
ATOM 2688 N N . MET A 1 340 ? 6.007 21.314 4.991 1.00 88.94 340 MET A N 1
ATOM 2689 C CA . MET A 1 340 ? 5.284 22.110 5.995 1.00 88.94 340 MET A CA 1
ATOM 2690 C C . MET A 1 340 ? 5.978 22.068 7.362 1.00 88.94 340 MET A C 1
ATOM 2692 O O . MET A 1 340 ? 6.048 23.094 8.037 1.00 88.94 340 MET A O 1
ATOM 2696 N N . PHE A 1 341 ? 6.559 20.926 7.743 1.00 89.31 341 PHE A N 1
ATOM 2697 C CA . PHE A 1 341 ? 7.336 20.816 8.979 1.00 89.31 341 PHE A CA 1
ATOM 2698 C C . PHE A 1 341 ? 8.646 21.612 8.932 1.00 89.31 341 PHE A C 1
ATOM 2700 O O . PHE A 1 341 ? 9.023 22.215 9.936 1.00 89.31 341 PHE A O 1
ATOM 2707 N N . GLU A 1 342 ? 9.309 21.683 7.774 1.00 87.44 342 GLU A N 1
ATOM 2708 C CA . GLU A 1 342 ? 10.458 22.579 7.563 1.00 87.44 342 GLU A CA 1
ATOM 2709 C C . GLU A 1 342 ? 10.058 24.060 7.716 1.00 87.44 342 GLU A C 1
ATOM 2711 O O . GLU A 1 342 ? 10.819 24.837 8.283 1.00 87.44 342 GLU A O 1
ATOM 2716 N N . GLN A 1 343 ? 8.825 24.426 7.340 1.00 85.81 343 GLN A N 1
ATOM 2717 C CA . GLN A 1 343 ? 8.204 25.735 7.618 1.00 85.81 343 GLN A CA 1
ATOM 2718 C C . GLN A 1 343 ? 7.658 25.876 9.059 1.00 85.81 343 GLN A C 1
ATOM 2720 O O . GLN A 1 343 ? 6.916 26.812 9.357 1.00 85.81 343 GLN A O 1
ATOM 2725 N N . GLY A 1 344 ? 7.956 24.936 9.962 1.00 84.12 344 GLY A N 1
ATOM 2726 C CA . GLY A 1 344 ? 7.525 24.958 11.364 1.00 84.12 344 GLY A CA 1
ATOM 2727 C C . GLY A 1 344 ? 6.051 24.609 11.619 1.00 84.12 344 GLY A C 1
ATOM 2728 O O . GLY A 1 344 ? 5.634 24.641 12.785 1.00 84.12 344 GLY A O 1
ATOM 2729 N N . LYS A 1 345 ? 5.287 24.257 10.574 1.00 86.81 345 LYS A N 1
ATOM 2730 C CA . LYS A 1 345 ? 3.858 23.906 10.609 1.00 86.81 345 LYS A CA 1
ATOM 2731 C C . LYS A 1 345 ? 3.668 22.400 10.809 1.00 86.81 345 LYS A C 1
ATOM 2733 O O . LYS A 1 345 ? 4.370 21.580 10.225 1.00 86.81 345 LYS A O 1
ATOM 2738 N N . VAL A 1 346 ? 2.679 22.027 11.612 1.00 89.88 346 VAL A N 1
ATOM 2739 C CA . VAL A 1 346 ? 2.266 20.636 11.859 1.00 89.88 346 VAL A CA 1
ATOM 2740 C C . VAL A 1 346 ? 0.748 20.549 11.847 1.00 89.88 346 VAL A C 1
ATOM 2742 O O . VAL A 1 346 ? 0.079 21.570 11.933 1.00 89.88 346 VAL A O 1
ATOM 2745 N N . VAL A 1 347 ? 0.205 19.338 11.751 1.00 87.94 347 VAL A N 1
ATOM 2746 C CA . VAL A 1 347 ? -1.232 19.115 11.940 1.00 87.94 347 VAL A CA 1
ATOM 2747 C C . VAL A 1 347 ? -1.633 19.425 13.389 1.00 87.94 347 VAL A C 1
ATOM 2749 O O . VAL A 1 347 ? -0.964 18.982 14.321 1.00 87.94 347 VAL A O 1
ATOM 2752 N N . GLU A 1 348 ? -2.721 20.174 13.579 1.00 83.88 348 GLU A N 1
ATOM 2753 C CA . GLU A 1 348 ? -3.282 20.485 14.907 1.00 83.88 348 GLU A CA 1
ATOM 2754 C C . GLU A 1 348 ? -3.808 19.239 15.620 1.00 83.88 348 GLU A C 1
ATOM 2756 O O . GLU A 1 348 ? -3.468 18.981 16.772 1.00 83.88 348 GLU A O 1
ATOM 2761 N N . ARG A 1 349 ? -4.634 18.452 14.920 1.00 84.12 349 ARG A N 1
ATOM 2762 C CA . ARG A 1 349 ? -5.167 17.182 15.420 1.00 84.12 349 ARG A CA 1
ATOM 2763 C C . ARG A 1 349 ? -4.287 16.043 14.932 1.00 84.12 349 ARG A C 1
ATOM 2765 O O . ARG A 1 349 ? -4.053 15.888 13.734 1.00 84.12 349 ARG A O 1
ATOM 2772 N N . TYR A 1 350 ? -3.814 15.236 15.869 1.00 86.94 350 TYR A N 1
ATOM 2773 C CA . TYR A 1 350 ? -2.963 14.088 15.608 1.00 86.94 350 TYR A CA 1
ATOM 2774 C C . TYR A 1 350 ? -3.228 12.999 16.653 1.00 86.94 350 TYR A C 1
ATOM 2776 O O . TYR A 1 350 ? -3.800 13.274 17.703 1.00 86.94 350 TYR A O 1
ATOM 2784 N N . PHE A 1 351 ? -2.803 11.771 16.361 1.00 85.75 351 PHE A N 1
ATOM 2785 C CA . PHE A 1 351 ? -2.937 10.634 17.271 1.00 85.75 351 PHE A CA 1
ATOM 2786 C C . PHE A 1 351 ? -1.630 10.399 18.036 1.00 85.75 351 PHE A C 1
ATOM 2788 O O . PHE A 1 351 ? -0.543 10.424 17.442 1.00 85.75 351 PHE A O 1
ATOM 2795 N N . GLU A 1 352 ? -1.715 10.139 19.339 1.00 84.25 352 GLU A N 1
ATOM 2796 C CA . GLU A 1 352 ? -0.559 9.797 20.169 1.00 84.25 352 GLU A CA 1
ATOM 2797 C C . GLU A 1 352 ? 0.004 8.415 19.792 1.00 84.25 352 GLU A C 1
ATOM 2799 O O . GLU A 1 352 ? 1.221 8.222 19.796 1.00 84.25 352 GLU A O 1
ATOM 2804 N N . SER A 1 353 ? -0.852 7.481 19.348 1.00 77.31 353 SER A N 1
ATOM 2805 C CA . SER A 1 353 ? -0.432 6.165 18.840 1.00 77.31 353 SER A CA 1
ATOM 2806 C C . SER A 1 353 ? -1.287 5.629 17.677 1.00 77.31 353 SER A C 1
ATOM 2808 O O . SER A 1 353 ? -2.359 6.146 17.354 1.00 77.31 353 SER A O 1
ATOM 2810 N N . VAL A 1 354 ? -0.826 4.547 17.036 1.00 68.56 354 VAL A N 1
ATOM 2811 C CA . VAL A 1 354 ? -1.578 3.868 15.962 1.00 68.56 354 VAL A CA 1
ATOM 2812 C C . VAL A 1 354 ? -2.829 3.163 16.509 1.00 68.56 354 VAL A C 1
ATOM 2814 O O . VAL A 1 354 ? -3.852 3.080 15.829 1.00 68.56 354 VAL A O 1
ATOM 2817 N N . GLU A 1 355 ? -2.794 2.703 17.757 1.00 68.88 355 GLU A N 1
ATOM 2818 C CA . GLU A 1 355 ? -3.941 2.127 18.463 1.00 68.88 355 GLU A CA 1
ATOM 2819 C C . GLU A 1 355 ? -5.025 3.175 18.742 1.00 68.88 355 GLU A C 1
ATOM 2821 O O . GLU A 1 355 ? -6.201 2.830 18.849 1.00 68.88 355 GLU A O 1
ATOM 2826 N N . GLU A 1 356 ? -4.665 4.453 18.858 1.00 74.50 356 GLU A N 1
ATOM 2827 C CA . GLU A 1 356 ? -5.631 5.546 18.964 1.00 74.50 356 GLU A CA 1
ATOM 2828 C C . GLU A 1 356 ? -6.306 5.829 17.615 1.00 74.50 356 GLU A C 1
ATOM 2830 O O . GLU A 1 356 ? -7.537 5.851 17.540 1.00 74.50 356 GLU A O 1
ATOM 2835 N N . LEU A 1 357 ? -5.527 5.899 16.530 1.00 70.69 357 LEU A N 1
ATOM 2836 C CA . LEU A 1 357 ? -6.046 5.959 15.157 1.00 70.69 357 LEU A CA 1
ATOM 2837 C C . LEU A 1 357 ? -7.029 4.800 14.873 1.00 70.69 357 LEU A C 1
ATOM 2839 O O . LEU A 1 357 ? -8.121 5.015 14.345 1.00 70.69 357 LEU A O 1
ATOM 2843 N N . ALA A 1 358 ? -6.690 3.582 15.313 1.00 64.00 358 ALA A N 1
ATOM 2844 C CA . ALA A 1 358 ? -7.547 2.395 15.229 1.00 64.00 358 ALA A CA 1
ATOM 2845 C C . ALA A 1 358 ? -8.891 2.544 15.965 1.00 64.00 358 ALA A C 1
ATOM 2847 O O . ALA A 1 358 ? -9.919 2.019 15.521 1.00 64.00 358 ALA A O 1
ATOM 2848 N N . LYS A 1 359 ? -8.887 3.221 17.123 1.00 64.44 359 LYS A N 1
ATOM 2849 C CA . LYS A 1 359 ? -10.098 3.501 17.906 1.00 64.44 359 LYS A CA 1
ATOM 2850 C C . LYS A 1 359 ? -10.949 4.563 17.217 1.00 64.44 359 LYS A C 1
ATOM 2852 O O . LYS A 1 359 ? -12.154 4.361 17.130 1.00 64.44 359 LYS A O 1
ATOM 2857 N N . HIS A 1 360 ? -10.343 5.628 16.691 1.00 62.75 360 HIS A N 1
ATOM 2858 C CA . HIS A 1 360 ? -11.053 6.726 16.029 1.00 62.75 360 HIS A CA 1
ATOM 2859 C C . HIS A 1 360 ? -11.770 6.301 14.733 1.00 62.75 360 HIS A C 1
ATOM 2861 O O . HIS A 1 360 ? -12.814 6.847 14.394 1.00 62.75 360 HIS A O 1
ATOM 2867 N N . ASP A 1 361 ? -11.292 5.268 14.026 1.00 56.28 361 ASP A N 1
ATOM 2868 C CA . ASP A 1 361 ? -12.048 4.690 12.903 1.00 56.28 361 ASP A CA 1
ATOM 2869 C C . ASP A 1 361 ? -13.390 4.057 13.341 1.00 56.28 361 ASP A C 1
ATOM 2871 O O . ASP A 1 361 ? -14.246 3.746 12.501 1.00 56.28 361 ASP A O 1
ATOM 2875 N N . LYS A 1 362 ? -13.592 3.741 14.629 1.00 53.09 362 LYS A N 1
ATOM 2876 C CA . LYS A 1 362 ? -14.887 3.256 15.139 1.00 53.09 362 LYS A CA 1
ATOM 2877 C C . LYS A 1 362 ? -15.827 4.455 15.276 1.00 53.09 362 LYS A C 1
ATOM 2879 O O . LYS A 1 362 ? -15.406 5.485 15.789 1.00 53.09 362 LYS A O 1
ATOM 2884 N N . PRO A 1 363 ? -17.100 4.336 14.863 1.00 40.41 363 PRO A N 1
ATOM 2885 C CA . PRO A 1 363 ? -18.038 5.421 15.077 1.00 40.41 363 PRO A CA 1
ATOM 2886 C C . PRO A 1 363 ? -18.206 5.589 16.586 1.00 40.41 363 PRO A C 1
ATOM 2888 O O . PRO A 1 363 ? -18.458 4.599 17.285 1.00 40.41 363 PRO A O 1
ATOM 2891 N N . VAL A 1 364 ? -18.092 6.823 17.079 1.00 39.06 364 VAL A N 1
ATOM 2892 C CA . VAL A 1 364 ? -18.598 7.143 18.412 1.00 39.06 364 VAL A CA 1
ATOM 2893 C C . VAL A 1 364 ? -20.070 6.763 18.387 1.00 39.06 364 VAL A C 1
ATOM 2895 O O . VAL A 1 364 ? -20.838 7.254 17.559 1.00 39.06 364 VAL A O 1
ATOM 2898 N N . CYS A 1 365 ? -20.459 5.825 19.245 1.00 32.50 365 CYS A N 1
ATOM 2899 C CA . CYS A 1 365 ? -21.864 5.528 19.437 1.00 32.50 365 CYS A CA 1
ATOM 2900 C C . CYS A 1 365 ? -22.424 6.664 20.287 1.00 32.50 365 CYS A C 1
ATOM 2902 O O . CYS A 1 365 ? -22.563 6.520 21.499 1.00 32.50 365 CYS A O 1
ATOM 2904 N N . THR A 1 366 ? -22.693 7.809 19.654 1.00 34.97 366 THR A N 1
ATOM 2905 C CA . THR A 1 366 ? -23.555 8.827 20.236 1.00 34.97 366 THR A CA 1
ATOM 2906 C C . THR A 1 366 ? -24.904 8.159 20.429 1.00 34.97 366 THR A C 1
ATOM 2908 O O . THR A 1 366 ? -25.703 8.005 19.504 1.00 34.97 366 THR A O 1
ATOM 2911 N N . ALA A 1 367 ? -25.135 7.675 21.650 1.00 33.91 367 ALA A N 1
ATOM 2912 C CA . ALA A 1 367 ? -26.477 7.392 22.096 1.00 33.91 367 ALA A CA 1
ATOM 2913 C C . ALA A 1 367 ? -27.239 8.696 21.877 1.00 33.91 367 ALA A C 1
ATOM 2915 O O . ALA A 1 367 ? -26.931 9.705 22.515 1.00 33.91 367 ALA A O 1
ATOM 2916 N N . ARG A 1 368 ? -28.179 8.700 20.924 1.00 35.44 368 ARG A N 1
ATOM 2917 C CA . ARG A 1 368 ? -29.169 9.767 20.862 1.00 35.44 368 ARG A CA 1
ATOM 2918 C C . ARG A 1 368 ? -29.835 9.745 22.231 1.00 35.44 368 ARG A C 1
ATOM 2920 O O . ARG A 1 368 ? -30.620 8.836 22.500 1.00 35.44 368 ARG A O 1
ATOM 2927 N N . ARG A 1 369 ? -29.502 10.710 23.097 1.00 37.78 369 ARG A N 1
ATOM 2928 C CA . ARG A 1 369 ? -30.413 11.085 24.176 1.00 37.78 369 ARG A CA 1
ATOM 2929 C C . ARG A 1 369 ? -31.751 11.278 23.473 1.00 37.78 369 ARG A C 1
ATOM 2931 O O . ARG A 1 369 ? -31.813 12.038 22.504 1.00 37.78 369 ARG A O 1
ATOM 2938 N N . LYS A 1 370 ? -32.780 10.532 23.890 1.00 29.34 370 LYS A N 1
ATOM 2939 C CA . LYS A 1 370 ? -34.144 10.911 23.525 1.00 29.34 370 LYS A CA 1
ATOM 2940 C C . LYS A 1 370 ? -34.257 12.399 23.886 1.00 29.34 370 LYS A C 1
ATOM 2942 O O . LYS A 1 370 ? -33.831 12.737 24.996 1.00 29.34 370 LYS A O 1
ATOM 2947 N N . PRO A 1 371 ? -34.752 13.279 22.998 1.00 32.84 371 PRO A N 1
ATOM 2948 C CA . PRO A 1 371 ? -35.227 14.563 23.484 1.00 32.84 371 PRO A CA 1
ATOM 2949 C C . PRO A 1 371 ? -36.218 14.259 24.611 1.00 32.84 371 PRO A C 1
ATOM 2951 O O . PRO A 1 371 ? -36.977 13.286 24.511 1.00 32.84 371 PRO A O 1
ATOM 2954 N N . ALA A 1 372 ? -36.148 15.018 25.704 1.00 38.97 372 ALA A N 1
ATOM 2955 C CA . ALA A 1 372 ? -37.237 15.001 26.664 1.00 38.97 372 ALA A CA 1
ATOM 2956 C C . ALA A 1 372 ? -38.491 15.364 25.865 1.00 38.97 372 ALA A C 1
ATOM 2958 O O . ALA A 1 372 ? -38.491 16.374 25.165 1.00 38.97 372 ALA A O 1
ATOM 2959 N N . GLY A 1 373 ? -39.477 14.469 25.849 1.00 33.06 373 GLY A N 1
ATOM 2960 C CA . GLY A 1 373 ? -40.756 14.802 25.248 1.00 33.06 373 GLY A CA 1
ATOM 2961 C C . GLY A 1 373 ? -41.408 15.822 26.158 1.00 33.06 373 GLY A C 1
ATOM 2962 O O . GLY A 1 373 ? -41.574 15.530 27.342 1.00 33.06 373 GLY A O 1
ATOM 2963 N N . ASP A 1 374 ? -41.737 16.989 25.614 1.00 36.00 374 ASP A N 1
ATOM 2964 C CA . ASP A 1 374 ? -42.675 17.892 26.265 1.00 36.00 374 ASP A CA 1
ATOM 2965 C C . ASP A 1 374 ? -43.966 17.118 26.559 1.00 36.00 374 ASP A C 1
ATOM 2967 O O . ASP A 1 374 ? -44.407 16.309 25.737 1.00 36.00 374 ASP A O 1
ATOM 2971 N N . ASP A 1 375 ? -44.528 17.337 27.744 1.00 36.25 375 ASP A N 1
ATOM 2972 C CA . ASP A 1 375 ? -45.770 16.728 28.218 1.00 36.25 375 ASP A CA 1
ATOM 2973 C C . ASP A 1 375 ? -46.939 17.701 27.991 1.00 36.25 375 ASP A C 1
ATOM 2975 O O . ASP A 1 375 ? -46.981 18.752 28.638 1.00 36.25 375 ASP A O 1
ATOM 2979 N N . PRO A 1 376 ? -47.894 17.401 27.089 1.00 38.03 376 PRO A N 1
ATOM 2980 C CA . PRO A 1 376 ? -49.073 18.218 26.882 1.00 38.03 376 PRO A CA 1
ATOM 2981 C C . PRO A 1 376 ? -50.346 17.386 27.095 1.00 38.03 376 PRO A C 1
ATOM 2983 O O . PRO A 1 376 ? -50.881 16.798 26.153 1.00 38.03 376 PRO A O 1
ATOM 2986 N N . GLY A 1 377 ? -50.894 17.373 28.313 1.00 30.80 377 GLY A N 1
ATOM 2987 C CA . GLY A 1 377 ? -52.260 16.870 28.502 1.00 30.80 377 GLY A CA 1
ATOM 2988 C C . GLY A 1 377 ? -52.619 16.399 29.902 1.00 30.80 377 GLY A C 1
ATOM 2989 O O . GLY A 1 377 ? -52.767 15.202 30.139 1.00 30.80 377 GLY A O 1
ATOM 2990 N N . GLY A 1 378 ? -52.881 17.333 30.817 1.00 34.34 378 GLY A N 1
ATOM 2991 C CA . GLY A 1 378 ? -53.417 16.984 32.132 1.00 34.34 378 GLY A CA 1
ATOM 2992 C C . GLY A 1 378 ? -54.776 16.268 32.055 1.00 34.34 378 GLY A C 1
ATOM 2993 O O . GLY A 1 378 ? -55.672 16.666 31.304 1.00 34.34 378 GLY A O 1
ATOM 2994 N N . ARG A 1 379 ? -54.981 15.252 32.905 1.00 32.94 379 ARG A N 1
ATOM 2995 C CA . ARG A 1 379 ? -56.317 14.698 33.177 1.00 32.94 379 ARG A CA 1
ATOM 2996 C C . ARG A 1 379 ? -56.505 14.326 34.652 1.00 32.94 379 ARG A C 1
ATOM 2998 O O . ARG A 1 379 ? -56.100 13.268 35.105 1.00 32.94 379 ARG A O 1
ATOM 3005 N N . ARG A 1 380 ? -57.153 15.261 35.358 1.00 31.80 380 ARG A N 1
ATOM 3006 C CA . ARG A 1 380 ? -57.987 15.137 36.573 1.00 31.80 380 ARG A CA 1
ATOM 3007 C C . ARG A 1 380 ? -57.801 13.873 37.435 1.00 31.80 380 ARG A C 1
ATOM 3009 O O . ARG A 1 380 ? -58.300 12.802 37.102 1.00 31.80 380 ARG A O 1
ATOM 3016 N N . LEU A 1 381 ? -57.257 14.081 38.634 1.00 32.34 381 LEU A N 1
ATOM 3017 C CA . LEU A 1 381 ? -57.397 13.175 39.778 1.00 32.34 381 LEU A CA 1
ATOM 3018 C C . LEU A 1 381 ? -58.880 12.915 40.121 1.00 32.34 381 LEU A C 1
ATOM 3020 O O . LEU A 1 381 ? -59.690 13.844 40.154 1.00 32.34 381 LEU A O 1
ATOM 3024 N N . ARG A 1 382 ? -59.207 11.667 40.476 1.00 30.41 382 ARG A N 1
ATOM 3025 C CA . ARG A 1 382 ? -60.335 11.305 41.355 1.00 30.41 382 ARG A CA 1
ATOM 3026 C C . ARG A 1 382 ? -59.800 10.386 42.474 1.00 30.41 382 ARG A C 1
ATOM 3028 O O . ARG A 1 382 ? -58.970 9.535 42.164 1.00 30.41 382 ARG A O 1
ATOM 3035 N N . PRO A 1 383 ? -60.212 10.562 43.744 1.00 42.75 383 PRO A N 1
ATOM 3036 C CA . PRO A 1 383 ? -59.677 9.810 44.890 1.00 42.75 383 PRO A CA 1
ATOM 3037 C C . PRO A 1 383 ? -60.541 8.589 45.278 1.00 42.75 383 PRO A C 1
ATOM 3039 O O . PRO A 1 383 ? -61.612 8.409 44.701 1.00 42.75 383 PRO A O 1
ATOM 3042 N N . ARG A 1 384 ? -60.118 7.882 46.355 1.00 28.48 384 ARG A N 1
ATOM 3043 C CA . ARG A 1 384 ? -60.750 6.735 47.078 1.00 28.48 384 ARG A CA 1
ATOM 3044 C C . ARG A 1 384 ? -60.436 5.341 46.491 1.00 28.48 384 ARG A C 1
ATOM 3046 O O . ARG A 1 384 ? -60.386 5.216 45.278 1.00 28.48 384 ARG A O 1
ATOM 3053 N N . LEU A 1 385 ? -60.203 4.260 47.259 1.00 28.88 385 LEU A N 1
ATOM 3054 C CA . LEU A 1 385 ? -60.217 3.960 48.718 1.00 28.88 385 LEU A CA 1
ATOM 3055 C C . LEU A 1 385 ? -59.235 2.784 49.015 1.00 28.88 385 LEU A C 1
ATOM 3057 O O . LEU A 1 385 ? -58.848 2.073 48.093 1.00 28.88 385 LEU A O 1
ATOM 3061 N N . GLY A 1 386 ? -58.896 2.531 50.287 1.00 25.14 386 GLY A N 1
ATOM 3062 C CA . GLY A 1 386 ? -58.445 1.212 50.805 1.00 25.14 386 GLY A CA 1
ATOM 3063 C C . GLY A 1 386 ? -59.329 0.806 52.006 1.00 25.14 386 GLY A C 1
ATOM 3064 O O . GLY A 1 386 ? -60.344 1.486 52.188 1.00 25.14 386 GLY A O 1
ATOM 3065 N N . PRO A 1 387 ? -58.970 -0.157 52.893 1.00 53.47 387 PRO A N 1
ATOM 3066 C CA . PRO A 1 387 ? -57.902 -1.182 52.857 1.00 53.47 387 PRO A CA 1
ATOM 3067 C C . PRO A 1 387 ? -58.357 -2.613 53.322 1.00 53.47 387 PRO A C 1
ATOM 3069 O O . PRO A 1 387 ? -59.483 -2.781 53.774 1.00 53.47 387 PRO A O 1
ATOM 3072 N N . ALA A 1 388 ? -57.461 -3.620 53.295 1.00 29.52 388 ALA A N 1
ATOM 3073 C CA . ALA A 1 388 ? -57.454 -4.875 54.106 1.00 29.52 388 ALA A CA 1
ATOM 3074 C C . ALA A 1 388 ? -56.103 -5.605 53.846 1.00 29.52 388 ALA A C 1
ATOM 3076 O O . ALA A 1 388 ? -55.706 -5.653 52.686 1.00 29.52 388 ALA A O 1
ATOM 3077 N N . GLN A 1 389 ? -55.223 -6.010 54.781 1.00 29.92 389 GLN A N 1
ATOM 3078 C CA . GLN A 1 389 ? -55.249 -6.800 56.042 1.00 29.92 389 GLN A CA 1
ATOM 3079 C C . GLN A 1 389 ? -54.782 -8.275 55.875 1.00 29.92 389 GLN A C 1
ATOM 3081 O O . GLN A 1 389 ? -55.201 -8.953 54.945 1.00 29.92 389 GLN A O 1
ATOM 3086 N N . GLY A 1 390 ? -53.916 -8.737 56.802 1.00 27.12 390 GLY A N 1
ATOM 3087 C CA . GLY A 1 390 ? -53.234 -10.058 56.860 1.00 27.12 390 GLY A CA 1
ATOM 3088 C C . GLY A 1 390 ? -51.691 -9.911 56.845 1.00 27.12 390 GLY A C 1
ATOM 3089 O O . GLY A 1 390 ? -51.165 -9.558 55.797 1.00 27.12 390 GLY A O 1
ATOM 3090 N N . LEU A 1 391 ? -50.889 -9.969 57.932 1.00 28.45 391 LEU A N 1
ATOM 3091 C CA . LEU A 1 391 ? -50.680 -11.014 58.979 1.00 28.45 391 LEU A CA 1
ATOM 3092 C C . LEU A 1 391 ? -50.359 -12.397 58.350 1.00 28.45 391 LEU A C 1
ATOM 3094 O O . LEU A 1 391 ? -51.117 -12.794 57.477 1.00 28.45 391 LEU A O 1
ATOM 3098 N N . LEU A 1 392 ? -49.343 -13.223 58.681 1.00 28.08 392 LEU A N 1
ATOM 3099 C CA . LEU A 1 392 ? -48.192 -13.314 59.633 1.00 28.08 392 LEU A CA 1
ATOM 3100 C C . LEU A 1 392 ? -47.193 -14.381 59.042 1.00 28.08 392 LEU A C 1
ATOM 3102 O O . LEU A 1 392 ? -47.606 -15.095 58.132 1.00 28.08 392 LEU A O 1
ATOM 3106 N N . SER A 1 393 ? -45.923 -14.626 59.434 1.00 27.23 393 SER A N 1
ATOM 3107 C CA . SER A 1 393 ? -44.949 -14.028 60.383 1.00 27.23 393 SER A CA 1
ATOM 3108 C C . SER A 1 393 ? -43.487 -14.513 60.112 1.00 27.23 393 SER A C 1
ATOM 3110 O O . SER A 1 393 ? -43.202 -15.162 59.110 1.00 27.23 393 SER A O 1
ATOM 3112 N N . GLU A 1 394 ? -42.581 -14.171 61.036 1.00 27.34 394 GLU A N 1
ATOM 3113 C CA . GLU A 1 394 ? -41.180 -14.583 61.307 1.00 27.34 394 GLU A CA 1
ATOM 3114 C C . GLU A 1 394 ? -40.966 -16.120 61.386 1.00 27.34 394 GLU A C 1
ATOM 3116 O O . GLU A 1 394 ? -41.912 -16.844 61.682 1.00 27.34 394 GLU A O 1
ATOM 3121 N N . GLY A 1 395 ? -39.810 -16.720 61.057 1.00 25.98 395 GLY A N 1
ATOM 3122 C CA . GLY A 1 395 ? -38.458 -16.685 61.671 1.00 25.98 395 GLY A CA 1
ATOM 3123 C C . GLY A 1 395 ? -37.751 -18.033 61.323 1.00 25.98 395 GLY A C 1
ATOM 3124 O O . GLY A 1 395 ? -38.374 -18.869 60.676 1.00 25.98 395 GLY A O 1
ATOM 3125 N N . THR A 1 396 ? -36.491 -18.380 61.630 1.00 26.95 396 THR A N 1
ATOM 3126 C CA . THR A 1 396 ? -35.415 -17.775 62.441 1.00 26.95 396 THR A CA 1
ATOM 3127 C C . THR A 1 396 ? -34.053 -18.358 61.976 1.00 26.95 396 THR A C 1
ATOM 3129 O O . THR A 1 396 ? -33.999 -19.446 61.407 1.00 26.95 396 THR A O 1
ATOM 3132 N N . SER A 1 397 ? -32.944 -17.650 62.220 1.00 25.25 397 SER A N 1
ATOM 3133 C CA . SER A 1 397 ? -31.539 -18.120 62.060 1.00 25.25 397 SER A CA 1
ATOM 3134 C C . SER A 1 397 ? -31.046 -18.812 63.365 1.00 25.25 397 SER A C 1
ATOM 3136 O O . SER A 1 397 ? -31.876 -18.989 64.256 1.00 25.25 397 SER A O 1
ATOM 3138 N N . PRO A 1 398 ? -29.737 -19.029 63.651 1.00 48.03 398 PRO A N 1
ATOM 3139 C CA . PRO A 1 398 ? -28.575 -19.494 62.858 1.00 48.03 398 PRO A CA 1
ATOM 3140 C C . PRO A 1 398 ? -27.773 -20.629 63.577 1.00 48.03 398 PRO A C 1
ATOM 3142 O O . PRO A 1 398 ? -27.969 -20.849 64.767 1.00 48.03 398 PRO A O 1
ATOM 3145 N N . VAL A 1 399 ? -26.747 -21.243 62.951 1.00 28.39 399 VAL A N 1
ATOM 3146 C CA . VAL A 1 399 ? -25.595 -21.853 63.685 1.00 28.39 399 VAL A CA 1
ATOM 3147 C C . VAL A 1 399 ? -24.273 -21.667 62.911 1.00 28.39 399 VAL A C 1
ATOM 3149 O O . VAL A 1 399 ? -24.250 -21.664 61.682 1.00 28.39 399 VAL A O 1
ATOM 3152 N N . SER A 1 400 ? -23.173 -21.480 63.645 1.00 26.23 400 SER A N 1
ATOM 3153 C CA . SER A 1 400 ? -21.788 -21.276 63.186 1.00 26.23 400 SER A CA 1
ATOM 3154 C C . SER A 1 400 ? -20.941 -22.563 63.221 1.00 26.23 400 SER A C 1
ATOM 3156 O O . SER A 1 400 ? -21.379 -23.566 63.771 1.00 26.23 400 SER A O 1
ATOM 3158 N N . THR A 1 401 ? -19.697 -22.529 62.707 1.00 27.64 401 THR A N 1
ATOM 3159 C CA . THR A 1 401 ? -18.478 -23.112 63.342 1.00 27.64 401 THR A CA 1
ATOM 3160 C C . THR A 1 401 ? -17.209 -22.778 62.526 1.00 27.64 401 THR A C 1
ATOM 3162 O O . THR A 1 401 ? -17.280 -22.445 61.345 1.00 27.64 401 THR A O 1
ATOM 3165 N N . GLN A 1 402 ? -16.051 -22.765 63.196 1.00 26.91 402 GLN A N 1
ATOM 3166 C CA . GLN A 1 402 ? -14.766 -22.197 62.759 1.00 26.91 402 GLN A CA 1
ATOM 3167 C C . GLN A 1 402 ? -13.786 -23.188 62.082 1.00 26.91 402 GLN A C 1
ATOM 3169 O O . GLN A 1 402 ? -13.892 -24.396 62.239 1.00 26.91 402 GLN A O 1
ATOM 3174 N N . MET A 1 403 ? -12.734 -22.607 61.477 1.00 25.61 403 MET A N 1
ATOM 3175 C CA . MET A 1 403 ? -11.334 -23.090 61.418 1.00 25.61 403 MET A CA 1
ATOM 3176 C C . MET A 1 403 ? -10.993 -24.470 60.812 1.00 25.61 403 MET A C 1
ATOM 3178 O O . MET A 1 403 ? -11.243 -25.513 61.405 1.00 25.61 403 MET A O 1
ATOM 3182 N N . ARG A 1 404 ? -10.082 -24.454 59.823 1.00 26.89 404 ARG A N 1
ATOM 3183 C CA . ARG A 1 404 ? -8.650 -24.765 60.062 1.00 26.89 404 ARG A CA 1
ATOM 3184 C C . ARG A 1 404 ? -7.764 -24.360 58.881 1.00 26.89 404 ARG A C 1
ATOM 3186 O O . ARG A 1 404 ? -8.189 -24.381 57.733 1.00 26.89 404 ARG A O 1
ATOM 3193 N N . ALA A 1 405 ? -6.515 -24.018 59.189 1.00 27.47 405 ALA A N 1
ATOM 3194 C CA . ALA A 1 405 ? -5.443 -23.886 58.211 1.00 27.47 405 ALA A CA 1
ATOM 3195 C C . ALA A 1 405 ? -4.594 -25.164 58.193 1.00 27.47 405 ALA A C 1
ATOM 3197 O O . ALA A 1 405 ? -4.300 -25.719 59.251 1.00 27.47 405 ALA A O 1
ATOM 3198 N N . THR A 1 406 ? -4.123 -25.562 57.013 1.00 30.11 406 THR A N 1
ATOM 3199 C CA . THR A 1 406 ? -2.940 -26.417 56.842 1.00 30.11 406 THR A CA 1
ATOM 3200 C C . THR A 1 406 ? -2.196 -25.956 55.598 1.00 30.11 406 THR A C 1
ATOM 3202 O O . THR A 1 406 ? -2.788 -25.864 54.524 1.00 30.11 406 THR A O 1
ATOM 3205 N N . GLY A 1 407 ? -0.906 -25.663 55.738 1.00 24.00 407 GLY A N 1
ATOM 3206 C CA . GLY A 1 407 ? -0.009 -25.483 54.601 1.00 24.00 407 GLY A CA 1
ATOM 3207 C C . GLY A 1 407 ? 0.705 -26.789 54.265 1.00 24.00 407 GLY A C 1
ATOM 3208 O O . GLY A 1 407 ? 0.900 -27.635 55.135 1.00 24.00 407 GLY A O 1
ATOM 3209 N N . SER A 1 408 ? 1.161 -26.922 53.023 1.00 28.88 408 SER A N 1
ATOM 3210 C CA . SER A 1 408 ? 2.159 -27.924 52.646 1.00 28.88 408 SER A CA 1
ATOM 3211 C C . SER A 1 408 ? 3.155 -27.308 51.668 1.00 28.88 408 SER A C 1
ATOM 3213 O O . SER A 1 408 ? 2.838 -27.080 50.499 1.00 28.88 408 SER A O 1
ATOM 3215 N N . HIS A 1 409 ? 4.374 -27.049 52.140 1.00 26.55 409 HIS A N 1
ATOM 3216 C CA . HIS A 1 409 ? 5.515 -26.908 51.245 1.00 26.55 409 HIS A CA 1
ATOM 3217 C C . HIS A 1 409 ? 5.783 -28.252 50.564 1.00 26.55 409 HIS A C 1
ATOM 3219 O O . HIS A 1 409 ? 5.790 -29.284 51.231 1.00 26.55 409 HIS A O 1
ATOM 3225 N N . PHE A 1 410 ? 6.135 -28.227 49.279 1.00 26.14 410 PHE A N 1
ATOM 3226 C CA . PHE A 1 410 ? 7.076 -29.209 48.755 1.00 26.14 410 PHE A CA 1
ATOM 3227 C C . PHE A 1 410 ? 8.075 -28.532 47.818 1.00 26.14 410 PHE A C 1
ATOM 3229 O O . PHE A 1 410 ? 7.720 -27.705 46.979 1.00 26.14 410 PHE A O 1
ATOM 3236 N N . THR A 1 411 ? 9.346 -28.845 48.029 1.00 27.55 411 THR A N 1
ATOM 3237 C CA . THR A 1 411 ? 10.504 -28.343 47.288 1.00 27.55 411 THR A CA 1
ATOM 3238 C C . THR A 1 411 ? 10.930 -29.382 46.249 1.00 27.55 411 THR A C 1
ATOM 3240 O O . THR A 1 411 ? 10.665 -30.570 46.427 1.00 27.55 411 THR A O 1
ATOM 3243 N N . GLY A 1 412 ? 11.627 -28.992 45.172 1.00 25.58 412 GLY A N 1
ATOM 3244 C CA . GLY A 1 412 ? 12.226 -30.018 44.306 1.00 25.58 412 GLY A CA 1
ATOM 3245 C C . GLY A 1 412 ? 12.714 -29.618 42.914 1.00 25.58 412 GLY A C 1
ATOM 3246 O O . GLY A 1 412 ? 11.995 -29.781 41.941 1.00 25.58 412 GLY A O 1
ATOM 3247 N N . LYS A 1 413 ? 14.003 -29.270 42.840 1.00 26.92 413 LYS A N 1
ATOM 3248 C CA . LYS A 1 413 ? 14.951 -29.642 41.766 1.00 26.92 413 LYS A CA 1
ATOM 3249 C C . LYS A 1 413 ? 14.689 -29.177 40.319 1.00 26.92 413 LYS A C 1
ATOM 3251 O O . LYS A 1 413 ? 14.047 -29.827 39.504 1.00 26.92 413 LYS A O 1
ATOM 3256 N N . SER A 1 414 ? 15.420 -28.115 39.988 1.00 25.48 414 SER A N 1
ATOM 3257 C CA . SER A 1 414 ? 16.285 -27.998 38.802 1.00 25.48 414 SER A CA 1
ATOM 3258 C C . SER A 1 414 ? 16.515 -29.270 37.958 1.00 25.48 414 SER A C 1
ATOM 3260 O O . SER A 1 414 ? 17.087 -30.247 38.447 1.00 25.48 414 SER A O 1
ATOM 3262 N N . GLY A 1 415 ? 16.233 -29.173 36.655 1.00 26.58 415 GLY A N 1
ATOM 3263 C CA . GLY A 1 415 ? 16.781 -30.030 35.597 1.00 26.58 415 GLY A CA 1
ATOM 3264 C C . GLY A 1 415 ? 17.443 -29.161 34.522 1.00 26.58 415 GLY A C 1
ATOM 3265 O O . GLY A 1 415 ? 16.864 -28.163 34.096 1.00 26.58 415 GLY A O 1
ATOM 3266 N N . LEU A 1 416 ? 18.674 -29.497 34.134 1.00 25.09 416 LEU A N 1
ATOM 3267 C CA . LEU A 1 416 ? 19.563 -28.689 33.287 1.00 25.09 416 LEU A CA 1
ATOM 3268 C C . LEU A 1 416 ? 19.819 -29.367 31.925 1.00 25.09 416 LEU A C 1
ATOM 3270 O O . LEU A 1 416 ? 19.920 -30.589 31.886 1.00 25.09 416 LEU A O 1
ATOM 3274 N N . ILE A 1 417 ? 20.095 -28.546 30.889 1.00 26.00 417 ILE A N 1
ATOM 3275 C CA . ILE A 1 417 ? 20.884 -28.874 29.664 1.00 26.00 417 ILE A CA 1
ATOM 3276 C C . ILE A 1 417 ? 20.158 -29.766 28.608 1.00 26.00 417 ILE A C 1
ATOM 3278 O O . ILE A 1 417 ? 19.296 -30.552 28.993 1.00 26.00 417 ILE A O 1
ATOM 3282 N N . PRO A 1 418 ? 20.456 -29.682 27.277 1.00 31.19 418 PRO A N 1
ATOM 3283 C CA . PRO A 1 418 ? 21.456 -28.857 26.564 1.00 31.19 418 PRO A CA 1
ATOM 3284 C C . PRO A 1 418 ? 20.928 -27.887 25.475 1.00 31.19 418 PRO A C 1
ATOM 3286 O O . PRO A 1 418 ? 19.902 -28.109 24.835 1.00 31.19 418 PRO A O 1
ATOM 3289 N N . GLU A 1 419 ? 21.751 -26.882 25.145 1.00 25.50 419 GLU A N 1
ATOM 3290 C CA . GLU A 1 419 ? 21.771 -26.257 23.809 1.00 25.50 419 GLU A CA 1
ATOM 3291 C C . GLU A 1 419 ? 22.447 -27.171 22.762 1.00 25.50 419 GLU A C 1
ATOM 3293 O O . GLU A 1 419 ? 23.453 -27.816 23.077 1.00 25.50 419 GLU A O 1
ATOM 3298 N N . PRO A 1 420 ? 22.028 -27.147 21.483 1.00 28.50 420 PRO A N 1
ATOM 3299 C CA . PRO A 1 420 ? 22.827 -27.687 20.388 1.00 28.50 420 PRO A CA 1
ATOM 3300 C C . PRO A 1 420 ? 23.892 -26.676 19.922 1.00 28.50 420 PRO A C 1
ATOM 3302 O O . PRO A 1 420 ? 23.584 -25.665 19.286 1.00 28.50 420 PRO A O 1
ATOM 3305 N N . ARG A 1 421 ? 25.171 -26.973 20.193 1.00 25.55 421 ARG A N 1
ATOM 3306 C CA . ARG A 1 421 ? 26.313 -26.234 19.622 1.00 25.55 421 ARG A CA 1
ATOM 3307 C C . ARG A 1 421 ? 26.423 -26.424 18.103 1.00 25.55 421 ARG A C 1
ATOM 3309 O O . ARG A 1 421 ? 26.036 -27.444 17.538 1.00 25.55 421 ARG A O 1
ATOM 3316 N N . SER A 1 422 ? 27.007 -25.421 17.457 1.00 26.88 422 SER A N 1
ATOM 3317 C CA . SER A 1 422 ? 27.229 -25.321 16.015 1.00 26.88 422 SER A CA 1
ATOM 3318 C C . SER A 1 422 ? 28.324 -26.254 15.469 1.00 26.88 422 SER A C 1
ATOM 3320 O O . SER A 1 422 ? 29.247 -26.657 16.177 1.00 26.88 422 SER A O 1
ATOM 3322 N N . ARG A 1 423 ? 28.285 -26.499 14.150 1.00 26.67 423 ARG A N 1
ATOM 3323 C CA . ARG A 1 423 ? 29.476 -26.800 13.335 1.00 26.67 423 ARG A CA 1
ATOM 3324 C C . ARG A 1 423 ? 29.560 -25.835 12.137 1.00 26.67 423 ARG A C 1
ATOM 3326 O O . ARG A 1 423 ? 28.517 -25.359 11.687 1.00 26.67 423 ARG A O 1
ATOM 3333 N N . PRO A 1 424 ? 30.772 -25.483 11.667 1.00 27.25 424 PRO A N 1
ATOM 3334 C CA . PRO A 1 424 ? 30.983 -24.359 10.754 1.00 27.25 424 PRO A CA 1
ATOM 3335 C C . PRO A 1 424 ? 30.985 -24.771 9.275 1.00 27.25 424 PRO A C 1
ATOM 3337 O O . PRO A 1 424 ? 31.336 -25.899 8.941 1.00 27.25 424 PRO A O 1
ATOM 3340 N N . ALA A 1 425 ? 30.701 -23.817 8.382 1.00 26.67 425 ALA A N 1
ATOM 3341 C CA . ALA A 1 425 ? 30.907 -23.972 6.943 1.00 26.67 425 ALA A CA 1
ATOM 3342 C C . ALA A 1 425 ? 31.592 -22.733 6.332 1.00 26.67 425 ALA A C 1
ATOM 3344 O O . ALA A 1 425 ? 31.056 -21.629 6.373 1.00 26.67 425 ALA A O 1
ATOM 3345 N N . SER A 1 426 ? 32.788 -22.969 5.778 1.00 25.95 426 SER A N 1
ATOM 3346 C CA . SER A 1 426 ? 33.474 -22.227 4.703 1.00 25.95 426 SER A CA 1
ATOM 3347 C C . SER A 1 426 ? 33.425 -20.688 4.680 1.00 25.95 426 SER A C 1
ATOM 3349 O O . SER A 1 426 ? 32.450 -20.070 4.253 1.00 25.95 426 SER A O 1
ATOM 3351 N N . LYS A 1 427 ? 34.586 -20.074 4.948 1.00 23.58 427 LYS A N 1
ATOM 3352 C CA . LYS A 1 427 ? 34.925 -18.732 4.449 1.00 23.58 427 LYS A CA 1
ATOM 3353 C C . LYS A 1 427 ? 34.976 -18.747 2.912 1.00 23.58 427 LYS A C 1
ATOM 3355 O O . LYS A 1 427 ? 35.696 -19.559 2.343 1.00 23.58 427 LYS A O 1
ATOM 3360 N N . SER A 1 428 ? 34.347 -17.773 2.261 1.00 27.31 428 SER A N 1
ATOM 3361 C CA . SER A 1 428 ? 34.745 -17.304 0.926 1.00 27.31 428 SER A CA 1
ATOM 3362 C C . SER A 1 428 ? 34.721 -15.779 0.939 1.00 27.31 428 SER A C 1
ATOM 3364 O O . SER A 1 428 ? 33.673 -15.180 1.187 1.00 27.31 428 SER A O 1
ATOM 3366 N N . GLY A 1 429 ? 35.880 -15.150 0.758 1.00 22.91 429 GLY A N 1
ATOM 3367 C CA . GLY A 1 429 ? 36.015 -13.699 0.858 1.00 22.91 429 GLY A CA 1
ATOM 3368 C C . GLY A 1 429 ? 35.602 -12.984 -0.425 1.00 22.91 429 GLY A C 1
ATOM 3369 O O . GLY A 1 429 ? 35.935 -13.431 -1.517 1.00 22.91 429 GLY A O 1
ATOM 3370 N N . TYR A 1 430 ? 34.953 -11.830 -0.279 1.00 24.67 430 TYR A N 1
ATOM 3371 C CA . TYR A 1 430 ? 34.952 -10.783 -1.297 1.00 24.67 430 TYR A CA 1
ATOM 3372 C C . TYR A 1 430 ? 35.296 -9.454 -0.632 1.00 24.67 430 TYR A C 1
ATOM 3374 O O . TYR A 1 430 ? 34.689 -9.074 0.370 1.00 24.67 430 TYR A O 1
ATOM 3382 N N . GLY A 1 431 ? 36.328 -8.799 -1.162 1.00 23.72 431 GLY A N 1
ATOM 3383 C CA . GLY A 1 431 ? 36.937 -7.618 -0.563 1.00 23.72 431 GLY A CA 1
ATOM 3384 C C . GLY A 1 431 ? 36.036 -6.387 -0.592 1.00 23.72 431 GLY A C 1
ATOM 3385 O O . GLY A 1 431 ? 35.285 -6.144 -1.538 1.00 23.72 431 GLY A O 1
ATOM 3386 N N . SER A 1 432 ? 36.158 -5.576 0.452 1.00 22.17 432 SER A N 1
ATOM 3387 C CA . SER A 1 432 ? 35.594 -4.236 0.523 1.00 22.17 432 SER A CA 1
ATOM 3388 C C . SER A 1 432 ? 36.374 -3.275 -0.377 1.00 22.17 432 SER A C 1
ATOM 3390 O O . SER A 1 432 ? 37.465 -2.845 -0.008 1.00 22.17 432 SER A O 1
ATOM 3392 N N . HIS A 1 433 ? 35.792 -2.870 -1.507 1.00 24.38 433 HIS A N 1
ATOM 3393 C CA . HIS A 1 433 ? 36.218 -1.650 -2.193 1.00 24.38 433 HIS A CA 1
ATOM 3394 C C . HIS A 1 433 ? 35.315 -0.483 -1.800 1.00 24.38 433 HIS A C 1
ATOM 3396 O O . HIS A 1 433 ? 34.125 -0.440 -2.117 1.00 24.38 433 HIS A O 1
ATOM 3402 N N . SER A 1 434 ? 35.911 0.473 -1.095 1.00 23.53 434 SER A N 1
ATOM 3403 C CA . SER A 1 434 ? 35.371 1.807 -0.877 1.00 23.53 434 SER A CA 1
ATOM 3404 C C . SER A 1 434 ? 35.292 2.557 -2.210 1.00 23.53 434 SER A C 1
ATOM 3406 O O . SER A 1 434 ? 36.302 2.788 -2.868 1.00 23.53 434 SER A O 1
ATOM 3408 N N . ALA A 1 435 ? 34.089 2.981 -2.591 1.00 24.50 435 ALA A N 1
ATOM 3409 C CA . ALA A 1 435 ? 33.879 3.965 -3.647 1.00 24.50 435 ALA A CA 1
ATOM 3410 C C . ALA A 1 435 ? 33.223 5.205 -3.031 1.00 24.50 435 ALA A C 1
ATOM 3412 O O . ALA A 1 435 ? 32.263 5.097 -2.262 1.00 24.50 435 ALA A O 1
ATOM 3413 N N . SER A 1 436 ? 33.781 6.376 -3.325 1.00 22.44 436 SER A N 1
ATOM 3414 C CA . SER A 1 436 ? 33.408 7.648 -2.711 1.00 22.44 436 SER A CA 1
ATOM 3415 C C . SER A 1 436 ? 31.975 8.074 -3.056 1.00 22.44 436 SER A C 1
ATOM 3417 O O . SER A 1 436 ? 31.498 7.942 -4.184 1.00 22.44 436 SER A O 1
ATOM 3419 N N . LEU A 1 437 ? 31.276 8.629 -2.062 1.00 24.25 437 LEU A N 1
ATOM 3420 C CA . LEU A 1 437 ? 29.965 9.247 -2.251 1.00 24.25 437 LEU A CA 1
ATOM 3421 C C . LEU A 1 437 ? 30.131 10.611 -2.931 1.00 24.25 437 LEU A C 1
ATOM 3423 O O . LEU A 1 437 ? 30.292 11.628 -2.264 1.00 24.25 437 LEU A O 1
ATOM 3427 N N . GLY A 1 438 ? 30.066 10.623 -4.263 1.00 22.45 438 GLY A N 1
ATOM 3428 C CA . GLY A 1 438 ? 29.977 11.852 -5.049 1.00 22.45 438 GLY A CA 1
ATOM 3429 C C . GLY A 1 438 ? 28.694 12.627 -4.735 1.00 22.45 438 GLY A C 1
ATOM 3430 O O . GLY A 1 438 ? 27.582 12.144 -4.969 1.00 22.45 438 GLY A O 1
ATOM 3431 N N . THR A 1 439 ? 28.849 13.835 -4.200 1.00 26.11 439 THR A N 1
ATOM 3432 C CA . THR A 1 439 ? 27.757 14.731 -3.809 1.00 26.11 439 THR A CA 1
ATOM 3433 C C . THR A 1 439 ? 27.050 15.302 -5.042 1.00 26.11 439 THR A C 1
ATOM 3435 O O . THR A 1 439 ? 27.493 16.294 -5.609 1.00 26.11 439 THR A O 1
ATOM 3438 N N . PHE A 1 440 ? 25.916 14.723 -5.443 1.00 24.94 440 PHE A N 1
ATOM 3439 C CA . PHE A 1 440 ? 25.039 15.325 -6.456 1.00 24.94 440 PHE A CA 1
ATOM 3440 C C . PHE A 1 440 ? 23.791 15.922 -5.806 1.00 24.94 440 PHE A C 1
ATOM 3442 O O . PHE A 1 440 ? 22.853 15.217 -5.427 1.00 24.94 440 PHE A O 1
ATOM 3449 N N . GLY A 1 441 ? 23.796 17.249 -5.667 1.00 22.66 441 GLY A N 1
ATOM 3450 C CA . GLY A 1 441 ? 22.627 18.015 -5.259 1.00 22.66 441 GLY A CA 1
ATOM 3451 C C . GLY A 1 441 ? 21.599 18.058 -6.386 1.00 22.66 441 GLY A C 1
ATOM 3452 O O . GLY A 1 441 ? 21.827 18.693 -7.409 1.00 22.66 441 GLY A O 1
ATOM 3453 N N . VAL A 1 442 ? 20.453 17.408 -6.189 1.00 24.95 442 VAL A N 1
ATOM 3454 C CA . VAL A 1 442 ? 19.272 17.634 -7.032 1.00 24.95 442 VAL A CA 1
ATOM 3455 C C . VAL A 1 442 ? 18.638 18.957 -6.588 1.00 24.95 442 VAL A C 1
ATOM 3457 O O . VAL A 1 442 ? 18.301 19.065 -5.403 1.00 24.95 442 VAL A O 1
ATOM 3460 N N . PRO A 1 443 ? 18.446 19.950 -7.478 1.00 23.06 443 PRO A N 1
ATOM 3461 C CA . PRO A 1 443 ? 17.725 21.165 -7.124 1.00 23.06 443 PRO A CA 1
ATOM 3462 C C . PRO A 1 443 ? 16.302 20.809 -6.688 1.00 23.06 443 PRO A C 1
ATOM 3464 O O . PRO A 1 443 ? 15.572 20.117 -7.403 1.00 23.06 443 PRO A O 1
ATOM 3467 N N . LEU A 1 444 ? 15.895 21.282 -5.510 1.00 26.67 444 LEU A N 1
ATOM 3468 C CA . LEU A 1 444 ? 14.483 21.278 -5.141 1.00 26.67 444 LEU A CA 1
ATOM 3469 C C . LEU A 1 444 ? 13.730 22.177 -6.135 1.00 26.67 444 LEU A C 1
ATOM 3471 O O . LEU A 1 444 ? 14.232 23.261 -6.442 1.00 26.67 444 LEU A O 1
ATOM 3475 N N . PRO A 1 445 ? 12.546 21.776 -6.633 1.00 26.86 445 PRO A N 1
ATOM 3476 C CA . PRO A 1 445 ? 11.745 22.668 -7.454 1.00 26.86 445 PRO A CA 1
ATOM 3477 C C . PRO A 1 445 ? 11.407 23.918 -6.638 1.00 26.86 445 PRO A C 1
ATOM 3479 O O . PRO A 1 445 ? 10.890 23.818 -5.523 1.00 26.86 445 PRO A O 1
ATOM 3482 N N . GLN A 1 446 ? 11.704 25.091 -7.197 1.00 23.66 446 GLN A N 1
ATOM 3483 C CA . GLN A 1 446 ? 11.227 26.354 -6.652 1.00 23.66 446 GLN A CA 1
ATOM 3484 C C . GLN A 1 446 ? 9.700 26.357 -6.761 1.00 23.66 446 GLN A C 1
ATOM 3486 O O . GLN A 1 446 ? 9.137 26.475 -7.848 1.00 23.66 446 GLN A O 1
ATOM 3491 N N . PHE A 1 447 ? 9.024 26.168 -5.629 1.00 29.67 447 PHE A N 1
ATOM 3492 C CA . PHE A 1 447 ? 7.581 26.333 -5.553 1.00 29.67 447 PHE A CA 1
ATOM 3493 C C . PHE A 1 447 ? 7.271 27.819 -5.721 1.00 29.67 447 PHE A C 1
ATOM 3495 O O . PHE A 1 447 ? 7.592 28.613 -4.838 1.00 29.67 447 PHE A O 1
ATOM 3502 N N . THR A 1 448 ? 6.644 28.191 -6.836 1.00 26.84 448 THR A N 1
ATOM 3503 C CA . THR A 1 448 ? 6.104 29.540 -7.026 1.00 26.84 448 THR A CA 1
ATOM 3504 C C . THR A 1 448 ? 5.109 29.836 -5.908 1.00 26.84 448 THR A C 1
ATOM 3506 O O . THR A 1 448 ? 4.069 29.186 -5.787 1.00 26.84 448 THR A O 1
ATOM 3509 N N . THR A 1 449 ? 5.455 30.795 -5.054 1.00 32.97 449 THR A N 1
ATOM 3510 C CA . THR A 1 449 ? 4.658 31.212 -3.901 1.00 32.97 449 THR A CA 1
ATOM 3511 C C . THR A 1 449 ? 3.415 31.967 -4.356 1.00 32.97 449 THR A C 1
ATOM 3513 O O . THR A 1 449 ? 3.450 33.179 -4.540 1.00 32.97 449 THR A O 1
ATOM 3516 N N . GLY A 1 450 ? 2.305 31.250 -4.517 1.00 30.31 450 GLY A N 1
ATOM 3517 C CA . GLY A 1 450 ? 1.009 31.835 -4.843 1.00 30.31 450 GLY A CA 1
ATOM 3518 C C . GLY A 1 450 ? -0.066 30.758 -4.946 1.00 30.31 450 GLY A C 1
ATOM 3519 O O . GLY A 1 450 ? -0.086 30.009 -5.914 1.00 30.31 450 GLY A O 1
ATOM 3520 N N . GLN A 1 451 ? -0.965 30.713 -3.956 1.00 31.47 451 GLN A N 1
ATOM 3521 C CA . GLN A 1 451 ? -2.068 29.743 -3.820 1.00 31.47 451 GLN A CA 1
ATOM 3522 C C . GLN A 1 451 ? -1.639 28.282 -3.508 1.00 31.47 451 GLN A C 1
ATOM 3524 O O . GLN A 1 451 ? -0.509 27.866 -3.736 1.00 31.47 451 GLN A O 1
ATOM 3529 N N . MET A 1 452 ? -2.573 27.497 -2.942 1.00 36.88 452 MET A N 1
ATOM 3530 C CA . MET A 1 452 ? -2.505 26.035 -2.680 1.00 36.88 452 MET A CA 1
ATOM 3531 C C . MET A 1 452 ? -1.865 25.421 -1.392 1.00 36.88 452 MET A C 1
ATOM 3533 O O . ME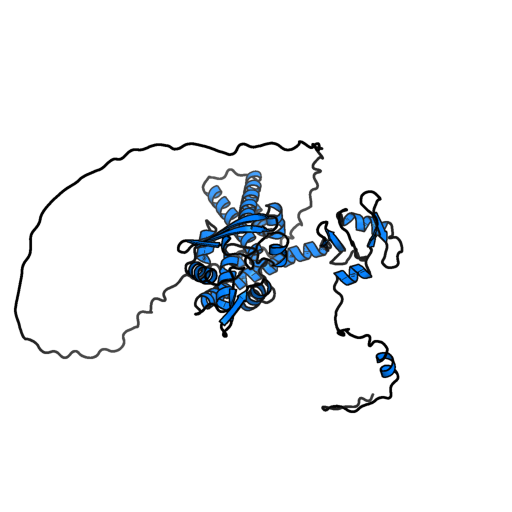T A 1 452 ? -1.925 24.196 -1.280 1.00 36.88 452 MET A O 1
ATOM 3537 N N . PRO A 1 453 ? -1.393 26.127 -0.334 1.00 34.91 453 PRO A N 1
ATOM 3538 C CA . PRO A 1 453 ? -1.084 25.456 0.948 1.00 34.91 453 PRO A CA 1
ATOM 3539 C C . PRO A 1 453 ? -2.325 25.026 1.758 1.00 34.91 453 PRO A C 1
ATOM 3541 O O . PRO A 1 453 ? -2.278 24.055 2.513 1.00 34.91 453 PRO A O 1
ATOM 3544 N N . PHE A 1 454 ? -3.435 25.760 1.625 1.00 31.25 454 PHE A N 1
ATOM 3545 C CA . PHE A 1 454 ? -4.589 25.672 2.533 1.00 31.25 454 PHE A CA 1
ATOM 3546 C C . PHE A 1 454 ? -5.434 24.394 2.383 1.00 31.25 454 PHE A C 1
ATOM 3548 O O . PHE A 1 454 ? -5.985 23.893 3.361 1.00 31.25 454 PHE A O 1
ATOM 3555 N N . THR A 1 455 ? -5.517 23.815 1.183 1.00 41.81 455 THR A N 1
ATOM 3556 C CA . THR A 1 455 ? -6.466 22.724 0.886 1.00 41.81 455 THR A CA 1
ATOM 3557 C C . THR A 1 455 ? -6.112 21.395 1.555 1.00 41.81 455 THR A C 1
ATOM 3559 O O . THR A 1 455 ? -7.016 20.641 1.913 1.00 41.81 455 THR A O 1
ATOM 3562 N N . TRP A 1 456 ? -4.822 21.099 1.761 1.00 37.62 456 TRP A N 1
ATOM 3563 C CA . TRP A 1 456 ? -4.373 19.902 2.489 1.00 37.62 456 TRP A CA 1
ATOM 3564 C C . TRP A 1 456 ? -4.705 19.994 3.982 1.00 37.62 456 TRP A C 1
ATOM 3566 O O . TRP A 1 456 ? -5.203 19.032 4.565 1.00 37.62 456 TRP A O 1
ATOM 3576 N N . TYR A 1 457 ? -4.478 21.166 4.577 1.00 35.34 457 TYR A N 1
ATOM 3577 C CA . TYR A 1 457 ? -4.748 21.425 5.989 1.00 35.34 457 TYR A CA 1
ATOM 3578 C C . TYR A 1 457 ? -6.254 21.318 6.278 1.00 35.34 457 TYR A C 1
ATOM 3580 O O . TYR A 1 457 ? -6.668 20.544 7.140 1.00 35.34 457 TYR A O 1
ATOM 3588 N N . SER A 1 458 ? -7.091 21.960 5.454 1.00 33.97 458 SER A N 1
ATOM 3589 C CA . SER A 1 458 ? -8.554 21.834 5.525 1.00 33.97 458 SER A CA 1
ATOM 3590 C C . SER A 1 458 ? -9.062 20.422 5.199 1.00 33.97 458 SER A C 1
ATOM 3592 O O . SER A 1 458 ? -10.048 19.985 5.781 1.00 33.97 458 SER A O 1
ATOM 3594 N N . ALA A 1 459 ? -8.390 19.649 4.336 1.00 37.97 459 ALA A N 1
ATOM 3595 C CA . ALA A 1 459 ? -8.746 18.244 4.086 1.00 37.97 459 ALA A CA 1
ATOM 3596 C C . ALA A 1 459 ? -8.416 17.301 5.263 1.00 37.97 459 ALA A C 1
ATOM 3598 O O . ALA A 1 459 ? -8.911 16.173 5.287 1.00 37.97 459 ALA A O 1
ATOM 3599 N N . MET A 1 460 ? -7.637 17.762 6.249 1.00 35.91 460 MET A N 1
ATOM 3600 C CA . MET A 1 460 ? -7.472 17.113 7.555 1.00 35.91 460 MET A CA 1
ATOM 3601 C C . MET A 1 460 ? -8.388 17.692 8.650 1.00 35.91 460 MET A C 1
ATOM 3603 O O . MET A 1 460 ? -8.475 17.106 9.723 1.00 35.91 460 MET A O 1
ATOM 3607 N N . GLN A 1 461 ? -9.159 18.757 8.398 1.00 34.56 461 GLN A N 1
ATOM 3608 C CA . GLN A 1 461 ? -10.178 19.238 9.343 1.00 34.56 461 GLN A CA 1
ATOM 3609 C C . GLN A 1 461 ? -11.500 18.426 9.437 1.00 34.56 461 GLN A C 1
ATOM 3611 O O . GLN A 1 461 ? -12.158 18.558 10.475 1.00 34.56 461 GLN A O 1
ATOM 3616 N N . PRO A 1 462 ? -11.910 17.524 8.506 1.00 32.12 462 PRO A N 1
ATOM 3617 C CA . PRO A 1 462 ? -13.125 16.717 8.680 1.00 32.12 462 PRO A CA 1
ATOM 3618 C C . PRO A 1 462 ? -12.958 15.544 9.671 1.00 32.12 462 PRO A C 1
ATOM 3620 O O . PRO A 1 462 ? -13.761 14.615 9.672 1.00 32.12 462 PRO A O 1
ATOM 3623 N N . PHE A 1 463 ? -11.968 15.590 10.573 1.00 35.47 463 PHE A N 1
ATOM 3624 C CA . PHE A 1 463 ? -12.000 14.861 11.854 1.00 35.47 463 PHE A CA 1
ATOM 3625 C C . PHE A 1 463 ? -12.938 15.554 12.865 1.00 35.47 463 PHE A C 1
ATOM 3627 O O . PHE A 1 463 ? -12.580 15.734 14.030 1.00 35.47 463 PHE A O 1
ATOM 3634 N N . SER A 1 464 ? -14.104 16.008 12.401 1.00 24.50 464 SER A N 1
ATOM 3635 C CA . SER A 1 464 ? -15.077 16.797 13.156 1.00 24.50 464 SER A CA 1
ATOM 3636 C C . SER A 1 464 ? -16.466 16.182 12.972 1.00 24.50 464 SER A C 1
ATOM 3638 O O . SER A 1 464 ? -16.963 16.170 11.848 1.00 24.50 464 SER A O 1
ATOM 3640 N N . VAL A 1 465 ? -17.053 15.741 14.095 1.00 27.23 465 VAL A N 1
ATOM 3641 C CA . VAL A 1 465 ? -18.377 15.094 14.262 1.00 27.23 465 VAL A CA 1
ATOM 3642 C C . VAL A 1 465 ? -18.479 13.649 13.747 1.00 27.23 465 VAL A C 1
ATOM 3644 O O . VAL A 1 465 ? -18.647 13.420 12.530 1.00 27.23 465 VAL A O 1
#

pLDDT: mean 72.36, std 27.7, range [22.17, 98.31]

Radius of gyration: 33.97 Å; chains: 1; bounding box: 98×62×118 Å

Foldseek 3Di:
DDDDDDDDDDDDDPPDDPVVVVVPPDDDPDDDDDPDPDDDPVNCLLQFFWWWDDAPVGDIFTAGNVRHGDDPVQVVVVVVLVPPRQWASKGAHPDLPFQWGIWTAHPVRDIDTGGHPVNVVVVLVVLVVVLLLQLVLLVQLLVQLQVLLPDPAFALSNLLSLVVLCCLQLVWQQAAPVCCVPPVAGTDLQAFLVQWDADQQKIWGWGQHPPRQTRTGMARHNSSSVSLVVLSPDDDGHSRWGADPVRDIGRDHLVSNQVSCCVRRNNVDGSNSSLLNQLAQQLLQQLVVVLVVCVVVDDPDPPVVLVVSSLVSLVRSCSSNVHPSVCSQSPRHNCVSSVCVSVVDGAPDHDPDSNRVSVLSHDDPPPPPDPPDDDPDDDDDDDDDDDDDDDDDDDDDDDDDDDDDDDDDDDDDDDDDDDDDDDDDDDDDDDDDDDDDDDDDDDDPDDDPDDDPVSVNVSVPVSDD

Sequence (465 aa):
MPACPTGLQPMALCGGCARCAAMKQFTGARGVYQPWRVMTHLERLQREGIHRKGTAKRGFRYLHADGHPVSRTERDRIDTLRLPPAWTDVAISPSEKAKLQAIGKDAAGRWQYRYSEAFTRQRQEAKYQRIVGFARALPKMRRRVNADLRRKGLGRDKVMACILRILGTCFIRPGSQVYAEENGSFGLATLRARHVKVVGETVRFDFPGKSGQRQLRELKDRRVATLVRRLLKIRGRDVFKFLLDDGHVVDVRRRHINEYIQEVMGEEYSAKDFRTWGGTLVCA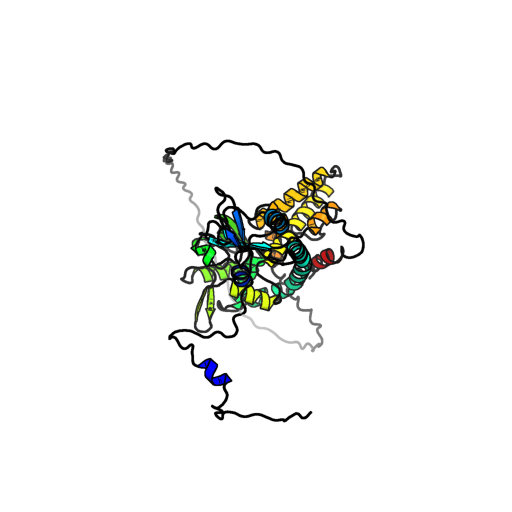CALARARRRVKQAEAQSGVKATKKTMVAAVKEAAQQLGNTPAVAKASYIYPSVLAMFEQGKVVERYFESVEELAKHDKPVCTARRKPAGDDPGGRRLRPRLGPAQGLLSEGTSPVSTQMRATGSHFTGKSGLIPEPRSRPASKSGYGSHSASLGTFGVPLPQFTTGQMPFTWYSAMQPFSV

Secondary structure (DSSP, 8-state):
-----------------HHHHTTSS---TT----TT-PPPHHHHHHHHSEEEEEETTTEEEEE-TTSPBPPHHHHHHHHHT---TT-EEEEE-S-TT-SEEEEEE-TTS-EEEEE-HHHHHHHHHHHHHHHHHHHHHHHHHHHHHHHHTTSSTTBHHHHHHHHHHHHHHH------HHHHHHS----GGG--GGGEEEETTEEEEEEE-GGG-EEEEEEE-HHHHHHHHHHTTS-SSSS-EEE-TT--EEE--HHHHHHHHHHHH-TT--TTHHHHHHHHHHHHHHHHHHHHHHHTS-S---HHHHHHHHHHHHHHHHHHHTS-HHHIIIIIS-HHHHHHHHTT---SS--SSHHHHHHHTSPP----PPPPPP-------------------------------------------------------------------PPPP---SSS-SHHHHHHTTT---

InterPro domains:
  IPR001631 DNA topoisomerase I [PR00416] (182-196)
  IPR001631 DNA topoisomerase I [PR00416] (203-219)
  IPR001631 DNA topoisomerase I [PR00416] (268-282)
  IPR001631 DNA topoisomerase I [PR00416] (326-337)
  IPR011010 DNA breaking-rejoining enzyme, catalytic core [SSF56349] (115-346)
  IPR013500 DNA topoisomerase I, catalytic core, eukaryotic-type [PF01028] (119-330)
  IPR014711 DNA topoisomerase I, catalytic core, alpha-helical subdomain, eukaryotic-type [G3DSA:3.90.15.10] (150-269)
  IPR035447 DNA topoisomerase I, N-terminal domain superfamily [G3DSA:3.30.66.10] (39-125)
  IPR035447 DNA topoisomerase I, N-terminal domain superfamily [SSF55869] (57-119)
  IPR049331 DNA topoisomerase IB, N-terminal domain [PF21338] (59-106)

Organism: Stigmatella aurantiaca (strain DW4/3-1) (NCBI:txid378806)